Protein AF-A0A9E2H9F6-F1 (afdb_monomer_lite)

Sequence (435 aa):
MTKSRSLKVGVERCINCGHKWIDYSQAREFCFMCGRKNVSETLSLTDIKNAINSLRNEDKQYLDKHTKRASVLKQRYRETADLYLTRAKDIYSKIKPYYTNGDTSDRIIDQLILSFRLFSEVGLQKSAATCAYMIAAGYAQRGIEKEIQFIEDLADLIASRQWFIRLDAKDWETAINLHVGEKAMATISTDPALLQTMMQIALWHFYRARNYYFEKHSTSLVERIQFDIDQTTKLLSSYTRGLSEIEAAKITAASNETRGSEIRKGLEALGNSVGYGLESLGKHIERFGGSLNRALQGASGLLSASIGHSALTLSSAVGRPNKFLRESAVDIGRMISASAQSIPPDLAKPINDLGIKVAKSTAQKGAIRKVISTDVFQNITNAVLPDTQEAIGSLNYLDQPSEKVPNSLMDTLVTEGMDSVLQQVEKRKTYSPNY

Radius of gyration: 31.0 Å; chains: 1; bounding box: 64×42×126 Å

pLDDT: mean 73.49, std 19.37, range [27.27, 95.12]

Foldseek 3Di:
DDPQDFQDFAWKAQPPPRDIDTDTFPPDQADPVPRDRRIDGGHALVNLLVVLVVLVVPDPPPVVVSVVVNVVSLVVSLVGLLNLLVQLLVLLVVLLVVLLVPDLDPVSLVSLLSSLVSCLRQQVLLLNLLSLLSSLLSLLLQLLQDQDAALLSCVSLVVSLLSCVLLVLVLQNLLSLQSLLVRLCRHDYPDLVSNLLSLLSNLVSLVSNLVVVVVVVVVVLNVVSVVSNVVSVVSNVVSVVVVVVVVVVVVVVVVVVVVVVVVVVVVVVVVVPCVDDDDPPPPPPPPPPPDPVVVVVVPVVVSVVVSVVSVVVSVPVNPDDDVSVVVVVVVSSVSSNVSSVPDDPVLSVVSSVLSNQSSVCPPDNCSSSVSCNDPSSVVSSVVSNVSSVLLSVLSVQQPPDPVDDDDRLSVCSSPPRSVSSSVVVVVVVVPDDDD

Structure (mmCIF, N/CA/C/O backbone):
data_AF-A0A9E2H9F6-F1
#
_entry.id   AF-A0A9E2H9F6-F1
#
loop_
_atom_site.group_PDB
_atom_site.id
_atom_site.type_symbol
_atom_site.label_atom_id
_atom_site.label_alt_id
_atom_site.label_comp_id
_atom_site.label_asym_id
_atom_site.label_entity_id
_atom_site.label_seq_id
_atom_site.pdbx_PDB_ins_code
_atom_site.Cartn_x
_atom_site.Cartn_y
_atom_site.Cartn_z
_atom_site.occupancy
_atom_site.B_iso_or_equiv
_atom_site.auth_seq_id
_atom_site.auth_comp_id
_atom_site.auth_asym_id
_atom_site.auth_atom_id
_atom_site.pdbx_PDB_model_num
ATOM 1 N N . MET A 1 1 ? -32.947 0.669 -12.772 1.00 27.27 1 MET A N 1
ATOM 2 C CA . MET A 1 1 ? -32.039 1.575 -12.031 1.00 27.27 1 MET A CA 1
ATOM 3 C C . MET A 1 1 ? -31.233 0.759 -11.024 1.00 27.27 1 MET A C 1
ATOM 5 O O . MET A 1 1 ? -31.677 0.551 -9.904 1.00 27.27 1 MET A O 1
ATOM 9 N N . THR A 1 2 ? -30.086 0.224 -11.430 1.00 29.47 2 THR A N 1
ATOM 10 C CA . THR A 1 2 ? -29.173 -0.523 -10.553 1.00 29.47 2 THR A CA 1
ATOM 11 C C . THR A 1 2 ? -28.312 0.477 -9.783 1.00 29.47 2 THR A C 1
ATOM 13 O O . THR A 1 2 ? -27.398 1.083 -10.335 1.00 29.47 2 THR A O 1
ATOM 16 N N . LYS A 1 3 ? -28.642 0.718 -8.507 1.00 31.86 3 LYS A N 1
ATOM 17 C CA . LYS A 1 3 ? -27.789 1.514 -7.614 1.00 31.86 3 LYS A CA 1
ATOM 18 C C . LYS A 1 3 ? -26.442 0.798 -7.473 1.00 31.86 3 LYS A C 1
ATOM 20 O O . LYS A 1 3 ? -26.375 -0.252 -6.841 1.00 31.86 3 LYS A O 1
ATOM 25 N N . SER A 1 4 ? -25.405 1.379 -8.078 1.00 36.69 4 SER A N 1
ATOM 26 C CA . SER A 1 4 ? -23.991 1.067 -7.844 1.00 36.69 4 SER A CA 1
ATOM 27 C C . SER A 1 4 ? -23.719 1.136 -6.342 1.00 36.69 4 SER A C 1
ATOM 29 O O . SER A 1 4 ? -23.793 2.215 -5.757 1.00 36.69 4 SER A O 1
ATOM 31 N N . ARG A 1 5 ? -23.498 -0.008 -5.694 1.00 43.84 5 ARG A N 1
ATOM 32 C CA . ARG A 1 5 ? -23.062 -0.074 -4.294 1.00 43.84 5 ARG A CA 1
ATOM 33 C C . ARG A 1 5 ? -21.584 -0.423 -4.323 1.00 43.84 5 ARG A C 1
ATOM 35 O O . ARG A 1 5 ? -21.255 -1.439 -4.908 1.00 43.84 5 ARG A O 1
ATOM 42 N N . SER A 1 6 ? -20.713 0.398 -3.744 1.00 48.31 6 SER A N 1
ATOM 43 C CA . SER A 1 6 ? -19.307 0.041 -3.528 1.00 48.31 6 SER A CA 1
ATOM 44 C C . SER A 1 6 ? -19.203 -1.264 -2.720 1.00 48.31 6 SER A C 1
ATOM 46 O O . SER A 1 6 ? -20.102 -1.566 -1.933 1.00 48.31 6 SER A O 1
ATOM 48 N N . LEU A 1 7 ? -18.137 -2.056 -2.915 1.00 56.94 7 LEU A N 1
ATOM 49 C CA . LEU A 1 7 ? -17.896 -3.286 -2.143 1.00 56.94 7 LEU A CA 1
ATOM 50 C C . LEU A 1 7 ? -17.658 -2.919 -0.666 1.00 56.94 7 LEU A C 1
ATOM 52 O O . LEU A 1 7 ? -16.536 -2.585 -0.269 1.00 56.94 7 LEU A O 1
ATOM 56 N N . LYS A 1 8 ? -18.724 -2.934 0.138 1.00 65.00 8 LYS A N 1
ATOM 57 C CA . LYS A 1 8 ? -18.679 -2.587 1.563 1.00 65.00 8 LYS A CA 1
ATOM 58 C C . LYS A 1 8 ? -18.191 -3.785 2.363 1.00 65.00 8 LYS A C 1
ATOM 60 O O . LYS A 1 8 ? -18.696 -4.883 2.159 1.00 65.00 8 LYS A O 1
ATOM 65 N N . VAL A 1 9 ? -17.255 -3.570 3.287 1.00 68.12 9 VAL A N 1
ATOM 66 C CA . VAL A 1 9 ? -16.977 -4.538 4.359 1.00 68.12 9 VAL A CA 1
ATOM 67 C C . VAL A 1 9 ? -17.919 -4.207 5.506 1.00 68.12 9 VAL A C 1
ATOM 69 O O . VAL A 1 9 ? -17.922 -3.075 5.996 1.00 68.12 9 VAL A O 1
ATOM 72 N N . GLY A 1 10 ? -18.748 -5.166 5.897 1.00 75.94 10 GLY A N 1
ATOM 73 C CA . GLY A 1 10 ? -19.768 -4.974 6.923 1.00 75.94 10 GLY A CA 1
ATOM 74 C C . GLY A 1 10 ? -20.055 -6.245 7.695 1.00 75.94 10 GLY A C 1
ATOM 75 O O . GLY A 1 10 ? -19.672 -7.342 7.286 1.00 75.94 10 GLY A O 1
ATOM 76 N N . VAL A 1 11 ? -20.771 -6.095 8.805 1.00 80.75 11 VAL A N 1
ATOM 77 C CA . VAL A 1 11 ? -21.367 -7.236 9.496 1.00 80.75 11 VAL A CA 1
ATOM 78 C C . VAL A 1 11 ? -22.676 -7.591 8.815 1.00 80.75 11 VAL A C 1
ATOM 80 O O . VAL A 1 11 ? -23.571 -6.757 8.663 1.00 80.75 11 VAL A O 1
ATOM 83 N N . GLU A 1 12 ? -22.793 -8.857 8.451 1.00 82.56 12 GLU A N 1
ATOM 84 C CA . GLU A 1 12 ? -24.032 -9.485 8.027 1.00 82.56 12 GLU A CA 1
ATOM 85 C C . GLU A 1 12 ? -24.549 -10.389 9.142 1.00 82.56 12 GLU A C 1
ATOM 87 O O . GLU A 1 12 ? -23.790 -10.940 9.947 1.00 82.56 12 GLU A O 1
ATOM 92 N N . ARG A 1 13 ? -25.872 -10.532 9.210 1.00 83.50 13 ARG A N 1
ATOM 93 C CA . ARG A 1 13 ? -26.541 -11.360 10.206 1.00 83.50 13 ARG A CA 1
ATOM 94 C C . ARG A 1 13 ? -27.577 -12.244 9.542 1.00 83.50 13 ARG A C 1
ATOM 96 O O . ARG A 1 13 ? -28.426 -11.775 8.790 1.00 83.50 13 ARG A O 1
ATOM 103 N N . CYS A 1 14 ? -27.586 -13.521 9.900 1.00 83.94 14 CYS A N 1
ATOM 104 C CA . CYS A 1 14 ? -28.698 -14.395 9.563 1.00 83.94 14 CYS A CA 1
ATOM 105 C C . CYS A 1 14 ? -29.940 -13.967 10.350 1.00 83.94 14 CYS A C 1
ATOM 107 O O . CYS A 1 14 ? -29.935 -13.993 11.581 1.00 83.94 14 CYS A O 1
ATOM 109 N N . ILE A 1 15 ? -31.017 -13.613 9.649 1.00 85.94 15 ILE A N 1
ATOM 110 C CA . ILE A 1 15 ? -32.278 -13.184 10.272 1.00 85.94 15 ILE A CA 1
ATOM 111 C C . ILE A 1 15 ? -32.910 -14.344 11.057 1.00 85.94 15 ILE A C 1
ATOM 113 O O . ILE A 1 15 ? -33.590 -14.124 12.054 1.00 85.94 15 ILE A O 1
ATOM 117 N N . ASN A 1 16 ? -32.641 -15.587 10.649 1.00 85.56 16 ASN A N 1
ATOM 118 C CA . ASN A 1 16 ? -33.222 -16.775 11.263 1.00 85.56 16 ASN A CA 1
ATOM 119 C C . ASN A 1 16 ? -32.488 -17.249 12.521 1.00 85.56 16 ASN A C 1
ATOM 121 O O . ASN A 1 16 ? -33.127 -17.425 13.549 1.00 85.56 16 ASN A O 1
ATOM 125 N N . CYS A 1 17 ? -31.176 -17.496 12.450 1.00 85.38 17 CYS A N 1
ATOM 126 C CA . CYS A 1 17 ? -30.417 -18.034 13.590 1.00 85.38 17 CYS A CA 1
ATOM 127 C C . CYS A 1 17 ? -29.604 -16.972 14.340 1.00 85.38 17 CYS A C 1
ATOM 129 O O . CYS A 1 17 ? -28.964 -17.272 15.340 1.00 85.38 17 CYS A O 1
ATOM 131 N N . GLY A 1 18 ? -29.581 -15.732 13.852 1.00 82.06 18 GLY A N 1
ATOM 132 C CA . GLY A 1 18 ? -28.869 -14.633 14.490 1.00 82.06 18 GLY A CA 1
ATOM 133 C C . GLY A 1 18 ? -27.346 -14.663 14.347 1.00 82.06 18 GLY A C 1
ATOM 134 O O . GLY A 1 18 ? -26.725 -13.705 14.802 1.00 82.06 18 GLY A O 1
ATOM 135 N N . HIS A 1 19 ? -26.765 -15.691 13.715 1.00 82.62 19 HIS A N 1
ATOM 136 C CA . HIS A 1 19 ? -25.330 -15.793 13.433 1.00 82.62 19 HIS A CA 1
ATOM 137 C C . HIS A 1 19 ? -24.831 -14.544 12.698 1.00 82.62 19 HIS A C 1
ATOM 139 O O . HIS A 1 19 ? -25.459 -14.126 11.723 1.00 82.62 19 HIS A O 1
ATOM 145 N N . LYS A 1 20 ? -23.726 -13.961 13.176 1.00 83.50 20 LYS A N 1
ATOM 146 C CA . LYS A 1 20 ? -23.101 -12.749 12.633 1.00 83.50 20 LYS A CA 1
ATOM 147 C C . LYS A 1 20 ? -21.754 -13.102 12.009 1.00 83.50 20 LYS A C 1
ATOM 149 O O . LYS A 1 20 ? -21.007 -13.881 12.593 1.00 83.50 20 LYS A O 1
ATOM 154 N N . TRP A 1 21 ? -21.431 -12.513 10.867 1.00 81.88 21 TRP A N 1
ATOM 155 C CA . TRP A 1 21 ? -20.113 -12.639 10.244 1.00 81.88 21 TRP A CA 1
ATOM 156 C C . TRP A 1 21 ? -19.732 -11.340 9.538 1.00 81.88 21 TRP A C 1
ATOM 158 O O . TRP A 1 21 ? -20.582 -10.490 9.285 1.00 81.88 21 TRP A O 1
ATOM 168 N N . ILE A 1 22 ? -18.442 -11.184 9.253 1.00 78.88 22 ILE A N 1
ATOM 169 C CA . ILE A 1 22 ? -17.918 -10.074 8.458 1.00 78.88 22 ILE A CA 1
ATOM 170 C C . ILE A 1 22 ? -17.787 -10.568 7.028 1.00 78.88 22 ILE A C 1
ATOM 172 O O . ILE A 1 22 ? -17.156 -11.604 6.803 1.00 78.88 22 ILE A O 1
ATOM 176 N N . ASP A 1 23 ? -18.361 -9.828 6.089 1.00 67.62 23 ASP A N 1
ATOM 177 C CA . ASP A 1 23 ? -18.226 -10.125 4.670 1.00 67.62 23 ASP A CA 1
ATOM 178 C C . ASP A 1 23 ? -18.149 -8.857 3.824 1.00 67.62 23 ASP A C 1
ATOM 180 O O . ASP A 1 23 ? -18.437 -7.742 4.276 1.00 67.62 23 ASP A O 1
ATOM 184 N N . TYR A 1 24 ? -17.767 -9.058 2.569 1.00 67.19 24 TYR A N 1
ATOM 185 C CA . TYR A 1 24 ? -18.008 -8.088 1.521 1.00 67.19 24 TYR A CA 1
ATOM 186 C C . TYR A 1 24 ? -19.473 -8.156 1.094 1.00 67.19 24 TYR A C 1
ATOM 188 O O . TYR A 1 24 ? -20.043 -9.236 0.946 1.00 67.19 24 TYR A O 1
ATOM 196 N N . SER A 1 25 ? -20.079 -6.995 0.855 1.00 63.62 25 SER A N 1
ATOM 197 C CA . SER A 1 25 ? -21.471 -6.902 0.422 1.00 63.62 25 SER A CA 1
ATOM 198 C C . SER A 1 25 ? -21.763 -7.845 -0.748 1.00 63.62 25 SER A C 1
ATOM 200 O O . SER A 1 25 ? -21.115 -7.727 -1.790 1.00 63.62 25 SER A O 1
ATOM 202 N N . GLN A 1 26 ? -22.775 -8.707 -0.588 1.00 62.88 26 GLN A N 1
ATOM 203 C CA . GLN A 1 26 ? -23.245 -9.675 -1.595 1.00 62.88 26 GLN A CA 1
ATOM 204 C C . GLN A 1 26 ? -22.294 -10.846 -1.893 1.00 62.88 26 GLN A C 1
ATOM 206 O O . GLN A 1 26 ? -22.514 -11.566 -2.864 1.00 62.88 26 GLN A O 1
ATOM 211 N N . ALA A 1 27 ? -21.271 -11.087 -1.072 1.00 62.41 27 ALA A N 1
ATOM 212 C CA . ALA A 1 27 ? -20.409 -12.255 -1.250 1.00 62.41 27 ALA A CA 1
ATOM 213 C C . ALA A 1 27 ? -21.105 -13.578 -0.877 1.00 62.41 27 ALA A C 1
ATOM 215 O O . ALA A 1 27 ? -20.694 -14.643 -1.343 1.00 62.41 27 ALA A O 1
ATOM 216 N N . ARG A 1 28 ? -22.171 -13.532 -0.060 1.00 68.62 28 ARG A N 1
ATOM 217 C CA . ARG A 1 28 ? -22.828 -14.730 0.469 1.00 68.62 28 ARG A CA 1
ATOM 218 C C . ARG A 1 28 ? -24.343 -14.702 0.328 1.00 68.62 28 ARG A C 1
ATOM 220 O O . ARG A 1 28 ? -25.017 -13.796 0.800 1.00 68.62 28 ARG A O 1
ATOM 227 N N . GLU A 1 29 ? -24.884 -15.774 -0.246 1.00 76.50 29 GLU A N 1
ATOM 228 C CA . GLU A 1 29 ? -26.333 -15.965 -0.378 1.00 76.50 29 GLU A CA 1
ATOM 229 C C . GLU A 1 29 ? -26.952 -16.773 0.774 1.00 76.50 29 GLU A C 1
ATOM 231 O O . GLU A 1 29 ? -28.171 -16.788 0.910 1.00 76.50 29 GLU A O 1
ATOM 236 N N . PHE A 1 30 ? -26.149 -17.465 1.596 1.00 83.62 30 PHE A N 1
ATOM 237 C CA . PHE A 1 30 ? -26.638 -18.408 2.611 1.00 83.62 30 PHE A CA 1
ATOM 238 C C . PHE A 1 30 ? -25.868 -18.306 3.930 1.00 83.62 30 PHE A C 1
ATOM 240 O O . PHE A 1 30 ? -24.648 -18.130 3.954 1.00 83.62 30 PHE A O 1
ATOM 247 N N . CYS A 1 31 ? -26.565 -18.513 5.048 1.00 81.56 31 CYS A N 1
ATOM 248 C CA . CYS A 1 31 ? -25.931 -18.635 6.355 1.00 81.56 31 CYS A CA 1
ATOM 249 C C . CYS A 1 31 ? -25.240 -19.998 6.518 1.00 81.56 31 CYS A C 1
ATOM 251 O O . CYS A 1 31 ? -25.893 -21.033 6.418 1.00 81.56 31 CYS A O 1
ATOM 253 N N . PHE A 1 32 ? -23.957 -20.005 6.891 1.00 81.25 32 PHE A N 1
ATOM 254 C CA . PHE A 1 32 ? -23.191 -21.239 7.124 1.00 81.25 32 PHE A CA 1
ATOM 255 C C . PHE A 1 32 ? -23.763 -22.131 8.237 1.00 81.25 32 PHE A C 1
ATOM 257 O O . PHE A 1 32 ? -23.705 -23.349 8.140 1.00 81.25 32 PHE A O 1
ATOM 264 N N . MET A 1 33 ? -24.344 -21.530 9.279 1.00 85.06 33 MET A N 1
ATOM 265 C CA . MET A 1 33 ? -24.821 -22.278 10.448 1.00 85.06 33 MET A CA 1
ATOM 266 C C . MET A 1 33 ? -26.162 -22.976 10.214 1.00 85.06 33 MET A C 1
ATOM 268 O O . MET A 1 33 ? -26.427 -23.999 10.829 1.00 85.06 33 MET A O 1
ATOM 272 N N . CYS A 1 34 ? -27.038 -22.414 9.376 1.00 88.06 34 CYS A N 1
ATOM 273 C CA . CYS A 1 34 ? -28.403 -22.930 9.221 1.00 88.06 34 CYS A CA 1
ATOM 274 C C . CYS A 1 34 ? -28.862 -23.104 7.766 1.00 88.06 34 CYS A C 1
ATOM 276 O O . CYS A 1 34 ? -30.034 -23.394 7.540 1.00 88.06 34 CYS A O 1
ATOM 278 N N . GLY A 1 35 ? -27.999 -22.848 6.778 1.00 84.81 35 GLY A N 1
ATOM 279 C CA . GLY A 1 35 ? -28.268 -23.027 5.344 1.00 84.81 35 GLY A CA 1
ATOM 280 C C . GLY A 1 35 ? -29.323 -22.096 4.728 1.00 84.81 35 GLY A C 1
ATOM 281 O O . GLY A 1 35 ? -29.637 -22.221 3.548 1.00 84.81 35 GLY A O 1
ATOM 282 N N . ARG A 1 36 ? -29.904 -21.163 5.495 1.00 88.12 36 ARG A N 1
ATOM 283 C CA . ARG A 1 36 ? -30.998 -20.291 5.022 1.00 88.12 36 ARG A CA 1
ATOM 284 C C . ARG A 1 36 ? -30.471 -19.065 4.275 1.00 88.12 36 ARG A C 1
ATOM 286 O O . ARG A 1 36 ? -29.422 -18.536 4.633 1.00 88.12 36 ARG A O 1
ATOM 293 N N . LYS A 1 37 ? -31.252 -18.581 3.300 1.00 85.19 37 LYS A N 1
ATOM 294 C CA . LYS A 1 37 ? -30.923 -17.423 2.443 1.00 85.19 37 LYS A CA 1
ATOM 295 C C . LYS A 1 37 ? -31.206 -16.045 3.053 1.00 85.19 37 LYS A C 1
ATOM 297 O O . LYS A 1 37 ? -30.868 -15.022 2.472 1.00 85.19 37 LYS A O 1
ATOM 302 N N . ASN A 1 38 ? -31.870 -16.001 4.207 1.00 83.31 38 ASN A N 1
ATOM 303 C CA . ASN A 1 38 ? -32.329 -14.748 4.804 1.00 83.31 38 ASN A CA 1
ATOM 304 C C . ASN A 1 38 ? -31.197 -14.062 5.584 1.00 83.31 38 ASN A C 1
ATOM 306 O O . ASN A 1 38 ? -31.052 -14.231 6.800 1.00 83.31 38 ASN A O 1
ATOM 310 N N . VAL A 1 39 ? -30.375 -13.315 4.851 1.00 80.56 39 VAL A N 1
ATOM 311 C CA . VAL A 1 39 ? -29.243 -12.536 5.358 1.00 80.56 39 VAL A CA 1
ATOM 312 C C . VAL A 1 39 ? -29.631 -11.056 5.417 1.00 80.56 39 VAL A C 1
ATOM 314 O O . VAL A 1 39 ? -30.299 -10.545 4.520 1.00 80.56 39 VAL A O 1
ATOM 317 N N . SER A 1 40 ? -29.268 -10.373 6.504 1.00 76.88 40 SER A N 1
ATOM 318 C CA . SER A 1 40 ? -29.483 -8.934 6.652 1.00 76.88 40 SER A CA 1
ATOM 319 C C . SER A 1 40 ? -28.655 -8.135 5.648 1.00 76.88 40 SER A C 1
ATOM 321 O O . SER A 1 40 ? -27.622 -8.598 5.177 1.00 76.88 40 SER A O 1
ATOM 323 N N . GLU A 1 41 ? -29.045 -6.886 5.400 1.00 77.56 41 GLU A N 1
ATOM 324 C CA . GLU A 1 41 ? -28.167 -5.950 4.699 1.00 77.56 41 GLU A CA 1
ATOM 325 C C . GLU A 1 41 ? -26.835 -5.787 5.452 1.00 77.56 41 GLU A C 1
ATOM 327 O O . GLU A 1 41 ? -26.802 -5.772 6.688 1.00 77.56 41 GLU A O 1
ATOM 332 N N . THR A 1 42 ? -25.748 -5.694 4.689 1.00 75.50 42 THR A N 1
ATOM 333 C CA . THR A 1 42 ? -24.385 -5.476 5.173 1.00 75.50 42 THR A CA 1
ATOM 334 C C . THR A 1 42 ? -24.305 -4.142 5.922 1.00 75.50 42 THR A C 1
ATOM 336 O O . THR A 1 42 ? -24.570 -3.088 5.344 1.00 75.50 42 THR A O 1
ATOM 339 N N . LEU A 1 43 ? -23.942 -4.178 7.207 1.00 78.19 43 LEU A N 1
ATOM 340 C CA . LEU A 1 43 ? -23.877 -3.001 8.078 1.00 78.19 43 LEU A CA 1
ATOM 341 C C . LEU A 1 43 ? -22.411 -2.649 8.385 1.00 78.19 43 LEU A C 1
ATOM 343 O O . LEU A 1 43 ? -21.746 -3.399 9.100 1.00 78.19 43 LEU A O 1
ATOM 347 N N . SER A 1 44 ? -21.896 -1.527 7.868 1.00 82.88 44 SER A N 1
ATOM 348 C CA . SER A 1 44 ? -20.543 -1.043 8.203 1.00 82.88 44 SER A CA 1
ATOM 349 C C . SER A 1 44 ? -20.549 -0.086 9.402 1.00 82.88 44 SER A C 1
ATOM 351 O O . SER A 1 44 ? -21.565 0.547 9.701 1.00 82.88 44 SER A O 1
ATOM 353 N N . LEU A 1 45 ? -19.402 0.067 10.077 1.00 85.00 45 LEU A N 1
ATOM 354 C CA . LEU A 1 45 ? -19.241 1.058 11.153 1.00 85.00 45 LEU A CA 1
ATOM 355 C C . LEU A 1 45 ? -19.490 2.479 10.643 1.00 85.00 45 LEU A C 1
ATOM 357 O O . LEU A 1 45 ? -20.189 3.255 11.296 1.00 85.00 45 LEU A O 1
ATOM 361 N N . THR A 1 46 ? -19.008 2.785 9.438 1.00 84.06 46 THR A N 1
ATOM 362 C CA . THR A 1 46 ? -19.276 4.054 8.754 1.00 84.06 46 THR A CA 1
ATOM 363 C C . THR A 1 46 ? -20.776 4.312 8.546 1.00 84.06 46 THR A C 1
ATOM 365 O O . THR A 1 46 ? -21.254 5.415 8.820 1.00 84.06 46 THR A O 1
ATOM 368 N N . ASP A 1 47 ? -21.554 3.308 8.124 1.00 83.44 47 ASP A N 1
ATOM 369 C CA . ASP A 1 47 ? -23.007 3.450 7.946 1.00 83.44 47 ASP A CA 1
ATOM 370 C C . ASP A 1 47 ? -23.710 3.727 9.289 1.00 83.44 47 ASP A C 1
ATOM 372 O O . ASP A 1 47 ? -24.582 4.598 9.375 1.00 83.44 47 ASP A O 1
ATOM 376 N N . ILE A 1 48 ? -23.295 3.043 10.363 1.00 83.25 48 ILE A N 1
ATOM 377 C CA . ILE A 1 48 ? -23.822 3.274 11.716 1.00 83.25 48 ILE A CA 1
ATOM 378 C C . ILE A 1 48 ? -23.465 4.686 12.202 1.00 83.25 48 ILE A C 1
ATOM 380 O O . ILE A 1 48 ? -24.330 5.386 12.731 1.00 83.25 48 ILE A O 1
ATOM 384 N N . LYS A 1 49 ? -22.221 5.134 11.990 1.00 84.12 49 LYS A N 1
ATOM 385 C CA . LYS A 1 49 ? -21.752 6.485 12.339 1.00 84.12 49 LYS A CA 1
ATOM 386 C C . LYS A 1 49 ? -22.568 7.562 11.627 1.00 84.12 49 LYS A C 1
ATOM 388 O O . LYS A 1 49 ? -23.043 8.498 12.268 1.00 84.12 49 LYS A O 1
ATOM 393 N N . ASN A 1 50 ? -22.792 7.406 10.324 1.00 85.31 50 ASN A N 1
ATOM 394 C CA . ASN A 1 50 ? -23.598 8.336 9.534 1.00 85.31 50 ASN A CA 1
ATOM 395 C C . ASN A 1 50 ? -25.055 8.381 10.012 1.00 85.31 50 ASN A C 1
ATOM 397 O O . ASN A 1 50 ? -25.637 9.463 10.109 1.00 85.31 50 ASN A O 1
ATOM 401 N N . ALA A 1 51 ? -25.630 7.231 10.377 1.00 84.12 51 ALA A N 1
ATOM 402 C CA . ALA A 1 51 ? -26.968 7.170 10.957 1.00 84.12 51 ALA A CA 1
ATOM 403 C C . ALA A 1 51 ? -27.041 7.884 12.318 1.00 84.12 51 ALA A C 1
ATOM 405 O O . ALA A 1 51 ? -27.979 8.641 12.556 1.00 84.12 51 ALA A O 1
ATOM 406 N N . ILE A 1 52 ? -26.044 7.700 13.193 1.00 82.44 52 ILE A N 1
ATOM 407 C CA . ILE A 1 52 ? -25.964 8.406 14.483 1.00 82.44 52 ILE A CA 1
ATOM 408 C C . ILE A 1 52 ? -25.845 9.921 14.268 1.00 82.44 52 ILE A C 1
ATOM 410 O O . ILE A 1 52 ? -26.562 10.682 14.913 1.00 82.44 52 ILE A O 1
ATOM 414 N N . ASN A 1 53 ? -24.986 10.368 13.350 1.00 81.69 53 ASN A N 1
ATOM 415 C CA . ASN A 1 53 ? -24.806 11.792 13.056 1.00 81.69 53 ASN A CA 1
ATOM 416 C C . ASN A 1 53 ? -26.062 12.428 12.450 1.00 81.69 53 ASN A C 1
ATOM 418 O O . ASN A 1 53 ? -26.407 13.548 12.810 1.00 81.69 53 ASN A O 1
ATOM 422 N N . SER A 1 54 ? -26.783 11.703 11.593 1.00 83.31 54 SER A N 1
ATOM 423 C CA . SER A 1 54 ? -28.061 12.175 11.046 1.00 83.31 54 SER A CA 1
ATOM 424 C C . SER A 1 54 ? -29.090 12.386 12.160 1.00 83.31 54 SER A C 1
ATOM 426 O O . SER A 1 54 ? -29.701 13.444 12.230 1.00 83.31 54 SER A O 1
ATOM 428 N N . LEU A 1 55 ? -29.193 11.443 13.107 1.00 79.38 55 LEU A N 1
ATOM 429 C CA . LEU A 1 55 ? -30.082 11.574 14.270 1.00 79.38 55 LEU A CA 1
ATOM 430 C C . LEU A 1 55 ? -29.704 12.738 15.197 1.00 79.38 55 LEU A C 1
ATOM 432 O O . LEU A 1 55 ? -30.576 13.258 15.882 1.00 79.38 55 LEU A O 1
ATOM 436 N N . ARG A 1 56 ? -28.423 13.133 15.251 1.00 74.38 56 ARG A N 1
ATOM 437 C CA . ARG A 1 56 ? -27.966 14.303 16.025 1.00 74.38 56 ARG A CA 1
ATOM 438 C C . ARG A 1 56 ? -28.350 15.633 15.367 1.00 74.38 56 ARG A C 1
ATOM 440 O O . ARG A 1 56 ? -28.454 16.631 16.073 1.00 74.38 56 ARG A O 1
ATOM 447 N N . ASN A 1 57 ? -28.537 15.638 14.048 1.00 75.75 57 ASN A N 1
ATOM 448 C CA . ASN A 1 57 ? -28.879 16.825 13.264 1.00 75.75 57 ASN A CA 1
ATOM 449 C C . ASN A 1 57 ? -30.398 16.993 13.053 1.00 75.75 57 ASN A C 1
ATOM 451 O O . ASN A 1 57 ? -30.829 18.061 12.628 1.00 75.75 57 ASN A O 1
ATOM 455 N N . GLU A 1 58 ? -31.198 15.957 13.321 1.00 72.50 58 GLU A N 1
ATOM 456 C CA . GLU A 1 58 ? -32.666 16.004 13.280 1.00 72.50 58 GLU A CA 1
ATOM 457 C C . GLU A 1 58 ? -33.252 16.745 14.505 1.00 72.50 58 GLU A C 1
ATOM 459 O O . GLU A 1 58 ? -32.650 16.790 15.579 1.00 72.50 58 GLU A O 1
ATOM 464 N N . ASP A 1 59 ? -34.423 17.365 14.321 1.00 55.88 59 ASP A N 1
ATOM 465 C CA . ASP A 1 59 ? -35.015 18.366 15.219 1.00 55.88 59 ASP A CA 1
ATOM 466 C C . ASP A 1 59 ? -35.126 17.938 16.698 1.00 55.88 59 ASP A C 1
ATOM 468 O O . ASP A 1 59 ? -35.623 16.860 17.040 1.00 55.88 59 ASP A O 1
ATOM 472 N N . LYS A 1 60 ? -34.767 18.861 17.605 1.00 58.88 60 LYS A N 1
ATOM 473 C CA . LYS A 1 60 ? -34.754 18.667 19.074 1.00 58.88 60 LYS A CA 1
ATOM 474 C C . LYS A 1 60 ? -36.128 18.343 19.686 1.00 58.88 60 LYS A C 1
ATOM 476 O O . LYS A 1 60 ? -36.207 18.041 20.871 1.00 58.88 60 LYS A O 1
ATOM 481 N N . GLN A 1 61 ? -37.214 18.402 18.919 1.00 57.16 61 GLN A N 1
ATOM 482 C CA . GLN A 1 61 ? -38.577 18.179 19.415 1.00 57.16 61 GLN A CA 1
ATOM 483 C C . GLN A 1 61 ? -38.907 16.699 19.704 1.00 57.16 61 GLN A C 1
ATOM 485 O O . GLN A 1 61 ? -39.901 16.424 20.368 1.00 57.16 61 GLN A O 1
ATOM 490 N N . TYR A 1 62 ? -38.067 15.745 19.278 1.00 52.09 62 TYR A N 1
ATOM 491 C CA . TYR A 1 62 ? -38.300 14.297 19.443 1.00 52.09 62 TYR A CA 1
ATOM 492 C C . TYR A 1 62 ? -37.220 13.571 20.275 1.00 52.09 62 TYR A C 1
ATOM 494 O O . TYR A 1 62 ? -36.982 12.370 20.091 1.00 52.09 62 TYR A O 1
ATOM 502 N N . LEU A 1 63 ? -36.558 14.292 21.189 1.00 56.69 63 LEU A N 1
ATOM 503 C CA . LEU A 1 63 ? -35.385 13.845 21.960 1.00 56.69 63 LEU A CA 1
ATOM 504 C C . LEU A 1 63 ? -35.496 12.414 22.524 1.00 56.69 63 LEU A C 1
ATOM 506 O O . LEU A 1 63 ? -34.561 11.632 22.350 1.00 56.69 63 LEU A O 1
ATOM 510 N N . ASP A 1 64 ? -36.631 12.007 23.096 1.00 60.09 64 ASP A N 1
ATOM 511 C CA . ASP A 1 64 ? -36.776 10.673 23.710 1.00 60.09 64 ASP A CA 1
ATOM 512 C C . ASP A 1 64 ? -36.726 9.515 22.697 1.00 60.09 64 ASP A C 1
ATOM 514 O O . ASP A 1 64 ? -36.063 8.493 22.917 1.00 60.09 64 ASP A O 1
ATOM 518 N N . LYS A 1 65 ? -37.376 9.671 21.535 1.00 62.06 65 LYS A N 1
ATOM 519 C CA . LYS A 1 65 ? -37.401 8.638 20.484 1.00 62.06 65 LYS A CA 1
ATOM 520 C C . LYS A 1 65 ? -36.042 8.518 19.788 1.00 62.06 65 LYS A C 1
ATOM 522 O O . LYS A 1 65 ? -35.609 7.403 19.477 1.00 62.06 65 LYS A O 1
ATOM 527 N N . HIS A 1 66 ? -35.347 9.640 19.584 1.00 67.56 66 HIS A N 1
ATOM 528 C CA . HIS A 1 66 ? -33.991 9.648 19.028 1.00 67.56 66 HIS A CA 1
ATOM 529 C C . HIS A 1 66 ? -32.965 9.095 20.021 1.00 67.56 66 HIS A C 1
ATOM 531 O O . HIS A 1 66 ? -32.075 8.356 19.603 1.00 67.56 66 HIS A O 1
ATOM 537 N N . THR A 1 67 ? -33.135 9.327 21.327 1.00 70.50 67 THR A N 1
ATOM 538 C CA . THR A 1 67 ? -32.232 8.811 22.371 1.00 70.50 67 THR A CA 1
ATOM 539 C C . THR A 1 67 ? -32.233 7.283 22.423 1.00 70.50 67 THR A C 1
ATOM 541 O O . THR A 1 67 ? -31.167 6.665 22.396 1.00 70.50 67 THR A O 1
ATOM 544 N N . LYS A 1 68 ? -33.413 6.643 22.381 1.00 76.94 68 LYS A N 1
ATOM 545 C CA . LYS A 1 68 ? -33.515 5.171 22.334 1.00 76.94 68 LYS A CA 1
ATOM 546 C C . LYS A 1 68 ? -32.935 4.582 21.044 1.00 76.94 68 LYS A C 1
ATOM 548 O O . LYS A 1 68 ? -32.312 3.525 21.061 1.00 76.94 68 LYS A O 1
ATOM 553 N N . ARG A 1 69 ? -33.124 5.248 19.900 1.00 77.88 69 ARG A N 1
ATOM 554 C CA . ARG A 1 69 ? -32.549 4.793 18.622 1.00 77.88 69 ARG A CA 1
ATOM 555 C C . ARG A 1 69 ? -31.028 4.964 18.597 1.00 77.88 69 ARG A C 1
ATOM 557 O O . ARG A 1 69 ? -30.328 4.069 18.127 1.00 77.88 69 ARG A O 1
ATOM 564 N N . ALA A 1 70 ? -30.520 6.073 19.126 1.00 77.62 70 ALA A N 1
ATOM 565 C CA . ALA A 1 70 ? -29.095 6.350 19.233 1.00 77.62 70 ALA A CA 1
ATOM 566 C C . ALA A 1 70 ? -28.392 5.365 20.176 1.00 77.62 70 ALA A C 1
ATOM 568 O O . ALA A 1 70 ? -27.316 4.884 19.831 1.00 77.62 70 ALA A O 1
ATOM 569 N N . SER A 1 71 ? -29.000 4.998 21.312 1.00 80.25 71 SER A N 1
ATOM 570 C CA . SER A 1 71 ? -28.425 3.991 22.217 1.00 80.25 71 SER A CA 1
ATOM 571 C C . SER A 1 71 ? -28.322 2.615 21.552 1.00 80.25 71 SER A C 1
ATOM 573 O O . SER A 1 71 ? -27.267 1.986 21.609 1.00 80.25 71 SER A O 1
ATOM 575 N N . VAL A 1 72 ? -29.357 2.186 20.818 1.00 82.06 72 VAL A N 1
ATOM 576 C CA . VAL A 1 72 ? -29.325 0.936 20.038 1.00 82.06 72 VAL A CA 1
ATOM 577 C C . VAL A 1 72 ? -28.245 0.977 18.954 1.00 82.06 72 VAL A C 1
ATOM 579 O O . VAL A 1 72 ? -27.546 -0.014 18.751 1.00 82.06 72 VAL A O 1
ATOM 582 N N . LEU A 1 73 ? -28.083 2.102 18.251 1.00 83.00 73 LEU A N 1
ATOM 583 C CA . LEU A 1 73 ? -27.038 2.246 17.232 1.00 83.00 73 LEU A CA 1
ATOM 584 C C . LEU A 1 73 ? -25.632 2.251 17.840 1.00 83.00 73 LEU A C 1
ATOM 586 O O . LEU A 1 73 ? -24.752 1.602 17.285 1.00 83.00 73 LEU A O 1
ATOM 590 N N . LYS A 1 74 ? -25.425 2.905 18.988 1.00 84.06 74 LYS A N 1
ATOM 591 C CA . LYS A 1 74 ? -24.157 2.860 19.734 1.00 84.06 74 LYS A CA 1
ATOM 592 C C . LYS A 1 74 ? -23.820 1.437 20.183 1.00 84.06 74 LYS A C 1
ATOM 594 O O . LYS A 1 74 ? -22.701 0.985 19.964 1.00 84.06 74 LYS A O 1
ATOM 599 N N . GLN A 1 75 ? -24.795 0.703 20.718 1.00 84.31 75 GLN A N 1
ATOM 600 C CA . GLN A 1 75 ? -24.610 -0.700 21.093 1.00 84.31 75 GLN A CA 1
ATOM 601 C C . GLN A 1 75 ? -24.236 -1.563 19.877 1.00 84.31 75 GLN A C 1
ATOM 603 O O . GLN A 1 75 ? -23.283 -2.337 19.928 1.00 84.31 75 GLN A O 1
ATOM 608 N N . ARG A 1 76 ? -24.924 -1.381 18.741 1.00 83.00 76 ARG A N 1
ATOM 609 C CA . ARG A 1 76 ? -24.578 -2.070 17.484 1.00 83.00 76 ARG A CA 1
ATOM 610 C C . ARG A 1 76 ? -23.196 -1.693 16.964 1.00 83.00 76 ARG A C 1
ATOM 612 O O . ARG A 1 76 ? -22.504 -2.563 16.440 1.00 83.00 76 ARG A O 1
ATOM 619 N N . TYR A 1 77 ? -22.803 -0.427 17.094 1.00 87.06 77 TYR A N 1
ATOM 620 C CA . TYR A 1 77 ? -21.467 0.037 16.733 1.00 87.06 77 TYR A CA 1
ATOM 621 C C . TYR A 1 77 ? -20.417 -0.715 17.546 1.00 87.06 77 TYR A C 1
ATOM 623 O O . TYR A 1 77 ? -19.495 -1.280 16.971 1.00 87.06 77 TYR A O 1
ATOM 631 N N . ARG A 1 78 ? -20.594 -0.794 18.869 1.00 86.81 78 ARG A N 1
ATOM 632 C CA . ARG A 1 78 ? -19.680 -1.509 19.763 1.00 86.81 78 ARG A CA 1
ATOM 633 C C . ARG A 1 78 ? -19.571 -2.993 19.423 1.00 86.81 78 ARG A C 1
ATOM 635 O O . ARG A 1 78 ? -18.464 -3.484 19.256 1.00 86.81 78 ARG A O 1
ATOM 642 N N . GLU A 1 79 ? -20.698 -3.687 19.265 1.00 85.94 79 GLU A N 1
ATOM 643 C CA . GLU A 1 79 ? -20.708 -5.105 18.871 1.00 85.94 79 GLU A CA 1
ATOM 644 C C . GLU A 1 79 ? -20.007 -5.333 17.524 1.00 85.94 79 GLU A C 1
ATOM 646 O O . GLU A 1 79 ? -19.325 -6.334 17.327 1.00 85.94 79 GLU A O 1
ATOM 651 N N . THR A 1 80 ? -20.173 -4.401 16.586 1.00 87.25 80 THR A N 1
ATOM 652 C CA . THR A 1 80 ? -19.527 -4.468 15.271 1.00 87.25 80 THR A CA 1
ATOM 653 C C . THR A 1 80 ? -18.025 -4.200 15.371 1.00 87.25 80 THR A C 1
ATOM 655 O O . THR A 1 80 ? -17.239 -4.916 14.756 1.00 87.25 80 THR A O 1
ATOM 658 N N . ALA A 1 81 ? -17.615 -3.216 16.174 1.00 88.69 81 ALA A N 1
ATOM 659 C CA . ALA A 1 81 ? -16.213 -2.891 16.412 1.00 88.69 81 ALA A CA 1
ATOM 660 C C . ALA A 1 81 ? -15.471 -4.044 17.104 1.00 88.69 81 ALA A C 1
ATOM 662 O O . ALA A 1 81 ? -14.358 -4.375 16.702 1.00 88.69 81 ALA A O 1
ATOM 663 N N . ASP A 1 82 ? -16.105 -4.703 18.078 1.00 89.81 82 ASP A N 1
ATOM 664 C CA . ASP A 1 82 ? -15.566 -5.897 18.739 1.00 89.81 82 ASP A CA 1
ATOM 665 C C . ASP A 1 82 ? -15.335 -7.048 17.749 1.00 89.81 82 ASP A C 1
ATOM 667 O O . ASP A 1 82 ? -14.247 -7.631 17.687 1.00 89.81 82 ASP A O 1
ATOM 671 N N . LEU A 1 83 ? -16.329 -7.321 16.894 1.00 88.69 83 LEU A N 1
ATOM 672 C CA . LEU A 1 83 ? -16.206 -8.319 15.830 1.00 88.69 83 LEU A CA 1
ATOM 673 C C . LEU A 1 83 ? -15.074 -7.970 14.856 1.00 88.69 83 LEU A C 1
ATOM 675 O O . LEU A 1 83 ? -14.307 -8.856 14.472 1.00 88.69 83 LEU A O 1
ATOM 679 N N . TYR A 1 84 ? -14.952 -6.698 14.465 1.00 89.50 84 TYR A N 1
ATOM 680 C CA . TYR A 1 84 ? -13.905 -6.225 13.556 1.00 89.50 84 TYR A CA 1
ATOM 681 C C . TYR A 1 84 ? -12.516 -6.420 14.159 1.00 89.50 84 TYR A C 1
ATOM 683 O O . TYR A 1 84 ? -11.660 -7.017 13.507 1.00 89.50 84 TYR A O 1
ATOM 691 N N . LEU A 1 85 ? -12.301 -5.985 15.403 1.00 91.19 85 LEU A N 1
ATOM 692 C CA . LEU A 1 85 ? -11.021 -6.134 16.099 1.00 91.19 85 LEU A CA 1
ATOM 693 C C . LEU A 1 85 ? -10.659 -7.606 16.311 1.00 91.19 85 LEU A C 1
ATOM 695 O O . LEU A 1 85 ? -9.542 -8.017 15.994 1.00 91.19 85 LEU A O 1
ATOM 699 N N . THR A 1 86 ? -11.608 -8.421 16.777 1.00 91.19 86 THR A N 1
ATOM 700 C CA . THR A 1 86 ? -11.401 -9.863 16.979 1.00 91.19 86 THR A CA 1
ATOM 701 C C . THR A 1 86 ? -11.027 -10.555 15.669 1.00 91.19 86 THR A C 1
ATOM 703 O O . THR A 1 86 ? -10.087 -11.354 15.626 1.00 91.19 86 THR A O 1
ATOM 706 N N . ARG A 1 87 ? -11.711 -10.221 14.569 1.00 88.38 87 ARG A N 1
ATOM 707 C CA . ARG A 1 87 ? -11.422 -10.806 13.260 1.00 88.38 87 ARG A CA 1
ATOM 708 C C . ARG A 1 87 ? -10.095 -10.322 12.687 1.00 88.38 87 ARG A C 1
ATOM 710 O O . ARG A 1 87 ? -9.341 -11.147 12.175 1.00 88.38 87 ARG A O 1
ATOM 717 N N . ALA A 1 88 ? -9.796 -9.029 12.789 1.00 89.12 88 ALA A N 1
ATOM 718 C CA . ALA A 1 88 ? -8.528 -8.462 12.343 1.00 89.12 88 ALA A CA 1
ATOM 719 C C . ALA A 1 88 ? -7.351 -9.096 13.095 1.00 89.12 88 ALA A C 1
ATOM 721 O O . ALA A 1 88 ? -6.383 -9.520 12.469 1.00 89.12 88 ALA A O 1
ATOM 722 N N . LYS A 1 89 ? -7.475 -9.278 14.417 1.00 93.88 89 LYS A N 1
ATOM 723 C CA . LYS A 1 89 ? -6.498 -10.001 15.243 1.00 93.88 89 LYS A CA 1
ATOM 724 C C . LYS A 1 89 ? -6.294 -11.442 14.769 1.00 93.88 89 LYS A C 1
ATOM 726 O O . LYS A 1 89 ? -5.152 -11.869 14.605 1.00 93.88 89 LYS A O 1
ATOM 731 N N . ASP A 1 90 ? -7.377 -12.193 14.552 1.00 91.94 90 ASP A N 1
ATOM 732 C CA . ASP A 1 90 ? -7.307 -13.589 14.099 1.00 91.94 90 ASP A CA 1
ATOM 733 C C . ASP A 1 90 ? -6.601 -13.699 12.741 1.00 91.94 90 ASP A C 1
ATOM 735 O O . ASP A 1 90 ? -5.642 -14.457 12.598 1.00 91.94 90 ASP A O 1
ATOM 739 N N . ILE A 1 91 ? -7.016 -12.888 11.764 1.00 88.06 91 ILE A N 1
ATOM 740 C CA . ILE A 1 91 ? -6.404 -12.863 10.431 1.00 88.06 91 ILE A CA 1
ATOM 741 C C . ILE A 1 91 ? -4.927 -12.478 10.537 1.00 88.06 91 ILE A C 1
ATOM 743 O O . ILE A 1 91 ? -4.064 -13.209 10.051 1.00 88.06 91 ILE A O 1
ATOM 747 N N . TYR A 1 92 ? -4.626 -11.362 11.204 1.00 92.81 92 TYR A N 1
ATOM 748 C CA . TYR A 1 92 ? -3.269 -10.836 11.310 1.00 92.81 92 TYR A CA 1
ATOM 749 C C . TYR A 1 92 ? -2.322 -11.813 12.019 1.00 92.81 92 TYR A C 1
ATOM 751 O O . TYR A 1 92 ? -1.213 -12.050 11.543 1.00 92.81 92 TYR A O 1
ATOM 759 N N . SER A 1 93 ? -2.766 -12.446 13.110 1.00 95.12 93 SER A N 1
ATOM 760 C CA . SER A 1 93 ? -1.961 -13.440 13.835 1.00 95.12 93 SER A CA 1
ATOM 761 C C . SER A 1 93 ? -1.604 -14.657 12.978 1.00 95.12 93 SER A C 1
ATOM 763 O O . SER A 1 93 ? -0.502 -15.188 13.105 1.00 95.12 93 SER A O 1
ATOM 765 N N . LYS A 1 94 ? -2.502 -15.063 12.070 1.00 93.94 94 LYS A N 1
ATOM 766 C CA . LYS A 1 94 ? -2.280 -16.180 11.147 1.00 93.94 94 LYS A CA 1
ATOM 767 C C . LYS A 1 94 ? -1.339 -15.816 10.011 1.00 93.94 94 LYS A C 1
ATOM 769 O O . LYS A 1 94 ? -0.500 -16.637 9.671 1.00 93.94 94 LYS A O 1
ATOM 774 N N . ILE A 1 95 ? -1.469 -14.629 9.418 1.00 92.75 95 ILE A N 1
ATOM 775 C CA . ILE A 1 95 ? -0.696 -14.248 8.221 1.00 92.75 95 ILE A CA 1
ATOM 776 C C . ILE A 1 95 ? 0.682 -13.677 8.541 1.00 92.75 95 ILE A C 1
ATOM 778 O O . ILE A 1 95 ? 1.606 -13.872 7.754 1.00 92.75 95 ILE A O 1
ATOM 782 N N . LYS A 1 96 ? 0.843 -13.004 9.687 1.00 94.12 96 LYS A N 1
ATOM 783 C CA . LYS A 1 96 ? 2.100 -12.351 10.068 1.00 94.12 96 LYS A CA 1
ATOM 784 C C . LYS A 1 96 ? 3.305 -13.303 9.984 1.00 94.12 96 LYS A C 1
ATOM 786 O O . LYS A 1 96 ? 4.264 -12.907 9.330 1.00 94.12 96 LYS A O 1
ATOM 791 N N . PRO A 1 97 ? 3.282 -14.529 10.551 1.00 92.81 97 PRO A N 1
ATOM 792 C CA . PRO A 1 97 ? 4.430 -15.437 10.485 1.00 92.81 97 PRO A CA 1
ATOM 793 C C . PRO A 1 97 ? 4.837 -15.801 9.051 1.00 92.81 97 PRO A C 1
ATOM 795 O O . PRO A 1 97 ? 6.025 -15.843 8.739 1.00 92.81 97 PRO A O 1
ATOM 798 N N . TYR A 1 98 ? 3.863 -16.029 8.161 1.00 92.75 98 TYR A N 1
ATOM 799 C CA . TYR A 1 98 ? 4.131 -16.327 6.749 1.00 92.75 98 TYR A CA 1
ATOM 800 C C . TYR A 1 98 ? 4.739 -15.117 6.042 1.00 92.75 98 TYR A C 1
ATOM 802 O O . TYR A 1 98 ? 5.783 -15.238 5.399 1.00 92.75 98 TYR A O 1
ATOM 810 N N . TYR A 1 99 ? 4.144 -13.938 6.243 1.00 91.81 99 TYR A N 1
ATOM 811 C CA . TYR A 1 99 ? 4.639 -12.694 5.664 1.00 91.81 99 TYR A CA 1
ATOM 812 C C . TYR A 1 99 ? 6.080 -12.398 6.102 1.00 91.81 99 TYR A C 1
ATOM 814 O O . TYR A 1 99 ? 6.940 -12.122 5.269 1.00 91.81 99 TYR A O 1
ATOM 822 N N . THR A 1 100 ? 6.390 -12.518 7.397 1.00 88.50 100 THR A N 1
ATOM 823 C CA . THR A 1 100 ? 7.746 -12.269 7.917 1.00 88.50 100 THR A CA 1
ATOM 824 C C . THR A 1 100 ? 8.777 -13.285 7.427 1.00 88.50 100 THR A C 1
ATOM 826 O O . THR A 1 100 ? 9.956 -12.953 7.329 1.00 88.50 100 THR A O 1
ATOM 829 N N . ASN A 1 101 ? 8.348 -14.497 7.061 1.00 88.25 101 ASN A N 1
ATOM 830 C CA . ASN A 1 101 ? 9.211 -15.503 6.436 1.00 88.25 101 ASN A CA 1
ATOM 831 C C . ASN A 1 101 ? 9.462 -15.231 4.937 1.00 88.25 101 ASN A C 1
ATOM 833 O O . ASN A 1 101 ? 10.360 -15.838 4.340 1.00 88.25 101 ASN A O 1
ATOM 837 N N . GLY A 1 102 ? 8.732 -14.277 4.351 1.00 85.94 102 GLY A N 1
ATOM 838 C CA . GLY A 1 102 ? 8.877 -13.810 2.974 1.00 85.94 102 GLY A CA 1
ATOM 839 C C . GLY A 1 102 ? 7.761 -14.250 2.026 1.00 85.94 102 GLY A C 1
ATOM 840 O O . GLY A 1 102 ? 7.890 -14.003 0.829 1.00 85.94 102 GLY A O 1
ATOM 841 N N . ASP A 1 103 ? 6.693 -14.888 2.521 1.00 88.62 103 ASP A N 1
ATOM 842 C CA . ASP A 1 103 ? 5.522 -15.226 1.703 1.00 88.62 103 ASP A CA 1
ATOM 843 C C . ASP A 1 103 ? 4.686 -13.969 1.431 1.00 88.62 103 ASP A C 1
ATOM 845 O O . ASP A 1 103 ? 4.028 -13.420 2.317 1.00 88.62 103 ASP A O 1
ATOM 849 N N . THR A 1 104 ? 4.724 -13.515 0.182 1.00 88.19 104 THR A N 1
ATOM 850 C CA . THR A 1 104 ? 3.992 -12.344 -0.316 1.00 88.19 104 THR A CA 1
ATOM 851 C C . THR A 1 104 ? 2.905 -12.726 -1.323 1.00 88.19 104 THR A C 1
ATOM 853 O O . THR A 1 104 ? 2.475 -11.890 -2.116 1.00 88.19 104 THR A O 1
ATOM 856 N N . SER A 1 105 ? 2.432 -13.977 -1.306 1.00 81.00 105 SER A N 1
ATOM 857 C CA . SER A 1 105 ? 1.368 -14.458 -2.200 1.00 81.00 105 SER A CA 1
ATOM 858 C C . SER A 1 105 ? 0.104 -13.584 -2.164 1.00 81.00 105 SER A C 1
ATOM 860 O O . SER A 1 105 ? -0.177 -12.916 -1.165 1.00 81.00 105 SER A O 1
ATOM 862 N N . ASP A 1 106 ? -0.697 -13.620 -3.240 1.00 75.12 106 ASP A N 1
ATOM 863 C CA . ASP A 1 106 ? -1.971 -12.878 -3.333 1.00 75.12 106 ASP A CA 1
ATOM 864 C C . ASP A 1 106 ? -2.847 -13.117 -2.100 1.00 75.12 106 ASP A C 1
ATOM 86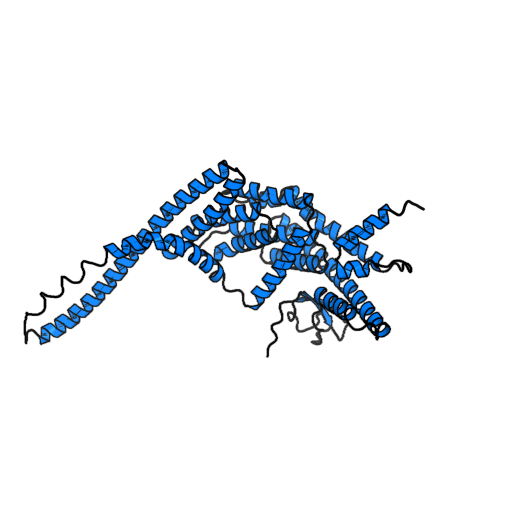6 O O . ASP A 1 106 ? -3.357 -12.180 -1.496 1.00 75.12 106 ASP A O 1
ATOM 870 N N . ARG A 1 107 ? -2.911 -14.371 -1.635 1.00 78.81 107 ARG A N 1
ATOM 871 C CA . ARG A 1 107 ? -3.648 -14.745 -0.426 1.00 78.81 107 ARG A CA 1
ATOM 872 C C . ARG A 1 107 ? -3.186 -13.967 0.807 1.00 78.81 107 ARG A C 1
ATOM 874 O O . ARG A 1 107 ? -4.029 -13.546 1.595 1.00 78.81 107 ARG A O 1
ATOM 881 N N . ILE A 1 108 ? -1.880 -13.814 1.018 1.00 85.19 108 ILE A N 1
ATOM 882 C CA . ILE A 1 108 ? -1.350 -13.091 2.181 1.00 85.19 108 ILE A CA 1
ATOM 883 C C . ILE A 1 108 ? -1.639 -11.594 2.053 1.00 85.19 108 ILE A C 1
ATOM 885 O O . ILE A 1 108 ? -2.111 -10.982 3.014 1.00 85.19 108 ILE A O 1
ATOM 889 N N . ILE A 1 109 ? -1.416 -11.016 0.871 1.00 79.31 109 ILE A N 1
ATOM 890 C CA . ILE A 1 109 ? -1.657 -9.591 0.619 1.00 79.31 109 ILE A CA 1
ATOM 891 C C . ILE A 1 109 ? -3.149 -9.247 0.750 1.00 79.31 109 ILE A C 1
ATOM 893 O O . ILE A 1 109 ? -3.486 -8.266 1.411 1.00 79.31 109 ILE A O 1
ATOM 897 N N . ASP A 1 110 ? -4.052 -10.072 0.225 1.00 76.19 110 ASP A N 1
ATOM 898 C CA . ASP A 1 110 ? -5.501 -9.870 0.336 1.00 76.19 110 ASP A CA 1
ATOM 899 C C . ASP A 1 110 ? -5.978 -9.916 1.791 1.00 76.19 110 ASP A C 1
ATOM 901 O O . ASP A 1 110 ? -6.796 -9.098 2.220 1.00 76.19 110 ASP A O 1
ATOM 905 N N . GLN A 1 111 ? -5.437 -10.841 2.587 1.00 79.81 111 GLN A N 1
ATOM 906 C CA . GLN A 1 111 ? -5.740 -10.915 4.015 1.00 79.81 111 GLN A CA 1
ATOM 907 C C . GLN A 1 111 ? -5.170 -9.714 4.786 1.00 79.81 111 GLN A C 1
ATOM 909 O O . GLN A 1 111 ? -5.827 -9.220 5.702 1.00 79.81 111 GLN A O 1
ATOM 914 N N . LEU A 1 112 ? -3.999 -9.192 4.400 1.00 82.81 112 LEU A N 1
ATOM 915 C CA . LEU A 1 112 ? -3.483 -7.932 4.945 1.00 82.81 112 LEU A CA 1
ATOM 916 C C . LEU A 1 112 ? -4.379 -6.745 4.569 1.00 82.81 112 LEU A C 1
ATOM 918 O O . LEU A 1 112 ? -4.647 -5.909 5.428 1.00 82.81 112 LEU A O 1
ATOM 922 N N . ILE A 1 113 ? -4.879 -6.675 3.329 1.00 80.06 113 ILE A N 1
ATOM 923 C CA . ILE A 1 113 ? -5.822 -5.634 2.883 1.00 80.06 113 ILE A CA 1
ATOM 924 C C . ILE A 1 113 ? -7.121 -5.708 3.690 1.00 80.06 113 ILE A C 1
ATOM 926 O O . ILE A 1 113 ? -7.668 -4.671 4.074 1.00 80.06 113 ILE A O 1
ATOM 930 N N . LEU A 1 114 ? -7.615 -6.914 3.977 1.00 79.62 114 LEU A N 1
ATOM 931 C CA . LEU A 1 114 ? -8.786 -7.100 4.826 1.00 79.62 114 LEU A CA 1
ATOM 932 C C . LEU A 1 114 ? -8.520 -6.611 6.257 1.00 79.62 114 LEU A C 1
ATOM 934 O O . LEU A 1 114 ? -9.308 -5.821 6.773 1.00 79.62 114 LEU A O 1
ATOM 938 N N . SER A 1 115 ? -7.398 -6.999 6.870 1.00 85.50 115 SER A N 1
ATOM 939 C CA . SER A 1 115 ? -6.994 -6.496 8.193 1.00 85.50 115 SER A CA 1
ATOM 940 C C . SER A 1 115 ? -6.855 -4.973 8.212 1.00 85.50 115 SER A C 1
ATOM 942 O O . SER A 1 115 ? -7.391 -4.328 9.109 1.00 85.50 115 SER A O 1
ATOM 944 N N . PHE A 1 116 ? -6.216 -4.391 7.192 1.00 86.62 116 PHE A N 1
ATOM 945 C CA . PHE A 1 116 ? -6.115 -2.944 6.998 1.00 86.62 116 PHE A CA 1
ATOM 946 C C . PHE A 1 116 ? -7.499 -2.284 7.037 1.00 86.62 116 PHE A C 1
ATOM 948 O O . PHE A 1 116 ? -7.715 -1.379 7.838 1.00 86.62 116 PHE A O 1
ATOM 955 N N . ARG A 1 117 ? -8.460 -2.775 6.240 1.00 82.25 117 ARG A N 1
ATOM 956 C CA . ARG A 1 117 ? -9.822 -2.218 6.208 1.00 82.25 117 ARG A CA 1
ATOM 957 C C . ARG A 1 117 ? -10.513 -2.299 7.569 1.00 82.25 117 ARG A C 1
ATOM 959 O O . ARG A 1 117 ? -11.142 -1.331 7.982 1.00 82.25 117 ARG A O 1
ATOM 966 N N . LEU A 1 118 ? -10.399 -3.432 8.262 1.00 84.38 118 LEU A N 1
ATOM 967 C CA . LEU A 1 118 ? -11.020 -3.616 9.576 1.00 84.38 118 LEU A CA 1
ATOM 968 C C . LEU A 1 118 ? -10.428 -2.665 10.623 1.00 84.38 118 LEU A C 1
ATOM 970 O O . LEU A 1 118 ? -11.183 -2.044 11.369 1.00 84.38 118 LEU A O 1
ATOM 974 N N . PHE A 1 119 ? -9.103 -2.498 10.644 1.00 89.56 119 PHE A N 1
ATOM 975 C CA . PHE A 1 119 ? -8.444 -1.541 11.534 1.00 89.56 119 PHE A CA 1
ATOM 976 C C . PHE A 1 119 ? -8.812 -0.091 11.205 1.00 89.56 119 PHE A C 1
ATOM 978 O O . PHE A 1 119 ? -9.118 0.676 12.119 1.00 89.56 119 PHE A O 1
ATOM 985 N N . SER A 1 120 ? -8.851 0.279 9.920 1.00 86.75 120 SER A N 1
ATOM 986 C CA . SER A 1 120 ? -9.241 1.625 9.487 1.00 86.75 120 SER A CA 1
ATOM 987 C C . SER A 1 120 ? -10.683 1.968 9.869 1.00 86.75 120 SER A C 1
ATOM 989 O O . SER A 1 120 ? -10.925 3.067 10.361 1.00 86.75 120 SER A O 1
ATOM 991 N N . GLU A 1 121 ? -11.635 1.043 9.697 1.00 85.50 121 GLU A N 1
ATOM 992 C CA . GLU A 1 121 ? -13.050 1.264 10.050 1.00 85.50 121 GLU A CA 1
ATOM 993 C C . GLU A 1 121 ? -13.263 1.430 11.562 1.00 85.50 121 GLU A C 1
ATOM 995 O O . GLU A 1 121 ? -14.106 2.217 11.985 1.00 85.50 121 GLU A O 1
ATOM 1000 N N . VAL A 1 122 ? -12.496 0.715 12.393 1.00 89.19 122 VAL A N 1
ATOM 1001 C CA . VAL A 1 122 ? -12.550 0.868 13.860 1.00 89.19 122 VAL A CA 1
ATOM 1002 C C . VAL A 1 122 ? -11.825 2.139 14.330 1.00 89.19 122 VAL A C 1
ATOM 1004 O O . VAL A 1 122 ? -12.063 2.629 15.436 1.00 89.19 122 VAL A O 1
ATOM 1007 N N . GLY A 1 123 ? -10.959 2.707 13.490 1.00 88.75 123 GLY A N 1
ATOM 1008 C CA . GLY A 1 123 ? -10.127 3.856 13.833 1.00 88.75 123 GLY A CA 1
ATOM 1009 C C . GLY A 1 123 ? -8.902 3.486 14.669 1.00 88.75 123 GLY A C 1
ATOM 1010 O O . GLY A 1 123 ? -8.511 4.270 15.527 1.00 88.75 123 GLY A O 1
ATOM 1011 N N . LEU A 1 124 ? -8.333 2.294 14.444 1.00 90.62 124 LEU A N 1
ATOM 1012 C CA . LEU A 1 124 ? -7.041 1.864 14.994 1.00 90.62 124 LEU A CA 1
ATOM 1013 C C . LEU A 1 124 ? -5.942 2.153 13.959 1.00 90.62 124 LEU A C 1
ATOM 1015 O O . LEU A 1 124 ? -5.461 1.266 13.243 1.00 90.62 124 LEU A O 1
ATOM 1019 N N . GLN A 1 125 ? -5.606 3.428 13.802 1.00 89.75 125 GLN A N 1
ATOM 1020 C CA . GLN A 1 125 ? -4.901 3.938 12.633 1.00 89.75 125 GLN A CA 1
ATOM 1021 C C . GLN A 1 125 ? -3.443 3.506 12.574 1.00 89.75 125 GLN A C 1
ATOM 1023 O O . GLN A 1 125 ? -2.934 3.228 11.489 1.00 89.75 125 GLN A O 1
ATOM 1028 N N . LYS A 1 126 ? -2.780 3.381 13.727 1.00 89.00 126 LYS A N 1
ATOM 1029 C CA . LYS A 1 126 ? -1.410 2.856 13.804 1.00 89.00 126 LYS A CA 1
ATOM 1030 C C . LYS A 1 126 ? -1.324 1.442 13.220 1.00 89.00 126 LYS A C 1
ATOM 1032 O O . LYS A 1 126 ? -0.486 1.178 12.361 1.00 89.00 126 LYS A O 1
ATOM 1037 N N . SER A 1 127 ? -2.240 0.557 13.619 1.00 92.00 127 SER A N 1
ATOM 1038 C CA . SER A 1 127 ? -2.298 -0.823 13.115 1.00 92.00 127 SER A CA 1
ATOM 1039 C C . SER A 1 127 ? -2.691 -0.893 11.637 1.00 92.00 127 SER A C 1
ATOM 1041 O O . SER A 1 127 ? -2.120 -1.685 10.879 1.00 92.00 127 SER A O 1
ATOM 1043 N N . ALA A 1 128 ? -3.619 -0.035 11.199 1.00 90.31 128 ALA A N 1
ATOM 1044 C CA . ALA A 1 128 ? -3.968 0.099 9.788 1.00 90.31 128 ALA A CA 1
ATOM 1045 C C . ALA A 1 128 ? -2.757 0.539 8.952 1.00 90.31 128 ALA A C 1
ATOM 1047 O O . ALA A 1 128 ? -2.407 -0.109 7.966 1.00 90.31 128 ALA A O 1
ATOM 1048 N N . ALA A 1 129 ? -2.056 1.588 9.374 1.00 90.06 129 ALA A N 1
ATOM 1049 C CA . ALA A 1 129 ? -0.861 2.068 8.702 1.00 90.06 129 ALA A CA 1
ATOM 1050 C C . ALA A 1 129 ? 0.235 1.000 8.606 1.00 90.06 129 ALA A C 1
ATOM 1052 O O . ALA A 1 129 ? 0.826 0.831 7.541 1.00 90.06 129 ALA A O 1
ATOM 1053 N N . THR A 1 130 ? 0.482 0.235 9.674 1.00 90.94 130 THR A N 1
ATOM 1054 C CA . THR A 1 130 ? 1.425 -0.889 9.623 1.00 90.94 130 THR A CA 1
ATOM 1055 C C . THR A 1 130 ? 1.026 -1.904 8.554 1.00 90.94 130 THR A C 1
ATOM 1057 O O . THR A 1 130 ? 1.865 -2.281 7.736 1.00 90.94 130 THR A O 1
ATOM 1060 N N . CYS A 1 131 ? -0.252 -2.294 8.491 1.00 90.81 131 CYS A N 1
ATOM 1061 C CA . CYS A 1 131 ? -0.738 -3.181 7.431 1.00 90.81 131 CYS A CA 1
ATOM 1062 C C . CYS A 1 131 ? -0.522 -2.563 6.041 1.00 90.81 131 CYS A C 1
ATOM 1064 O O . CYS A 1 131 ? -0.092 -3.261 5.129 1.00 90.81 131 CYS A O 1
ATOM 1066 N N . ALA A 1 132 ? -0.755 -1.259 5.876 1.00 88.62 132 ALA A N 1
ATOM 1067 C CA . ALA A 1 132 ? -0.528 -0.553 4.617 1.00 88.62 132 ALA A CA 1
ATOM 1068 C C . ALA A 1 132 ? 0.952 -0.560 4.187 1.00 88.62 132 ALA A C 1
ATOM 1070 O O . ALA A 1 132 ? 1.239 -0.819 3.017 1.00 88.62 132 ALA A O 1
ATOM 1071 N N . TYR A 1 133 ? 1.894 -0.360 5.117 1.00 91.50 133 TYR A N 1
ATOM 1072 C CA . TYR A 1 133 ? 3.330 -0.512 4.849 1.00 91.50 133 TYR A CA 1
ATOM 1073 C C . TYR A 1 133 ? 3.695 -1.951 4.462 1.00 91.50 133 TYR A C 1
ATOM 1075 O O . TYR A 1 133 ? 4.464 -2.148 3.522 1.00 91.50 133 TYR A O 1
ATOM 1083 N N . MET A 1 134 ? 3.120 -2.959 5.130 1.00 92.00 134 MET A N 1
ATOM 1084 C CA . MET A 1 134 ? 3.305 -4.370 4.764 1.00 92.00 134 MET A CA 1
ATOM 1085 C C . MET A 1 134 ? 2.757 -4.675 3.368 1.00 92.00 134 MET A C 1
ATOM 1087 O O . MET A 1 134 ? 3.438 -5.296 2.565 1.00 92.00 134 MET A O 1
ATOM 1091 N N . ILE A 1 135 ? 1.568 -4.192 3.023 1.00 86.94 135 ILE A N 1
ATOM 1092 C CA . ILE A 1 135 ? 0.989 -4.397 1.689 1.00 86.94 135 ILE A CA 1
ATOM 1093 C C . ILE A 1 135 ? 1.878 -3.757 0.616 1.00 86.94 135 ILE A C 1
ATOM 1095 O O . ILE A 1 135 ? 2.227 -4.403 -0.372 1.00 86.94 135 ILE A O 1
ATOM 1099 N N . ALA A 1 136 ? 2.295 -2.506 0.830 1.00 86.69 136 ALA A N 1
ATOM 1100 C CA . ALA A 1 136 ? 3.158 -1.783 -0.096 1.00 86.69 136 ALA A CA 1
ATOM 1101 C C . ALA A 1 136 ? 4.515 -2.482 -0.291 1.00 86.69 136 ALA A C 1
ATOM 1103 O O . ALA A 1 136 ? 4.974 -2.634 -1.426 1.00 86.69 136 ALA A O 1
ATOM 1104 N N . ALA A 1 137 ? 5.136 -2.947 0.797 1.00 91.62 137 ALA A N 1
ATOM 1105 C CA . ALA A 1 137 ? 6.397 -3.682 0.757 1.00 91.62 137 ALA A CA 1
ATOM 1106 C C . ALA A 1 137 ? 6.247 -5.074 0.120 1.00 91.62 137 ALA A C 1
ATOM 1108 O O . ALA A 1 137 ? 7.117 -5.480 -0.646 1.00 91.62 137 ALA A O 1
ATOM 1109 N N . GLY A 1 138 ? 5.141 -5.780 0.365 1.00 88.56 138 GLY A N 1
ATOM 1110 C CA . GLY A 1 138 ? 4.853 -7.078 -0.247 1.00 88.56 138 GLY A CA 1
ATOM 1111 C C . GLY A 1 138 ? 4.724 -6.981 -1.768 1.00 88.56 138 GLY A C 1
ATOM 1112 O O . GLY A 1 138 ? 5.366 -7.739 -2.495 1.00 88.56 138 GLY A O 1
ATOM 1113 N N . TYR A 1 139 ? 3.983 -5.981 -2.254 1.00 85.38 139 TYR A N 1
ATOM 1114 C CA . TYR A 1 139 ? 3.919 -5.659 -3.681 1.00 85.38 139 TYR A CA 1
ATOM 1115 C C . TYR A 1 139 ? 5.292 -5.269 -4.254 1.00 85.38 139 TYR A C 1
ATOM 1117 O O . TYR A 1 139 ? 5.661 -5.723 -5.336 1.00 85.38 139 TYR A O 1
ATOM 1125 N N . ALA A 1 140 ? 6.087 -4.476 -3.523 1.00 90.19 140 ALA A N 1
ATOM 1126 C CA . ALA A 1 140 ? 7.443 -4.122 -3.948 1.00 90.19 140 ALA A CA 1
ATOM 1127 C C . ALA A 1 140 ? 8.333 -5.362 -4.099 1.00 90.19 140 ALA A C 1
ATOM 1129 O O . ALA A 1 140 ? 9.026 -5.498 -5.105 1.00 90.19 140 ALA A O 1
ATOM 1130 N N . GLN A 1 141 ? 8.302 -6.271 -3.118 1.00 90.44 141 GLN A N 1
ATOM 1131 C CA . GLN A 1 141 ? 9.089 -7.503 -3.139 1.00 90.44 141 GLN A CA 1
ATOM 1132 C C . GLN A 1 141 ? 8.750 -8.338 -4.375 1.00 90.44 141 GLN A C 1
ATOM 1134 O O . GLN A 1 141 ? 9.655 -8.689 -5.130 1.00 90.44 141 GLN A O 1
ATOM 1139 N N . ARG A 1 142 ? 7.458 -8.585 -4.623 1.00 85.19 142 ARG A N 1
ATOM 1140 C CA . ARG A 1 142 ? 7.000 -9.335 -5.799 1.00 85.19 142 ARG A CA 1
ATOM 1141 C C . ARG A 1 142 ? 7.445 -8.696 -7.098 1.00 85.19 142 ARG A C 1
ATOM 1143 O O . ARG A 1 142 ? 8.043 -9.365 -7.932 1.00 85.19 142 ARG A O 1
ATOM 1150 N N . GLY A 1 143 ? 7.206 -7.397 -7.249 1.00 85.50 143 GLY A N 1
ATOM 1151 C CA . GLY A 1 143 ? 7.558 -6.675 -8.464 1.00 85.50 143 GLY A CA 1
ATOM 1152 C C . GLY A 1 143 ? 9.069 -6.620 -8.728 1.00 85.50 143 GLY A C 1
ATOM 1153 O O . GLY A 1 143 ? 9.503 -6.700 -9.874 1.00 85.50 143 GLY A O 1
ATOM 1154 N N . ILE A 1 144 ? 9.894 -6.532 -7.679 1.00 88.75 144 ILE A N 1
ATOM 1155 C CA . ILE A 1 144 ? 11.361 -6.556 -7.801 1.00 88.75 144 ILE A CA 1
ATOM 1156 C C . ILE A 1 144 ? 11.874 -7.968 -8.107 1.00 88.75 144 ILE A C 1
ATOM 1158 O O . ILE A 1 144 ? 12.882 -8.119 -8.798 1.00 88.75 144 ILE A O 1
ATOM 1162 N N . GLU A 1 145 ? 11.216 -9.015 -7.618 1.00 87.31 145 GLU A N 1
ATOM 1163 C CA . GLU A 1 145 ? 11.635 -10.403 -7.854 1.00 87.31 145 GLU A CA 1
ATOM 1164 C C . GLU A 1 145 ? 11.113 -10.968 -9.181 1.00 87.31 145 GLU A C 1
ATOM 1166 O O . GLU A 1 145 ? 11.730 -11.878 -9.732 1.00 87.31 145 GLU A O 1
ATOM 1171 N N . LYS A 1 146 ? 10.037 -10.393 -9.725 1.00 85.75 146 LYS A N 1
ATOM 1172 C CA . LYS A 1 146 ? 9.426 -10.792 -10.994 1.00 85.75 146 LYS A CA 1
ATOM 1173 C C . LYS A 1 146 ? 10.266 -10.364 -12.206 1.00 85.75 146 LYS A C 1
ATOM 1175 O O . LYS A 1 146 ? 10.862 -9.281 -12.233 1.00 85.75 146 LYS A O 1
ATOM 1180 N N . GLU A 1 147 ? 10.319 -11.230 -13.213 1.00 85.56 147 GLU A N 1
ATOM 1181 C CA . GLU A 1 147 ? 10.847 -10.911 -14.543 1.00 85.56 147 GLU A CA 1
ATOM 1182 C C . GLU A 1 147 ? 9.773 -10.201 -15.372 1.00 85.56 147 GLU A C 1
ATOM 1184 O O . GLU A 1 147 ? 8.603 -10.579 -15.327 1.00 85.56 147 GLU A O 1
ATOM 1189 N N . ILE A 1 148 ? 10.165 -9.160 -16.108 1.00 83.62 148 ILE A N 1
ATOM 1190 C CA . ILE A 1 148 ? 9.235 -8.345 -16.895 1.00 83.62 148 ILE A CA 1
ATOM 1191 C C . ILE A 1 148 ? 9.269 -8.815 -18.344 1.00 83.62 148 ILE A C 1
ATOM 1193 O O . ILE A 1 148 ? 10.293 -8.678 -19.015 1.00 83.62 148 ILE A O 1
ATOM 1197 N N . GLN A 1 149 ? 8.144 -9.350 -18.810 1.00 80.44 149 GLN A N 1
ATOM 1198 C CA . GLN A 1 149 ? 7.927 -9.750 -20.201 1.00 80.44 149 GLN A CA 1
ATOM 1199 C C . GLN A 1 149 ? 6.893 -8.848 -20.879 1.00 80.44 149 GLN A C 1
ATOM 1201 O O . GLN A 1 149 ? 7.011 -8.573 -22.069 1.00 80.44 149 GLN A O 1
ATOM 1206 N N . PHE A 1 150 ? 5.920 -8.345 -20.115 1.00 78.44 150 PHE A N 1
ATOM 1207 C CA . PHE A 1 150 ? 4.847 -7.464 -20.572 1.00 78.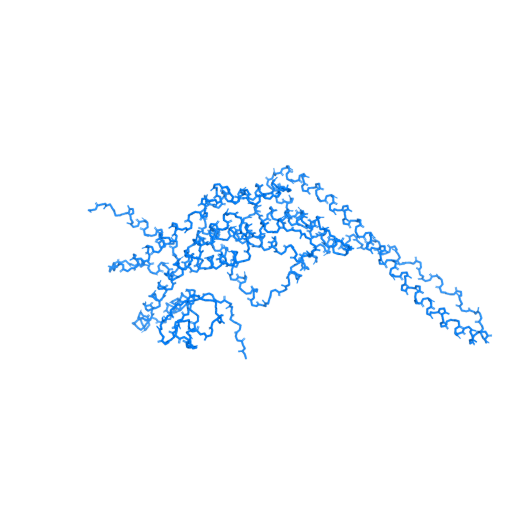44 150 PHE A CA 1
ATOM 1208 C C . PHE A 1 150 ? 4.700 -6.241 -19.660 1.00 78.44 150 PHE A C 1
ATOM 1210 O O . PHE A 1 150 ? 5.210 -6.204 -18.539 1.00 78.44 150 PHE A O 1
ATOM 1217 N N . ILE A 1 151 ? 3.972 -5.221 -20.122 1.00 71.44 151 ILE A N 1
ATOM 1218 C CA . ILE A 1 151 ? 3.718 -3.995 -19.342 1.00 71.44 151 ILE A CA 1
ATOM 1219 C C . ILE A 1 151 ? 2.989 -4.320 -18.035 1.00 71.44 151 ILE A C 1
ATOM 1221 O O . ILE A 1 151 ? 3.277 -3.741 -16.986 1.00 71.44 151 ILE A O 1
ATOM 1225 N N . GLU A 1 152 ? 2.073 -5.279 -18.086 1.00 77.25 152 GLU A N 1
ATOM 1226 C CA . GLU A 1 152 ? 1.267 -5.746 -16.966 1.00 77.25 152 GLU A CA 1
ATOM 1227 C C . GLU A 1 152 ? 2.122 -6.373 -15.859 1.00 77.25 152 GLU A C 1
ATOM 1229 O O . GLU A 1 152 ? 1.714 -6.380 -14.697 1.00 77.25 152 GLU A O 1
ATOM 1234 N N . ASP A 1 153 ? 3.339 -6.832 -16.164 1.00 76.50 153 ASP A N 1
ATOM 1235 C CA . ASP A 1 153 ? 4.240 -7.378 -15.151 1.00 76.50 153 ASP A CA 1
ATOM 1236 C C . ASP A 1 153 ? 4.749 -6.312 -14.172 1.00 76.50 153 ASP A C 1
ATOM 1238 O O . ASP A 1 153 ? 5.151 -6.648 -13.058 1.00 76.50 153 ASP A O 1
ATOM 1242 N N . LEU A 1 154 ? 4.642 -5.026 -14.530 1.00 78.12 154 LEU A N 1
ATOM 1243 C CA . LEU A 1 154 ? 4.930 -3.899 -13.640 1.00 78.12 154 LEU A CA 1
ATOM 1244 C C . LEU A 1 154 ? 3.793 -3.608 -12.644 1.00 78.12 154 LEU A C 1
ATOM 1246 O O . LEU A 1 154 ? 3.957 -2.743 -11.779 1.00 78.12 154 LEU A O 1
ATOM 1250 N N . ALA A 1 155 ? 2.648 -4.299 -12.730 1.00 75.50 155 ALA A N 1
ATOM 1251 C CA . ALA A 1 155 ? 1.461 -4.007 -11.924 1.00 75.50 155 ALA A CA 1
ATOM 1252 C C . ALA A 1 155 ? 1.732 -4.021 -10.411 1.00 75.50 155 ALA A C 1
ATOM 1254 O O . ALA A 1 155 ? 1.269 -3.119 -9.714 1.00 75.50 155 ALA A O 1
ATOM 1255 N N . ASP A 1 156 ? 2.528 -4.972 -9.912 1.00 77.88 156 ASP A N 1
ATOM 1256 C CA . ASP A 1 156 ? 2.876 -5.052 -8.488 1.00 77.88 156 ASP A CA 1
ATOM 1257 C C . ASP A 1 156 ? 3.698 -3.827 -8.039 1.00 77.88 156 ASP A C 1
ATOM 1259 O O . ASP A 1 156 ? 3.400 -3.208 -7.017 1.00 77.88 156 ASP A O 1
ATOM 1263 N N . LEU A 1 157 ? 4.675 -3.375 -8.833 1.00 82.25 157 LEU A N 1
ATOM 1264 C CA . LEU A 1 157 ? 5.443 -2.164 -8.508 1.00 82.25 157 LEU A CA 1
ATOM 1265 C C . LEU A 1 157 ? 4.577 -0.903 -8.558 1.00 82.25 157 LEU A C 1
ATOM 1267 O O . LEU A 1 157 ? 4.698 -0.019 -7.706 1.00 82.25 157 LEU A O 1
ATOM 1271 N N . ILE A 1 158 ? 3.670 -0.821 -9.531 1.00 76.38 158 ILE A N 1
ATOM 1272 C CA . ILE A 1 158 ? 2.724 0.291 -9.640 1.00 76.38 158 ILE A CA 1
ATOM 1273 C C . ILE A 1 158 ? 1.786 0.295 -8.431 1.00 76.38 158 ILE A C 1
ATOM 1275 O O . ILE A 1 158 ? 1.577 1.353 -7.836 1.00 76.38 158 ILE A O 1
ATOM 1279 N N . ALA A 1 159 ? 1.261 -0.865 -8.029 1.00 75.19 159 ALA A N 1
ATOM 1280 C CA . ALA A 1 159 ? 0.441 -1.004 -6.833 1.00 75.19 159 ALA A CA 1
ATOM 1281 C C . ALA A 1 159 ? 1.218 -0.537 -5.598 1.00 75.19 159 ALA A C 1
ATOM 1283 O O . ALA A 1 159 ? 0.760 0.368 -4.904 1.00 75.19 159 ALA A O 1
ATOM 1284 N N . SER A 1 160 ? 2.432 -1.047 -5.380 1.00 81.81 160 SER A N 1
ATOM 1285 C CA . SER A 1 160 ? 3.310 -0.622 -4.284 1.00 81.81 160 SER A CA 1
ATOM 1286 C C . SER A 1 160 ? 3.482 0.901 -4.226 1.00 81.81 160 SER A C 1
ATOM 1288 O O . SER A 1 160 ? 3.220 1.534 -3.199 1.00 81.81 160 SER A O 1
ATOM 1290 N N . ARG A 1 161 ? 3.809 1.523 -5.365 1.00 82.56 161 ARG A N 1
ATOM 1291 C CA . ARG A 1 161 ? 3.942 2.979 -5.489 1.00 82.56 161 ARG A CA 1
ATOM 1292 C C . ARG A 1 161 ? 2.660 3.711 -5.088 1.00 82.56 161 ARG A C 1
ATOM 1294 O O . ARG A 1 161 ? 2.719 4.726 -4.401 1.00 82.56 161 ARG A O 1
ATOM 1301 N N . GLN A 1 162 ? 1.500 3.214 -5.514 1.00 77.69 162 GLN A N 1
ATOM 1302 C CA . GLN A 1 162 ? 0.201 3.804 -5.189 1.00 77.69 162 GLN A CA 1
ATOM 1303 C C . GLN A 1 162 ? -0.097 3.778 -3.685 1.00 77.69 162 GLN A C 1
ATOM 1305 O O . GLN A 1 162 ? -0.666 4.746 -3.171 1.00 77.69 162 GLN A O 1
ATOM 1310 N N . TRP A 1 163 ? 0.300 2.719 -2.980 1.00 81.81 163 TRP A N 1
ATOM 1311 C CA . TRP A 1 163 ? 0.200 2.662 -1.521 1.00 81.81 163 TRP A CA 1
ATOM 1312 C C . TRP A 1 163 ? 1.146 3.669 -0.858 1.00 81.81 163 TRP A C 1
ATOM 1314 O O . TRP A 1 163 ? 0.695 4.464 -0.036 1.00 81.81 163 TRP A O 1
ATOM 1324 N N . PHE A 1 164 ? 2.416 3.726 -1.271 1.00 83.88 164 PHE A N 1
ATOM 1325 C CA . PHE A 1 164 ? 3.389 4.655 -0.683 1.00 83.88 164 PHE A CA 1
ATOM 1326 C C . PHE A 1 164 ? 3.068 6.136 -0.919 1.00 83.88 164 PHE A C 1
ATOM 1328 O O . PHE A 1 164 ? 3.277 6.944 -0.021 1.00 83.88 164 PHE A O 1
ATOM 1335 N N . ILE A 1 165 ? 2.487 6.498 -2.070 1.00 77.44 165 ILE A N 1
ATOM 1336 C CA . ILE A 1 165 ? 1.975 7.861 -2.308 1.00 77.44 165 ILE A CA 1
ATOM 1337 C C . ILE A 1 165 ? 0.932 8.242 -1.260 1.00 77.44 165 ILE A C 1
ATOM 1339 O O . ILE A 1 165 ? 0.942 9.356 -0.750 1.00 77.44 165 ILE A O 1
ATOM 1343 N N . ARG A 1 166 ? 0.011 7.322 -0.957 1.00 78.75 166 ARG A N 1
ATOM 1344 C CA . ARG A 1 166 ? -1.093 7.573 -0.023 1.00 78.75 166 ARG A CA 1
ATOM 1345 C C . ARG A 1 166 ? -0.638 7.576 1.431 1.00 78.75 166 ARG A C 1
ATOM 1347 O O . ARG A 1 166 ? -1.276 8.244 2.238 1.00 78.75 166 ARG A O 1
ATOM 1354 N N . LEU A 1 167 ? 0.441 6.852 1.729 1.00 82.00 167 LEU A N 1
ATOM 1355 C CA . LEU A 1 167 ? 1.147 6.874 3.011 1.00 82.00 167 LEU A CA 1
ATOM 1356 C C . LEU A 1 167 ? 2.024 8.121 3.202 1.00 82.00 167 LEU A C 1
ATOM 1358 O O . LEU A 1 167 ? 2.618 8.272 4.262 1.00 82.00 167 LEU A O 1
ATOM 1362 N N . ASP A 1 168 ? 2.137 8.975 2.179 1.00 87.19 168 ASP A N 1
ATOM 1363 C CA . ASP A 1 168 ? 3.085 10.095 2.120 1.00 87.19 168 ASP A CA 1
ATOM 1364 C C . ASP A 1 168 ? 4.552 9.679 2.365 1.00 87.19 168 ASP A C 1
ATOM 1366 O O . ASP A 1 168 ? 5.397 10.426 2.856 1.00 87.19 168 ASP A O 1
ATOM 1370 N N . ALA A 1 169 ? 4.883 8.445 1.983 1.00 89.25 169 ALA A N 1
ATOM 1371 C CA . ALA A 1 169 ? 6.201 7.853 2.156 1.00 89.25 169 ALA A CA 1
ATOM 1372 C C . ALA A 1 169 ? 7.087 8.173 0.941 1.00 89.25 169 ALA A C 1
ATOM 1374 O O . ALA A 1 169 ? 7.334 7.318 0.087 1.00 89.25 169 ALA A O 1
ATOM 1375 N N . LYS A 1 170 ? 7.540 9.427 0.818 1.00 90.38 170 LYS A N 1
ATOM 1376 C CA . LYS A 1 170 ? 8.236 9.926 -0.388 1.00 90.38 170 LYS A CA 1
ATOM 1377 C C . LYS A 1 170 ? 9.528 9.189 -0.729 1.00 90.38 170 LYS A C 1
ATOM 1379 O O . LYS A 1 170 ? 9.788 8.934 -1.906 1.00 90.38 170 LYS A O 1
ATOM 1384 N N . ASP A 1 171 ? 10.302 8.788 0.274 1.00 91.81 171 ASP A N 1
ATOM 1385 C CA . ASP A 1 171 ? 11.522 8.004 0.061 1.00 91.81 171 ASP A CA 1
ATOM 1386 C C . ASP A 1 171 ? 11.214 6.623 -0.527 1.00 91.81 171 ASP A C 1
ATOM 1388 O O . ASP A 1 171 ? 11.913 6.162 -1.430 1.00 91.81 171 ASP A O 1
ATOM 1392 N N . TRP A 1 172 ? 10.122 5.997 -0.083 1.00 92.56 172 TRP A N 1
ATOM 1393 C CA . TRP A 1 172 ? 9.624 4.747 -0.649 1.00 92.56 172 TRP A CA 1
ATOM 1394 C C . TRP A 1 172 ? 9.026 4.934 -2.041 1.00 92.56 172 TRP A C 1
ATOM 1396 O O . TRP A 1 172 ? 9.384 4.187 -2.945 1.00 92.56 172 TRP A O 1
ATOM 1406 N N . GLU A 1 173 ? 8.172 5.944 -2.258 1.00 89.69 173 GLU A N 1
ATOM 1407 C CA . GLU A 1 173 ? 7.639 6.274 -3.592 1.00 89.69 173 GLU A CA 1
ATOM 1408 C C . GLU A 1 173 ? 8.784 6.387 -4.607 1.00 89.69 173 GLU A C 1
ATOM 1410 O O . GLU A 1 173 ? 8.711 5.847 -5.713 1.00 89.69 173 GLU A O 1
ATOM 1415 N N . THR A 1 174 ? 9.852 7.076 -4.215 1.00 91.75 174 THR A N 1
ATOM 1416 C CA . THR A 1 174 ? 11.015 7.332 -5.060 1.00 91.75 174 THR A CA 1
ATOM 1417 C C . THR A 1 174 ? 11.850 6.076 -5.286 1.00 91.75 174 THR A C 1
ATOM 1419 O O . THR A 1 174 ? 12.219 5.802 -6.427 1.00 91.75 174 THR A O 1
ATOM 1422 N N . ALA A 1 175 ? 12.072 5.264 -4.250 1.00 92.69 175 ALA A N 1
ATOM 1423 C CA . ALA A 1 175 ? 12.737 3.971 -4.386 1.00 92.69 175 ALA A CA 1
ATOM 1424 C C . ALA A 1 175 ? 11.975 3.029 -5.332 1.00 92.69 175 ALA A C 1
ATOM 1426 O O . ALA A 1 175 ? 12.577 2.362 -6.171 1.00 92.69 175 ALA A O 1
ATOM 1427 N N . ILE A 1 176 ? 10.641 3.011 -5.251 1.00 90.38 176 ILE A N 1
ATOM 1428 C CA . ILE A 1 176 ? 9.814 2.223 -6.168 1.00 90.38 176 ILE A CA 1
ATOM 1429 C C . ILE A 1 176 ? 9.850 2.802 -7.583 1.00 90.38 176 ILE A C 1
ATOM 1431 O O . ILE A 1 176 ? 9.932 2.026 -8.528 1.00 90.38 176 ILE A O 1
ATOM 1435 N N . ASN A 1 177 ? 9.858 4.130 -7.766 1.00 88.12 177 ASN A N 1
ATOM 1436 C CA . ASN A 1 177 ? 10.085 4.714 -9.095 1.00 88.12 177 ASN A CA 1
ATOM 1437 C C . ASN A 1 177 ? 11.406 4.217 -9.687 1.00 88.12 177 ASN A C 1
ATOM 1439 O O . ASN A 1 177 ? 11.410 3.739 -10.814 1.00 88.12 177 ASN A O 1
ATOM 1443 N N . LEU A 1 178 ? 12.495 4.266 -8.920 1.00 92.44 178 LEU A N 1
ATOM 1444 C CA . LEU A 1 178 ? 13.794 3.770 -9.365 1.00 92.44 178 LEU A CA 1
ATOM 1445 C C . LEU A 1 178 ? 13.707 2.307 -9.829 1.00 92.44 178 LEU A C 1
ATOM 1447 O O . LEU A 1 178 ? 14.106 2.001 -10.948 1.00 92.44 178 LEU A O 1
ATOM 1451 N N . HIS A 1 179 ? 13.079 1.432 -9.042 1.00 91.62 179 HIS A N 1
ATOM 1452 C CA . HIS A 1 179 ? 12.907 0.026 -9.411 1.00 91.62 179 HIS A CA 1
ATOM 1453 C C . HIS A 1 179 ? 11.984 -0.216 -10.610 1.00 91.62 179 HIS A C 1
ATOM 1455 O O . HIS A 1 179 ? 12.264 -1.114 -11.399 1.00 91.62 179 HIS A O 1
ATOM 1461 N N . VAL A 1 180 ? 10.910 0.564 -10.787 1.00 87.69 180 VAL A N 1
ATOM 1462 C CA . VAL A 1 180 ? 10.105 0.496 -12.021 1.00 87.69 180 VAL A CA 1
ATOM 1463 C C . VAL A 1 180 ? 10.971 0.868 -13.220 1.00 87.69 180 VAL A C 1
ATOM 1465 O O . VAL A 1 180 ? 10.903 0.196 -14.246 1.00 87.69 180 VAL A O 1
ATOM 1468 N N . GLY A 1 181 ? 11.818 1.892 -13.072 1.00 89.69 181 GLY A N 1
ATOM 1469 C CA . GLY A 1 181 ? 12.775 2.297 -14.092 1.00 89.69 181 GLY A CA 1
ATOM 1470 C C . GLY A 1 181 ? 13.737 1.178 -14.476 1.00 89.69 181 GLY A C 1
ATOM 1471 O O . GLY A 1 181 ? 13.811 0.798 -15.643 1.00 89.69 181 GLY A O 1
ATOM 1472 N N . GLU A 1 182 ? 14.407 0.592 -13.484 1.00 91.38 182 GLU A N 1
ATOM 1473 C CA . GLU A 1 182 ? 15.351 -0.516 -13.672 1.00 91.38 182 GLU A CA 1
ATOM 1474 C C . GLU A 1 182 ? 14.685 -1.733 -14.323 1.00 91.38 182 GLU A C 1
ATOM 1476 O O . GLU A 1 182 ? 15.242 -2.344 -15.233 1.00 91.38 182 GLU A O 1
ATOM 1481 N N . LYS A 1 183 ? 13.471 -2.078 -13.883 1.00 90.38 183 LYS A N 1
ATOM 1482 C CA . LYS A 1 183 ? 12.728 -3.232 -14.393 1.00 90.38 183 LYS A CA 1
ATOM 1483 C C . LYS A 1 183 ? 12.223 -3.034 -15.812 1.00 90.38 183 LYS A C 1
ATOM 1485 O O . LYS A 1 183 ? 12.341 -3.951 -16.617 1.00 90.38 183 LYS A O 1
ATOM 1490 N N . ALA A 1 184 ? 11.719 -1.846 -16.132 1.00 88.56 184 ALA A N 1
ATOM 1491 C CA . ALA A 1 184 ? 11.328 -1.51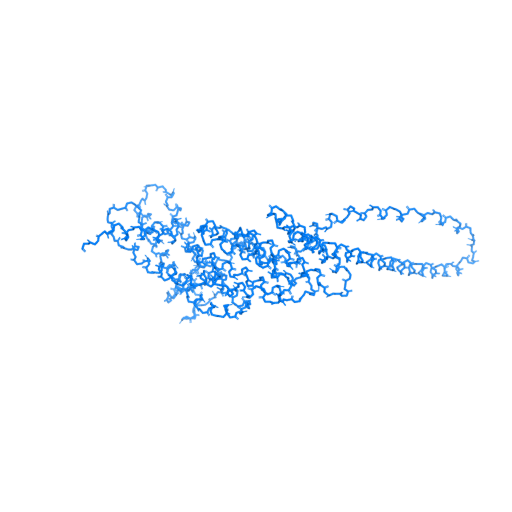2 -17.493 1.00 88.56 184 ALA A CA 1
ATOM 1492 C C . ALA A 1 184 ? 12.555 -1.489 -18.422 1.00 88.56 184 ALA A C 1
ATOM 1494 O O . ALA A 1 184 ? 12.511 -2.079 -19.501 1.00 88.56 184 ALA A O 1
ATOM 1495 N N . MET A 1 185 ? 13.681 -0.917 -17.977 1.00 91.75 185 MET A N 1
ATOM 1496 C CA . MET A 1 185 ? 14.949 -0.936 -18.719 1.00 91.75 185 MET A CA 1
ATOM 1497 C C . MET A 1 185 ? 15.449 -2.365 -18.992 1.00 91.75 185 MET A C 1
ATOM 1499 O O . MET A 1 185 ? 15.958 -2.645 -20.073 1.00 91.75 185 MET A O 1
ATOM 1503 N N . ALA A 1 186 ? 15.275 -3.277 -18.034 1.00 90.62 186 ALA A N 1
ATOM 1504 C CA . ALA A 1 186 ? 15.690 -4.675 -18.135 1.00 90.62 186 ALA A CA 1
ATOM 1505 C C . ALA A 1 186 ? 14.683 -5.592 -18.863 1.00 90.62 186 ALA A C 1
ATOM 1507 O O . ALA A 1 186 ? 14.857 -6.811 -18.836 1.00 90.62 186 ALA A O 1
ATOM 1508 N N . THR A 1 187 ? 13.630 -5.048 -19.485 1.00 89.12 187 THR A N 1
ATOM 1509 C CA . THR A 1 187 ? 12.628 -5.859 -20.199 1.00 89.12 187 THR A CA 1
ATOM 1510 C C . THR A 1 187 ? 13.276 -6.633 -21.343 1.00 89.12 187 THR A C 1
ATOM 1512 O O . THR A 1 187 ? 13.971 -6.054 -22.179 1.00 89.12 187 THR A O 1
ATOM 1515 N N . ILE A 1 188 ? 12.990 -7.933 -21.420 1.00 85.12 188 ILE A N 1
ATOM 1516 C CA . ILE A 1 188 ? 13.446 -8.802 -22.506 1.00 85.12 188 ILE A CA 1
ATOM 1517 C C . ILE A 1 188 ? 12.242 -9.122 -23.389 1.00 85.12 188 ILE A C 1
ATOM 1519 O O . ILE A 1 188 ? 11.312 -9.800 -22.963 1.00 85.12 188 ILE A O 1
ATOM 1523 N N . SER A 1 189 ? 12.256 -8.631 -24.627 1.00 86.81 189 SER A N 1
ATOM 1524 C CA . SER A 1 189 ? 11.218 -8.915 -25.617 1.00 86.81 189 SER A CA 1
ATOM 1525 C C . SER A 1 189 ? 11.787 -8.876 -27.030 1.00 86.81 189 SER A C 1
ATOM 1527 O O . SER A 1 189 ? 12.787 -8.211 -27.291 1.00 86.81 189 SER A O 1
ATOM 1529 N N . THR A 1 190 ? 11.140 -9.588 -27.950 1.00 85.62 190 THR A N 1
ATOM 1530 C CA . THR A 1 190 ? 11.407 -9.491 -29.389 1.00 85.62 190 THR A CA 1
ATOM 1531 C C . THR A 1 190 ? 10.574 -8.408 -30.068 1.00 85.62 190 THR A C 1
ATOM 1533 O O . THR A 1 190 ? 10.814 -8.127 -31.237 1.00 85.62 190 THR A O 1
ATOM 1536 N N . ASP A 1 191 ? 9.584 -7.831 -29.379 1.00 83.69 191 ASP A N 1
ATOM 1537 C CA . ASP A 1 191 ? 8.730 -6.768 -29.909 1.00 83.69 191 ASP A CA 1
ATOM 1538 C C . ASP A 1 191 ? 9.388 -5.386 -29.715 1.00 83.69 191 ASP A C 1
ATOM 1540 O O . ASP A 1 191 ? 9.470 -4.892 -28.583 1.00 83.69 191 ASP A O 1
ATOM 1544 N N . PRO A 1 192 ? 9.829 -4.714 -30.796 1.00 81.31 192 PRO A N 1
ATOM 1545 C CA . PRO A 1 192 ? 10.473 -3.410 -30.696 1.00 81.31 192 PRO A CA 1
ATOM 1546 C C . PRO A 1 192 ? 9.538 -2.312 -30.170 1.00 81.31 192 PRO A C 1
ATOM 1548 O O . PRO A 1 192 ? 10.015 -1.376 -29.529 1.00 81.31 192 PRO A O 1
ATOM 1551 N N . ALA A 1 193 ? 8.221 -2.423 -30.394 1.00 80.00 193 ALA A N 1
ATOM 1552 C CA . ALA A 1 193 ? 7.240 -1.452 -29.902 1.00 80.00 193 ALA A CA 1
ATOM 1553 C C . ALA A 1 193 ? 7.102 -1.529 -28.376 1.00 80.00 193 ALA A C 1
ATOM 1555 O O . ALA A 1 193 ? 7.093 -0.502 -27.684 1.00 80.00 193 ALA A O 1
ATOM 1556 N N . LEU A 1 194 ? 7.075 -2.750 -27.836 1.00 81.75 194 LEU A N 1
ATOM 1557 C CA . LEU A 1 194 ? 7.118 -2.980 -26.399 1.00 81.75 194 LEU A CA 1
ATOM 1558 C C . LEU A 1 194 ? 8.417 -2.446 -25.785 1.00 81.75 194 LEU A C 1
ATOM 1560 O O . LEU A 1 194 ? 8.361 -1.703 -24.808 1.00 81.75 194 LEU A O 1
ATOM 1564 N N . LEU A 1 195 ? 9.576 -2.765 -26.370 1.00 86.50 195 LEU A N 1
ATOM 1565 C CA . LEU A 1 195 ? 10.870 -2.285 -25.873 1.00 86.50 195 LEU A CA 1
ATOM 1566 C C . LEU A 1 195 ? 10.956 -0.754 -25.875 1.00 86.50 195 LEU A C 1
ATOM 1568 O O . LEU A 1 195 ? 11.396 -0.162 -24.889 1.00 86.50 195 LEU A O 1
ATOM 1572 N N . GLN A 1 196 ? 10.483 -0.097 -26.938 1.00 83.00 196 GLN A N 1
ATOM 1573 C CA . GLN A 1 196 ? 10.411 1.363 -26.998 1.00 83.00 196 GLN A CA 1
ATOM 1574 C C . GLN A 1 196 ? 9.532 1.925 -25.871 1.00 83.00 196 GLN A C 1
ATOM 1576 O O . GLN A 1 196 ? 9.945 2.845 -25.162 1.00 83.00 196 GLN A O 1
ATOM 1581 N N . THR A 1 197 ? 8.347 1.344 -25.668 1.00 81.12 197 THR A N 1
ATOM 1582 C CA . THR A 1 197 ? 7.413 1.752 -24.609 1.00 81.12 197 THR A CA 1
ATOM 1583 C C . THR A 1 197 ? 8.044 1.582 -23.225 1.00 81.12 197 THR A C 1
ATOM 1585 O O . THR A 1 197 ? 8.000 2.499 -22.406 1.00 81.12 197 THR A O 1
ATOM 1588 N N . MET A 1 198 ? 8.713 0.455 -22.978 1.00 83.50 198 MET A N 1
ATOM 1589 C CA . MET A 1 198 ? 9.422 0.178 -21.728 1.00 83.50 198 MET A CA 1
ATOM 1590 C C . MET A 1 198 ? 10.560 1.162 -21.460 1.00 83.50 198 MET A C 1
ATOM 1592 O O . MET A 1 198 ? 10.699 1.631 -20.333 1.00 83.50 198 MET A O 1
ATOM 1596 N N . MET A 1 199 ? 11.323 1.572 -22.477 1.00 90.25 199 MET A N 1
ATOM 1597 C CA . MET A 1 199 ? 12.346 2.605 -22.282 1.00 90.25 199 MET A CA 1
ATOM 1598 C C . MET A 1 199 ? 11.732 3.974 -21.949 1.00 90.25 199 MET A C 1
ATOM 1600 O O . MET A 1 199 ? 12.276 4.711 -21.128 1.00 90.25 199 MET A O 1
ATOM 1604 N N . GLN A 1 200 ? 10.583 4.326 -22.536 1.00 82.00 200 GLN A N 1
ATOM 1605 C CA . GLN A 1 200 ? 9.878 5.569 -22.189 1.00 82.00 200 GLN A CA 1
ATOM 1606 C C . GLN A 1 200 ? 9.369 5.552 -20.742 1.00 82.00 200 GLN A C 1
ATOM 1608 O O . GLN A 1 200 ? 9.498 6.550 -20.028 1.00 82.00 200 GLN A O 1
ATOM 1613 N N . ILE A 1 201 ? 8.829 4.412 -20.300 1.00 80.31 201 ILE A N 1
ATOM 1614 C CA . ILE A 1 201 ? 8.433 4.181 -18.906 1.00 80.31 201 ILE A CA 1
ATOM 1615 C C . ILE A 1 201 ? 9.650 4.340 -17.998 1.00 80.31 201 ILE A C 1
ATOM 1617 O O . ILE A 1 201 ? 9.592 5.080 -17.014 1.00 80.31 201 ILE A O 1
ATOM 1621 N N . ALA A 1 202 ? 10.767 3.708 -18.363 1.00 88.88 202 ALA A N 1
ATOM 1622 C CA . ALA A 1 202 ? 11.993 3.768 -17.592 1.00 88.88 202 ALA A CA 1
ATOM 1623 C C . ALA A 1 202 ? 12.485 5.208 -17.400 1.00 88.88 202 ALA A C 1
ATOM 1625 O O . ALA A 1 202 ? 12.676 5.644 -16.264 1.00 88.88 202 ALA A O 1
ATOM 1626 N N . LEU A 1 203 ? 12.578 5.986 -18.484 1.00 79.75 203 LEU A N 1
ATOM 1627 C CA . LEU A 1 203 ? 12.980 7.394 -18.425 1.00 79.75 203 LEU A CA 1
ATOM 1628 C C . LEU A 1 203 ? 12.070 8.225 -17.520 1.00 79.75 203 LEU A C 1
ATOM 1630 O O . LEU A 1 203 ? 12.571 8.988 -16.694 1.00 79.75 203 LE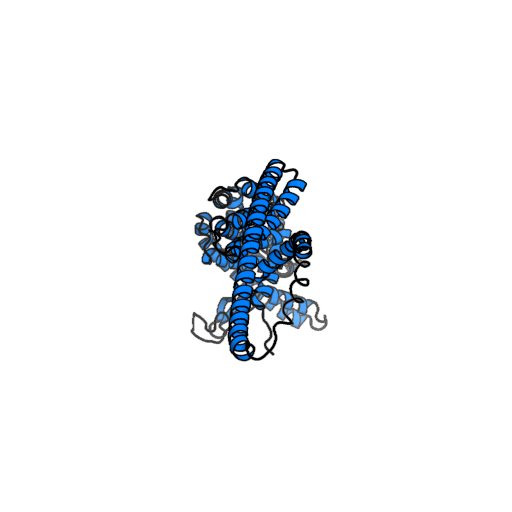U A O 1
ATOM 1634 N N . TRP A 1 204 ? 10.746 8.078 -17.635 1.00 85.75 204 TRP A N 1
ATOM 1635 C CA . TRP A 1 204 ? 9.805 8.827 -16.795 1.00 85.75 204 TRP A CA 1
ATOM 1636 C C . TRP A 1 204 ? 10.066 8.590 -15.305 1.00 85.75 204 TRP A C 1
ATOM 1638 O O . TRP A 1 204 ? 10.141 9.532 -14.507 1.00 85.75 204 TRP A O 1
ATOM 1648 N N . HIS A 1 205 ? 10.239 7.324 -14.937 1.00 85.75 205 HIS A N 1
ATOM 1649 C CA . HIS A 1 205 ? 10.482 6.921 -13.563 1.00 85.75 205 HIS A CA 1
ATOM 1650 C C . HIS A 1 205 ? 11.866 7.352 -13.058 1.00 85.75 205 HIS A C 1
ATOM 1652 O O . HIS A 1 205 ? 11.963 7.864 -11.939 1.00 85.75 205 HIS A O 1
ATOM 1658 N N . PHE A 1 206 ? 12.913 7.237 -13.880 1.00 89.94 206 PHE A N 1
ATOM 1659 C CA . PHE A 1 206 ? 14.251 7.709 -13.527 1.00 89.94 206 PHE A CA 1
ATOM 1660 C C . PHE A 1 206 ? 14.306 9.224 -13.346 1.00 89.94 206 PHE A C 1
ATOM 1662 O O . PHE A 1 206 ? 14.855 9.686 -12.350 1.00 89.94 206 PHE A O 1
ATOM 1669 N N . TYR A 1 207 ? 13.688 10.018 -14.226 1.00 84.25 207 TYR A N 1
ATOM 1670 C CA . TYR A 1 207 ? 13.650 11.474 -14.054 1.00 84.25 207 TYR A CA 1
ATOM 1671 C C . TYR A 1 207 ? 12.949 11.880 -12.758 1.00 84.25 207 TYR A C 1
ATOM 1673 O O . TYR A 1 207 ? 13.440 12.748 -12.035 1.00 84.25 207 TYR A O 1
ATOM 1681 N N . ARG A 1 208 ? 11.833 11.222 -12.423 1.00 85.25 208 ARG A N 1
ATOM 1682 C CA . ARG A 1 208 ? 11.126 11.461 -11.161 1.00 85.25 208 ARG A CA 1
ATOM 1683 C C . ARG A 1 208 ? 11.998 11.109 -9.954 1.00 85.25 208 ARG A C 1
ATOM 1685 O O . ARG A 1 208 ? 12.037 11.879 -8.998 1.00 85.25 208 ARG A O 1
ATOM 1692 N N . ALA A 1 209 ? 12.715 9.986 -10.017 1.00 89.50 209 ALA A N 1
ATOM 1693 C CA . ALA A 1 209 ? 13.613 9.564 -8.950 1.00 89.50 209 ALA A CA 1
ATOM 1694 C C . ALA A 1 209 ? 14.816 10.504 -8.785 1.00 89.50 209 ALA A C 1
ATOM 1696 O O . ALA A 1 209 ? 15.112 10.950 -7.677 1.00 89.50 209 ALA A O 1
ATOM 1697 N N . ARG A 1 210 ? 15.462 10.871 -9.895 1.00 91.12 210 ARG A N 1
ATOM 1698 C CA . ARG A 1 210 ? 16.593 11.800 -9.926 1.00 91.12 210 ARG A CA 1
ATOM 1699 C C . ARG A 1 210 ? 16.224 13.153 -9.335 1.00 91.12 210 ARG A C 1
ATOM 1701 O O . ARG A 1 210 ? 16.966 13.655 -8.502 1.00 91.12 210 ARG A O 1
ATOM 1708 N N . ASN A 1 211 ? 15.098 13.735 -9.752 1.00 88.06 211 ASN A N 1
ATOM 1709 C CA . ASN A 1 211 ? 14.685 15.060 -9.287 1.00 88.06 211 ASN A CA 1
ATOM 1710 C C . ASN A 1 211 ? 14.471 15.070 -7.765 1.00 88.06 211 ASN A C 1
ATOM 1712 O O . ASN A 1 211 ? 14.972 15.959 -7.086 1.00 88.06 211 ASN A O 1
ATOM 1716 N N . TYR A 1 212 ? 13.834 14.032 -7.217 1.00 91.31 212 TYR A N 1
ATOM 1717 C CA . TYR A 1 212 ? 13.671 13.902 -5.769 1.00 91.31 212 TYR A CA 1
ATOM 1718 C C . TYR A 1 212 ? 15.012 13.755 -5.032 1.00 91.31 212 TYR A C 1
ATOM 1720 O O . TYR A 1 212 ? 15.263 14.438 -4.039 1.00 91.31 212 TYR A O 1
ATOM 1728 N N . TYR A 1 213 ? 15.910 12.885 -5.505 1.00 92.00 213 TYR A N 1
ATOM 1729 C CA . TYR A 1 213 ? 17.209 12.701 -4.846 1.00 92.00 213 TYR A CA 1
ATOM 1730 C C . TYR A 1 213 ? 18.150 13.897 -5.011 1.00 92.00 213 TYR A C 1
ATOM 1732 O O . TYR A 1 213 ? 18.993 14.124 -4.142 1.00 92.00 213 TYR A O 1
ATOM 1740 N N . PHE A 1 214 ? 17.977 14.682 -6.074 1.00 91.12 214 PHE A N 1
ATOM 1741 C CA . PHE A 1 214 ? 18.648 15.964 -6.256 1.00 91.12 214 PHE A CA 1
ATOM 1742 C C . PHE A 1 214 ? 18.211 16.971 -5.188 1.00 91.12 214 PHE A C 1
ATOM 1744 O O . PHE A 1 214 ? 19.066 17.545 -4.515 1.00 91.12 214 PHE A O 1
ATOM 1751 N N . GLU A 1 215 ? 16.903 17.111 -4.954 1.00 91.56 215 GLU A N 1
ATOM 1752 C CA . GLU A 1 215 ? 16.354 17.953 -3.879 1.00 91.56 215 GLU A CA 1
ATOM 1753 C C . GLU A 1 215 ? 16.807 17.493 -2.483 1.00 91.56 215 GLU A C 1
ATOM 1755 O O . GLU A 1 215 ? 17.019 18.307 -1.589 1.00 91.56 215 GLU A O 1
ATOM 1760 N N . LYS A 1 216 ? 17.011 16.185 -2.294 1.00 90.19 216 LYS A N 1
ATOM 1761 C CA . LYS A 1 216 ? 17.543 15.595 -1.052 1.00 90.19 216 LYS A CA 1
ATOM 1762 C C . LYS A 1 216 ? 19.071 15.633 -0.936 1.00 90.19 216 LYS A C 1
ATOM 1764 O O . LYS A 1 216 ? 19.608 15.084 0.025 1.00 90.19 216 LYS A O 1
ATOM 1769 N N . HIS A 1 217 ? 19.773 16.237 -1.895 1.00 91.00 217 HIS A N 1
ATOM 1770 C CA . HIS A 1 217 ? 21.237 16.312 -1.943 1.00 91.00 217 HIS A CA 1
ATOM 1771 C C . HIS A 1 217 ? 21.945 14.943 -1.868 1.00 91.00 217 HIS A C 1
ATOM 1773 O O . HIS A 1 217 ? 23.052 14.826 -1.342 1.00 91.00 217 HIS A O 1
ATOM 1779 N N . SER A 1 218 ? 21.334 13.882 -2.410 1.00 89.56 218 SER A N 1
ATOM 1780 C CA . SER A 1 218 ? 21.947 12.550 -2.463 1.00 89.56 218 SER A CA 1
ATOM 1781 C C . SER A 1 218 ? 22.747 12.369 -3.756 1.00 89.56 218 SER A C 1
ATOM 1783 O O . SER A 1 218 ? 22.290 11.728 -4.701 1.00 89.56 218 SER A O 1
ATOM 1785 N N . THR A 1 219 ? 23.955 12.939 -3.795 1.00 90.00 219 THR A N 1
ATOM 1786 C CA . THR A 1 219 ? 24.814 12.988 -4.996 1.00 90.00 219 THR A CA 1
ATOM 1787 C C . THR A 1 219 ? 25.064 11.615 -5.621 1.00 90.00 219 THR A C 1
ATOM 1789 O O . THR A 1 219 ? 24.878 11.455 -6.822 1.00 90.00 219 THR A O 1
ATOM 1792 N N . SER A 1 220 ? 25.364 10.595 -4.813 1.00 89.75 220 SER A N 1
ATOM 1793 C CA . SER A 1 220 ? 25.636 9.241 -5.316 1.00 89.75 220 SER A CA 1
ATOM 1794 C C . SER A 1 220 ? 24.437 8.579 -6.003 1.00 89.75 220 SER A C 1
ATOM 1796 O O . SER A 1 220 ? 24.609 7.865 -6.990 1.00 89.75 220 SER A O 1
ATOM 1798 N N . LEU A 1 221 ? 23.212 8.815 -5.516 1.00 89.75 221 LEU A N 1
ATOM 1799 C CA . LEU A 1 221 ? 22.000 8.323 -6.178 1.00 89.75 221 LEU A CA 1
ATOM 1800 C C . LEU A 1 221 ? 21.714 9.115 -7.454 1.00 89.75 221 LEU A C 1
ATOM 1802 O O . LEU A 1 221 ? 21.321 8.523 -8.452 1.00 89.75 221 LEU A O 1
ATOM 1806 N N . VAL A 1 222 ? 21.940 10.431 -7.447 1.00 91.69 222 VAL A N 1
ATOM 1807 C CA . VAL A 1 222 ? 21.757 11.274 -8.638 1.00 91.69 222 VAL A CA 1
ATOM 1808 C C . VAL A 1 222 ? 22.695 10.846 -9.765 1.00 91.69 222 VAL A C 1
ATOM 1810 O O . VAL A 1 222 ? 22.231 10.661 -10.886 1.00 91.69 222 VAL A O 1
ATOM 1813 N N . GLU A 1 223 ? 23.979 10.640 -9.473 1.00 91.69 223 GLU A N 1
ATOM 1814 C CA . GLU A 1 223 ? 24.979 10.195 -10.453 1.00 91.69 223 GLU A CA 1
ATOM 1815 C C . GLU A 1 223 ? 24.632 8.825 -11.038 1.00 91.69 223 GLU A C 1
ATOM 1817 O O . GLU A 1 223 ? 24.642 8.647 -12.257 1.00 91.69 223 GLU A O 1
ATOM 1822 N N . ARG A 1 224 ? 24.243 7.871 -10.183 1.00 91.19 224 ARG A N 1
ATOM 1823 C CA . ARG A 1 224 ? 23.789 6.549 -10.627 1.00 91.19 224 ARG A CA 1
ATOM 1824 C C . ARG A 1 224 ? 22.568 6.645 -11.539 1.00 91.19 224 ARG A C 1
ATOM 1826 O O . ARG A 1 224 ? 22.564 6.067 -12.618 1.00 91.19 224 ARG A O 1
ATOM 1833 N N . ILE A 1 225 ? 21.536 7.374 -11.120 1.00 92.69 225 ILE A N 1
ATOM 1834 C CA . ILE A 1 225 ? 20.305 7.488 -11.911 1.00 92.69 225 ILE A CA 1
ATOM 1835 C C . ILE A 1 225 ? 20.588 8.214 -13.228 1.00 92.69 225 ILE A C 1
ATOM 1837 O O . ILE A 1 225 ? 19.993 7.884 -14.249 1.00 92.69 225 ILE A O 1
ATOM 1841 N N . GLN A 1 226 ? 21.511 9.178 -13.238 1.00 93.94 226 GLN A N 1
ATOM 1842 C CA . GLN A 1 226 ? 21.929 9.837 -14.469 1.00 93.94 226 GLN A CA 1
ATOM 1843 C C . GLN A 1 226 ? 22.617 8.857 -15.429 1.00 93.94 226 GLN A C 1
ATOM 1845 O O . GLN A 1 226 ? 22.310 8.873 -16.619 1.00 93.94 226 GLN A O 1
ATOM 1850 N N . PHE A 1 227 ? 23.458 7.955 -14.919 1.00 94.50 227 PHE A N 1
ATOM 1851 C CA . PHE A 1 227 ? 24.011 6.865 -15.722 1.00 94.50 227 PHE A CA 1
ATOM 1852 C C . PHE A 1 227 ? 22.905 5.980 -16.325 1.00 94.50 227 PHE A C 1
ATOM 1854 O O . PHE A 1 227 ? 22.930 5.714 -17.528 1.00 94.50 227 PHE A O 1
ATOM 1861 N N . ASP A 1 228 ? 21.904 5.578 -15.536 1.00 94.06 228 ASP A N 1
ATOM 1862 C CA . ASP A 1 228 ? 20.786 4.753 -16.021 1.00 94.06 228 ASP A CA 1
ATOM 1863 C C . ASP A 1 228 ? 19.929 5.490 -17.069 1.00 94.06 228 ASP A C 1
ATOM 1865 O O . ASP A 1 228 ? 19.517 4.898 -18.071 1.00 94.06 228 ASP A O 1
ATOM 1869 N N . ILE A 1 229 ? 19.712 6.802 -16.901 1.00 91.62 229 ILE A N 1
ATOM 1870 C CA . ILE A 1 229 ? 19.050 7.665 -17.896 1.00 91.62 229 ILE A CA 1
ATOM 1871 C C . ILE A 1 229 ? 19.825 7.655 -19.216 1.00 91.62 229 ILE A C 1
ATOM 1873 O O . ILE A 1 229 ? 19.219 7.502 -20.282 1.00 91.62 229 ILE A O 1
ATOM 1877 N N . ASP A 1 230 ? 21.150 7.784 -19.169 1.00 93.25 230 ASP A N 1
ATOM 1878 C CA . ASP A 1 230 ? 21.987 7.812 -20.367 1.00 93.25 230 ASP A CA 1
ATOM 1879 C C . ASP A 1 230 ? 21.958 6.460 -21.101 1.00 93.25 230 ASP A C 1
ATOM 1881 O O . ASP A 1 230 ? 21.842 6.422 -22.330 1.00 93.25 230 ASP A O 1
ATOM 1885 N N . GLN A 1 231 ? 22.005 5.340 -20.369 1.00 94.12 231 GLN A N 1
ATOM 1886 C CA . GLN A 1 231 ? 21.872 3.999 -20.955 1.00 94.12 231 GLN A CA 1
ATOM 1887 C C . GLN A 1 231 ? 20.488 3.786 -21.573 1.00 94.12 231 GLN A C 1
ATOM 1889 O O . GLN A 1 231 ? 20.376 3.360 -22.724 1.00 94.12 231 GLN A O 1
ATOM 1894 N N . THR A 1 232 ? 19.431 4.157 -20.852 1.00 91.19 232 THR A N 1
ATOM 1895 C CA . THR A 1 232 ? 18.048 4.039 -21.332 1.00 91.19 232 THR A CA 1
ATOM 1896 C C . THR A 1 232 ? 17.820 4.880 -22.584 1.00 91.19 232 THR A C 1
ATOM 1898 O O . THR A 1 232 ? 17.164 4.436 -23.522 1.00 91.19 232 THR A O 1
ATOM 1901 N N . THR A 1 233 ? 18.409 6.076 -22.653 1.00 86.75 233 THR A N 1
ATOM 1902 C CA . THR A 1 233 ? 18.312 6.958 -23.825 1.00 86.75 233 THR A CA 1
ATOM 1903 C C . THR A 1 233 ? 18.988 6.341 -25.054 1.00 86.75 233 THR A C 1
ATOM 1905 O O . THR A 1 233 ? 18.445 6.411 -26.163 1.00 86.75 233 THR A O 1
ATOM 1908 N N . LYS A 1 234 ? 20.141 5.680 -24.874 1.00 90.31 234 LYS A N 1
ATOM 1909 C CA . LYS A 1 234 ? 20.821 4.936 -25.950 1.00 90.31 234 LYS A CA 1
ATOM 1910 C C . LYS A 1 234 ? 19.968 3.767 -26.444 1.00 90.31 234 LYS A C 1
ATOM 1912 O O . LYS A 1 234 ? 19.785 3.625 -27.654 1.00 90.31 234 LYS A O 1
ATOM 1917 N N . LEU A 1 235 ? 19.407 2.976 -25.527 1.00 89.25 235 LEU A N 1
ATOM 1918 C CA . LEU A 1 235 ? 18.514 1.861 -25.861 1.00 89.25 235 LEU A CA 1
ATOM 1919 C C . LEU A 1 235 ? 17.257 2.346 -26.592 1.00 89.25 235 LEU A C 1
ATOM 1921 O O . LEU A 1 235 ? 16.930 1.826 -27.656 1.00 89.25 235 LEU A O 1
ATOM 1925 N N . LEU A 1 236 ? 16.604 3.398 -26.091 1.00 84.38 236 LEU A N 1
ATOM 1926 C CA . LEU A 1 236 ? 15.426 3.994 -26.724 1.00 84.38 236 LEU A CA 1
ATOM 1927 C C . LEU A 1 236 ? 15.718 4.455 -28.154 1.00 84.38 236 LEU A C 1
ATOM 1929 O O . LEU A 1 236 ? 14.913 4.217 -29.055 1.00 84.38 236 LEU A O 1
ATOM 1933 N N . SER A 1 237 ? 16.868 5.095 -28.369 1.00 81.38 237 SER A N 1
ATOM 1934 C CA . SER A 1 237 ? 17.294 5.546 -29.696 1.00 81.38 237 SER A CA 1
ATOM 1935 C C . SER A 1 237 ? 17.511 4.363 -30.643 1.00 81.38 237 SER A C 1
ATOM 1937 O O . SER A 1 237 ? 17.054 4.397 -31.785 1.00 81.38 237 SER A O 1
ATOM 1939 N N . SER A 1 238 ? 18.143 3.290 -30.153 1.00 85.50 238 SER A N 1
ATOM 1940 C CA . SER A 1 238 ? 18.345 2.045 -30.903 1.00 85.50 238 SER A CA 1
ATOM 1941 C C . SER A 1 238 ? 17.015 1.400 -31.311 1.00 85.50 238 SER A C 1
ATOM 1943 O O . SER A 1 238 ? 16.787 1.132 -32.490 1.00 85.50 238 SER A O 1
ATOM 1945 N N . TYR A 1 239 ? 16.084 1.234 -30.366 1.00 81.88 239 TYR A N 1
ATOM 1946 C CA . TYR A 1 239 ? 14.780 0.622 -30.638 1.00 81.88 239 TYR A CA 1
ATOM 1947 C C . TYR A 1 239 ? 13.899 1.486 -31.544 1.00 81.88 239 TYR A C 1
ATOM 1949 O O . TYR A 1 239 ? 13.226 0.962 -32.428 1.00 81.88 239 TYR A O 1
ATOM 1957 N N . THR A 1 240 ? 13.950 2.811 -31.394 1.00 76.75 240 THR A N 1
ATOM 1958 C CA . THR A 1 240 ? 13.224 3.746 -32.271 1.00 76.75 240 THR A CA 1
ATOM 1959 C C . THR A 1 240 ? 13.755 3.700 -33.706 1.00 76.75 240 THR A C 1
ATOM 1961 O O . THR A 1 240 ? 12.974 3.753 -34.659 1.00 76.75 240 THR A O 1
ATOM 1964 N N . ARG A 1 241 ? 15.075 3.546 -33.879 1.00 76.31 241 ARG A N 1
ATOM 1965 C CA . ARG A 1 241 ? 15.682 3.333 -35.196 1.00 76.31 241 ARG A CA 1
ATOM 1966 C C . ARG A 1 241 ? 15.244 1.997 -35.799 1.00 76.31 241 ARG A C 1
ATOM 1968 O O . ARG A 1 241 ? 14.803 1.983 -36.942 1.00 76.31 241 ARG A O 1
ATOM 1975 N N . GLY A 1 242 ? 15.298 0.911 -35.027 1.00 73.19 242 GLY A N 1
ATOM 1976 C CA . GLY A 1 242 ? 14.845 -0.407 -35.480 1.00 73.19 242 GLY A CA 1
ATOM 1977 C C . GLY A 1 242 ? 13.371 -0.415 -35.901 1.00 73.19 242 GLY A C 1
ATOM 1978 O O . GLY A 1 242 ? 13.031 -0.964 -36.945 1.00 73.19 242 GLY A O 1
ATOM 1979 N N . LEU A 1 243 ? 12.494 0.260 -35.148 1.00 72.75 243 LEU A N 1
ATOM 1980 C CA . LEU A 1 243 ? 11.089 0.444 -35.530 1.00 72.75 243 LEU A CA 1
ATOM 1981 C C . LEU A 1 243 ? 10.939 1.213 -36.839 1.00 72.75 243 LEU A C 1
ATOM 1983 O O . LEU A 1 243 ? 10.215 0.762 -37.720 1.00 72.75 243 LEU A O 1
ATOM 1987 N N . SER A 1 244 ? 11.657 2.328 -36.987 1.00 69.88 244 SER A N 1
ATOM 1988 C CA . SER A 1 244 ? 11.654 3.110 -38.228 1.00 69.88 244 SER A CA 1
ATOM 1989 C C . SER A 1 244 ? 12.108 2.276 -39.432 1.00 69.88 244 SER A C 1
ATOM 1991 O O . SER A 1 244 ? 11.521 2.375 -40.504 1.00 69.88 244 SER A O 1
ATOM 1993 N N . GLU A 1 245 ? 13.126 1.426 -39.264 1.00 73.25 245 GLU A N 1
ATOM 1994 C CA . GLU A 1 245 ? 13.616 0.520 -40.311 1.00 73.25 245 GLU A CA 1
ATOM 1995 C C . GLU A 1 245 ? 12.575 -0.558 -40.663 1.00 73.25 245 GLU A C 1
ATOM 1997 O O . GLU A 1 245 ? 12.336 -0.822 -41.843 1.00 73.25 245 GLU A O 1
ATOM 2002 N N . ILE A 1 246 ? 11.889 -1.129 -39.665 1.00 70.62 246 ILE A N 1
ATOM 2003 C CA . ILE A 1 246 ? 10.792 -2.088 -39.871 1.00 70.62 246 ILE A CA 1
ATOM 2004 C C . ILE A 1 246 ? 9.604 -1.425 -40.575 1.00 70.62 246 ILE A C 1
ATOM 2006 O O . ILE A 1 246 ? 9.027 -2.010 -41.491 1.00 70.62 246 ILE A O 1
ATOM 2010 N N . GLU A 1 247 ? 9.217 -0.215 -40.174 1.00 68.38 247 GLU A N 1
ATOM 2011 C CA . GLU A 1 247 ? 8.145 0.540 -40.825 1.00 68.38 247 GLU A CA 1
ATOM 2012 C C . GLU A 1 247 ? 8.514 0.914 -42.259 1.00 68.38 247 GLU A C 1
ATOM 2014 O O . GLU A 1 247 ? 7.708 0.708 -43.164 1.00 68.38 247 GLU A O 1
ATOM 2019 N N . ALA A 1 248 ? 9.745 1.370 -42.504 1.00 69.69 248 ALA A N 1
ATOM 2020 C CA . ALA A 1 248 ? 10.241 1.638 -43.850 1.00 69.69 248 ALA A CA 1
ATOM 2021 C C . ALA A 1 248 ? 10.233 0.372 -44.721 1.00 69.69 248 ALA A C 1
ATOM 2023 O O . ALA A 1 248 ? 9.817 0.424 -45.881 1.00 69.69 248 ALA A O 1
ATOM 2024 N N . ALA A 1 249 ? 10.625 -0.779 -44.165 1.00 66.31 249 ALA A N 1
ATOM 2025 C CA . ALA A 1 249 ? 10.551 -2.066 -44.849 1.00 66.31 249 ALA A CA 1
ATOM 2026 C C . ALA A 1 249 ? 9.100 -2.474 -45.150 1.00 66.31 249 ALA A C 1
ATOM 2028 O O . ALA A 1 249 ? 8.816 -2.908 -46.263 1.00 66.31 249 ALA A O 1
ATOM 2029 N N . LYS A 1 250 ? 8.163 -2.272 -44.213 1.00 68.50 250 LYS A N 1
ATOM 2030 C CA . LYS A 1 250 ? 6.724 -2.517 -44.424 1.00 68.50 250 LYS A CA 1
ATOM 2031 C C . LYS A 1 250 ? 6.137 -1.607 -45.500 1.00 68.50 250 LYS A C 1
ATOM 2033 O O . LYS A 1 250 ? 5.421 -2.093 -46.366 1.00 68.50 250 LYS A O 1
ATOM 2038 N N . ILE A 1 251 ? 6.464 -0.314 -45.482 1.00 66.88 251 ILE A N 1
ATOM 2039 C CA . ILE A 1 251 ? 6.049 0.647 -46.514 1.00 66.88 251 ILE A CA 1
ATOM 2040 C C . ILE A 1 251 ? 6.626 0.236 -47.869 1.00 66.88 251 ILE A C 1
ATOM 2042 O O . ILE A 1 251 ? 5.911 0.248 -48.865 1.00 66.88 251 ILE A O 1
ATOM 2046 N N . THR A 1 252 ? 7.894 -0.174 -47.914 1.00 71.75 252 THR A N 1
ATOM 2047 C CA . THR A 1 252 ? 8.541 -0.651 -49.144 1.00 71.75 252 THR A CA 1
ATOM 2048 C C . THR A 1 252 ? 7.889 -1.934 -49.651 1.00 71.75 252 THR A C 1
ATOM 2050 O O . THR A 1 252 ? 7.627 -2.047 -50.842 1.00 71.75 252 THR A O 1
ATOM 2053 N N . ALA A 1 253 ? 7.568 -2.881 -48.768 1.00 66.19 253 ALA A N 1
ATOM 2054 C CA . ALA A 1 253 ? 6.872 -4.114 -49.118 1.00 66.19 253 ALA A CA 1
ATOM 2055 C C . ALA A 1 253 ? 5.454 -3.839 -49.640 1.00 66.19 253 ALA A C 1
ATOM 2057 O O . ALA A 1 253 ? 5.108 -4.322 -50.712 1.00 66.19 253 ALA A O 1
ATOM 2058 N N . ALA A 1 254 ? 4.675 -3.000 -48.953 1.00 69.56 254 ALA A N 1
ATOM 2059 C CA . ALA A 1 254 ? 3.337 -2.596 -49.384 1.00 69.56 254 ALA A CA 1
ATOM 2060 C C . ALA A 1 254 ? 3.370 -1.796 -50.698 1.00 69.56 254 ALA A C 1
ATOM 2062 O O . ALA A 1 254 ? 2.526 -1.986 -51.571 1.00 69.56 254 ALA A O 1
ATOM 2063 N N . SER A 1 255 ? 4.372 -0.931 -50.874 1.00 67.38 255 SER A N 1
ATOM 2064 C CA . SER A 1 255 ? 4.620 -0.210 -52.125 1.00 67.38 255 SER A CA 1
ATOM 2065 C C . SER A 1 255 ? 4.998 -1.169 -53.252 1.00 67.38 255 SER A C 1
ATOM 2067 O O . SER A 1 255 ? 4.465 -1.052 -54.346 1.00 67.38 255 SER A O 1
ATOM 2069 N N . ASN A 1 256 ? 5.842 -2.172 -52.993 1.00 72.12 256 ASN A N 1
ATOM 2070 C CA . ASN A 1 256 ? 6.198 -3.206 -53.965 1.00 72.12 256 ASN A CA 1
ATOM 2071 C C . ASN A 1 256 ? 5.015 -4.113 -54.313 1.00 72.12 256 ASN A C 1
ATOM 2073 O O . ASN A 1 256 ? 4.889 -4.511 -55.463 1.00 72.12 256 ASN A O 1
ATOM 2077 N N . GLU A 1 257 ? 4.137 -4.421 -53.361 1.00 71.88 257 GLU A N 1
ATOM 2078 C CA . GLU A 1 257 ? 2.898 -5.160 -53.606 1.00 71.88 257 GLU A CA 1
ATOM 2079 C C . GLU A 1 257 ? 1.923 -4.329 -54.445 1.00 71.88 257 GLU A C 1
ATOM 2081 O O . GLU A 1 257 ? 1.395 -4.812 -55.447 1.00 71.88 257 GLU A O 1
ATOM 2086 N N . THR A 1 258 ? 1.755 -3.049 -54.106 1.00 70.50 258 THR A N 1
ATOM 2087 C CA . THR A 1 258 ? 0.934 -2.102 -54.872 1.00 70.50 258 THR A CA 1
ATOM 2088 C C . THR A 1 258 ? 1.490 -1.936 -56.280 1.00 70.50 258 THR A C 1
ATOM 2090 O O . THR A 1 258 ? 0.751 -2.088 -57.246 1.00 70.50 258 THR A O 1
ATOM 2093 N N . ARG A 1 259 ? 2.806 -1.738 -56.413 1.00 64.75 259 ARG A N 1
ATOM 2094 C CA . ARG A 1 259 ? 3.526 -1.651 -57.685 1.00 64.75 259 ARG A CA 1
ATOM 2095 C C . ARG A 1 259 ? 3.480 -2.967 -58.450 1.00 64.75 259 ARG A C 1
ATOM 2097 O O . ARG A 1 259 ? 3.376 -2.940 -59.662 1.00 64.75 259 ARG A O 1
ATOM 2104 N N . GLY A 1 260 ? 3.523 -4.115 -57.784 1.00 65.38 260 GLY A N 1
ATOM 2105 C CA . GLY A 1 260 ? 3.351 -5.431 -58.398 1.00 65.38 260 GLY A CA 1
ATOM 2106 C C . GLY A 1 260 ? 1.935 -5.617 -58.937 1.00 65.38 260 GLY A C 1
ATOM 2107 O O . GLY A 1 260 ? 1.760 -6.077 -60.060 1.00 65.38 260 GLY A O 1
ATOM 2108 N N . SER A 1 261 ? 0.925 -5.176 -58.188 1.00 69.75 261 SER A N 1
ATOM 2109 C CA . SER A 1 261 ? -0.470 -5.108 -58.629 1.00 69.75 261 SER A CA 1
ATOM 2110 C C . SER A 1 261 ? -0.653 -4.114 -59.781 1.00 69.75 261 SER A C 1
ATOM 2112 O O . SER A 1 261 ? -1.360 -4.414 -60.735 1.00 69.75 261 SER A O 1
ATOM 2114 N N . GLU A 1 262 ? 0.000 -2.955 -59.745 1.00 66.06 262 GLU A N 1
ATOM 2115 C CA . GLU A 1 262 ? -0.015 -1.961 -60.823 1.00 66.06 262 GLU A CA 1
ATOM 2116 C C . GLU A 1 262 ? 0.772 -2.413 -62.050 1.00 66.06 262 GLU A C 1
ATOM 2118 O O . GLU A 1 262 ? 0.346 -2.123 -63.154 1.00 66.06 262 GLU A O 1
ATOM 2123 N N . ILE A 1 263 ? 1.867 -3.160 -61.898 1.00 62.75 263 ILE A N 1
ATOM 2124 C CA . ILE A 1 263 ? 2.585 -3.815 -62.997 1.00 62.75 263 ILE A CA 1
ATOM 2125 C C . ILE A 1 263 ? 1.727 -4.940 -63.558 1.00 62.75 263 ILE A C 1
ATOM 2127 O O . ILE A 1 263 ? 1.694 -5.105 -64.765 1.00 62.75 263 ILE A O 1
ATOM 2131 N N . ARG A 1 264 ? 0.992 -5.690 -62.730 1.00 65.12 264 ARG A N 1
ATOM 2132 C CA . ARG A 1 264 ? 0.064 -6.721 -63.207 1.00 65.12 264 ARG A CA 1
ATOM 2133 C C . ARG A 1 264 ? -1.087 -6.100 -63.988 1.00 65.12 264 ARG A C 1
ATOM 2135 O O . ARG A 1 264 ? -1.300 -6.473 -65.131 1.00 65.12 264 ARG A O 1
ATOM 2142 N N . LYS A 1 265 ? -1.757 -5.096 -63.419 1.00 67.00 265 LYS A N 1
ATOM 2143 C CA . LYS A 1 265 ? -2.774 -4.284 -64.104 1.00 67.00 265 LYS A CA 1
ATOM 2144 C C . LYS A 1 265 ? -2.194 -3.559 -65.309 1.00 67.00 265 LYS A C 1
ATOM 2146 O O . LYS A 1 265 ? -2.889 -3.375 -66.289 1.00 67.00 265 LYS A O 1
ATOM 2151 N N . GLY A 1 266 ? -0.934 -3.155 -65.232 1.00 54.41 266 GLY A N 1
ATOM 2152 C CA . GLY A 1 266 ? -0.171 -2.489 -66.271 1.00 54.41 266 GLY A CA 1
ATOM 2153 C C . GLY A 1 266 ? 0.215 -3.436 -67.392 1.00 54.41 266 GLY A C 1
ATOM 2154 O O . GLY A 1 266 ? 0.193 -3.002 -68.520 1.00 54.41 266 GLY A O 1
ATOM 2155 N N . LEU A 1 267 ? 0.488 -4.713 -67.125 1.00 56.66 267 LEU A N 1
ATOM 2156 C CA . LEU A 1 267 ? 0.712 -5.779 -68.105 1.00 56.66 267 LEU A CA 1
ATOM 2157 C C . LEU A 1 267 ? -0.608 -6.261 -68.707 1.00 56.66 267 LEU A C 1
ATOM 2159 O O . LEU A 1 267 ? -0.668 -6.492 -69.906 1.00 56.66 267 LEU A O 1
ATOM 2163 N N . GLU A 1 268 ? -1.673 -6.353 -67.909 1.00 58.19 268 GLU A N 1
ATOM 2164 C CA . GLU A 1 268 ? -3.047 -6.558 -68.388 1.00 58.19 268 GLU A CA 1
ATOM 2165 C C . GLU A 1 268 ? -3.462 -5.382 -69.293 1.00 58.19 268 GLU A C 1
ATOM 2167 O O . GLU A 1 268 ? -3.985 -5.579 -70.387 1.00 58.19 268 GLU A O 1
ATOM 2172 N N . ALA A 1 269 ? -3.146 -4.149 -68.890 1.00 50.94 269 ALA A N 1
ATOM 2173 C CA . ALA A 1 269 ? -3.389 -2.942 -69.662 1.00 50.94 269 ALA A CA 1
ATOM 2174 C C . ALA A 1 269 ? -2.423 -2.777 -70.836 1.00 50.94 269 ALA A C 1
ATOM 2176 O O . ALA A 1 269 ? -2.871 -2.242 -71.825 1.00 50.94 269 ALA A O 1
ATOM 2177 N N . LEU A 1 270 ? -1.169 -3.245 -70.784 1.00 43.78 270 LEU A N 1
ATOM 2178 C CA . LEU A 1 270 ? -0.201 -3.274 -71.895 1.00 43.78 270 LEU A CA 1
ATOM 2179 C C . LEU A 1 270 ? -0.597 -4.351 -72.906 1.00 43.78 270 LEU A C 1
ATOM 2181 O O . LEU A 1 270 ? -0.504 -4.124 -74.102 1.00 43.78 270 LEU A O 1
ATOM 2185 N N . GLY A 1 271 ? -1.152 -5.474 -72.447 1.00 49.38 271 GLY A N 1
ATOM 2186 C CA . GLY A 1 271 ? -1.886 -6.410 -73.298 1.00 49.38 271 GLY A CA 1
ATOM 2187 C C . GLY A 1 271 ? -3.041 -5.724 -74.036 1.00 49.38 271 GLY A C 1
ATOM 2188 O O . GLY A 1 271 ? -3.293 -6.038 -75.195 1.00 49.38 271 GLY A O 1
ATOM 2189 N N . ASN A 1 272 ? -3.664 -4.718 -73.410 1.00 44.34 272 ASN A N 1
ATOM 2190 C CA . ASN A 1 272 ? -4.706 -3.883 -74.017 1.00 44.34 272 ASN A CA 1
ATOM 2191 C C . ASN A 1 272 ? -4.173 -2.612 -74.739 1.00 44.34 272 ASN A C 1
ATOM 2193 O O . ASN A 1 272 ? -4.862 -2.073 -75.600 1.00 44.34 272 ASN A O 1
ATOM 2197 N N . SER A 1 273 ? -2.963 -2.121 -74.431 1.00 39.94 273 SER A N 1
ATOM 2198 C CA . SER A 1 273 ? -2.411 -0.805 -74.824 1.00 39.94 273 SER A CA 1
ATOM 2199 C C . SER A 1 273 ? -1.114 -0.875 -75.638 1.00 39.94 273 SER A C 1
ATOM 2201 O O . SER A 1 273 ? -0.669 0.149 -76.149 1.00 39.94 273 SER A O 1
ATOM 2203 N N . VAL A 1 274 ? -0.624 -2.077 -75.961 1.00 41.78 274 VAL A N 1
ATOM 2204 C CA . VAL A 1 274 ? -0.027 -2.351 -77.285 1.00 41.78 274 VAL A CA 1
ATOM 2205 C C . VAL A 1 274 ? -1.005 -1.928 -78.402 1.00 41.78 274 VAL A C 1
ATOM 2207 O O . VAL A 1 274 ? -0.578 -1.650 -79.517 1.00 41.78 274 VAL A O 1
ATOM 2210 N N . GLY A 1 275 ? -2.296 -1.752 -78.085 1.00 42.81 275 GLY A N 1
ATOM 2211 C CA . GLY A 1 275 ? -3.253 -1.008 -78.901 1.00 42.81 275 GLY A CA 1
ATOM 2212 C C . GLY A 1 275 ? -3.053 0.520 -78.967 1.00 42.81 275 GLY A C 1
ATOM 2213 O O . GLY A 1 275 ? -3.324 1.080 -80.021 1.00 42.81 275 GLY A O 1
ATOM 2214 N N . TYR A 1 276 ? -2.581 1.220 -77.921 1.00 39.28 276 TYR A N 1
ATOM 2215 C CA . TYR A 1 276 ? -2.489 2.695 -77.902 1.00 39.28 276 TYR A CA 1
ATOM 2216 C C . TYR A 1 276 ? -1.479 3.269 -76.868 1.00 39.28 276 TYR A C 1
ATOM 2218 O O . TYR A 1 276 ? -1.801 3.420 -75.694 1.00 39.28 276 TYR A O 1
ATOM 2226 N N . GLY A 1 277 ? -0.308 3.725 -77.337 1.00 30.55 277 GLY A N 1
ATOM 2227 C CA . GLY A 1 277 ? 0.194 5.085 -77.036 1.00 30.55 277 GLY A CA 1
ATOM 2228 C C . GLY A 1 277 ? 1.076 5.344 -75.796 1.00 30.55 277 GLY A C 1
ATOM 2229 O O . GLY A 1 277 ? 0.601 5.702 -74.724 1.00 30.55 277 GLY A O 1
ATOM 2230 N N . LEU A 1 278 ? 2.392 5.330 -76.012 1.00 37.78 278 LEU A N 1
ATOM 2231 C CA . LEU A 1 278 ? 3.532 5.595 -75.113 1.00 37.78 278 LEU A CA 1
ATOM 2232 C C . LEU A 1 278 ? 3.722 7.049 -74.581 1.00 37.78 278 LEU A C 1
ATOM 2234 O O . LEU A 1 278 ? 4.857 7.472 -74.381 1.00 37.78 278 LEU A O 1
ATOM 2238 N N . GLU A 1 279 ? 2.681 7.842 -74.306 1.00 36.00 279 GLU A N 1
ATOM 2239 C CA . GLU A 1 279 ? 2.874 9.297 -74.063 1.00 36.00 279 GLU A CA 1
ATOM 2240 C C . GLU A 1 279 ? 2.815 9.767 -72.585 1.00 36.00 279 GLU A C 1
ATOM 2242 O O . GLU A 1 279 ? 3.298 10.847 -72.247 1.00 36.00 279 GLU A O 1
ATOM 2247 N N . SER A 1 280 ? 2.290 8.969 -71.645 1.00 37.03 280 SER A N 1
ATOM 2248 C CA . SER A 1 280 ? 1.959 9.467 -70.288 1.00 37.03 280 SER A CA 1
ATOM 2249 C C . SER A 1 280 ? 3.012 9.230 -69.185 1.00 37.03 280 SER A C 1
ATOM 2251 O O . SER A 1 280 ? 2.842 9.728 -68.068 1.00 37.03 280 SER A O 1
ATOM 2253 N N . LEU A 1 281 ? 4.096 8.488 -69.438 1.00 35.72 281 LEU A N 1
ATOM 2254 C CA . LEU A 1 281 ? 5.016 8.035 -68.374 1.00 35.72 281 LEU A CA 1
ATOM 2255 C C . LEU A 1 281 ? 5.964 9.140 -67.852 1.00 35.72 281 LEU A C 1
ATOM 2257 O O . LEU A 1 281 ? 6.489 9.040 -66.746 1.00 35.72 281 LEU A O 1
ATOM 2261 N N . GLY A 1 282 ? 6.145 10.231 -68.600 1.00 36.88 282 GLY A N 1
ATOM 2262 C CA . GLY A 1 282 ? 7.113 11.284 -68.264 1.00 36.88 282 GLY A CA 1
ATOM 2263 C C . GLY A 1 282 ? 6.733 12.200 -67.090 1.00 36.88 282 GLY A C 1
ATOM 2264 O O . GLY A 1 282 ? 7.608 12.833 -66.513 1.00 36.88 282 GLY A O 1
ATOM 2265 N N . LYS A 1 283 ? 5.456 12.280 -66.687 1.00 39.25 283 LYS A N 1
ATOM 2266 C CA . LYS A 1 283 ? 4.977 13.297 -65.719 1.00 39.25 283 LYS A CA 1
ATOM 2267 C C . LYS A 1 283 ? 4.897 12.836 -64.255 1.00 39.25 283 LYS A C 1
ATOM 2269 O O . LYS A 1 283 ? 4.520 13.628 -63.393 1.00 39.25 283 LYS A O 1
ATOM 2274 N N . HIS A 1 284 ? 5.218 11.577 -63.946 1.00 40.34 284 HIS A N 1
ATOM 2275 C CA . HIS A 1 284 ? 4.953 11.004 -62.616 1.00 40.34 284 HIS A CA 1
ATOM 2276 C C . HIS A 1 284 ? 6.148 11.041 -61.643 1.00 40.34 284 HIS A C 1
ATOM 2278 O O . HIS A 1 284 ? 5.960 10.932 -60.434 1.00 40.34 284 HIS A O 1
ATOM 2284 N N . ILE A 1 285 ? 7.369 11.250 -62.142 1.00 39.50 285 ILE A N 1
ATOM 2285 C CA . ILE A 1 285 ? 8.602 11.071 -61.354 1.00 39.50 285 ILE A CA 1
ATOM 2286 C C . ILE A 1 285 ? 8.957 12.303 -60.489 1.00 39.50 285 ILE A C 1
ATOM 2288 O O . ILE A 1 285 ? 9.586 12.154 -59.446 1.00 39.50 285 ILE A O 1
ATOM 2292 N N . GLU A 1 286 ? 8.478 13.508 -60.811 1.00 37.84 286 GLU A N 1
ATOM 2293 C CA . GLU A 1 286 ? 8.848 14.733 -60.070 1.00 37.84 286 GLU A CA 1
ATOM 2294 C C . GLU A 1 286 ? 8.067 14.977 -58.761 1.00 37.84 286 GLU A C 1
ATOM 2296 O O . GLU A 1 286 ? 8.467 15.811 -57.951 1.00 37.84 286 GLU A O 1
ATOM 2301 N N . ARG A 1 287 ? 6.969 14.253 -58.489 1.00 39.19 287 ARG A N 1
ATOM 2302 C CA . ARG A 1 287 ? 6.092 14.556 -57.333 1.00 39.19 287 ARG A CA 1
ATOM 2303 C C . ARG A 1 287 ? 6.497 13.931 -55.992 1.00 39.19 287 ARG A C 1
ATOM 2305 O O . ARG A 1 287 ? 5.956 14.347 -54.971 1.00 39.19 287 ARG A O 1
ATOM 2312 N N . PHE A 1 288 ? 7.446 12.993 -55.945 1.00 41.25 288 PHE A N 1
ATOM 2313 C CA . PHE A 1 288 ? 7.727 12.211 -54.724 1.00 41.25 288 PHE A CA 1
ATOM 2314 C C . PHE A 1 288 ? 9.026 12.561 -53.969 1.00 41.25 288 PHE A C 1
ATOM 2316 O O . PHE A 1 288 ? 9.311 11.959 -52.938 1.00 41.25 288 PHE A O 1
ATOM 2323 N N . GLY A 1 289 ? 9.785 13.579 -54.387 1.00 33.66 289 GLY A N 1
ATOM 2324 C CA . GLY A 1 289 ? 11.069 13.937 -53.754 1.00 33.66 289 GLY A CA 1
ATOM 2325 C C . GLY A 1 289 ? 11.005 14.773 -52.460 1.00 33.66 289 GLY A C 1
ATOM 2326 O O . GLY A 1 289 ? 12.045 15.067 -51.880 1.00 33.66 289 GLY A O 1
ATOM 2327 N N . GLY A 1 290 ? 9.819 15.193 -51.995 1.00 34.75 290 GLY A N 1
ATOM 2328 C CA . GLY A 1 290 ? 9.677 16.289 -51.015 1.00 34.75 290 GLY A CA 1
ATOM 2329 C C . GLY A 1 290 ? 9.151 15.959 -49.605 1.00 34.75 290 GLY A C 1
ATOM 2330 O O . GLY A 1 290 ? 8.884 16.899 -48.846 1.00 34.75 290 GLY A O 1
ATOM 2331 N N . SER A 1 291 ? 8.943 14.688 -49.225 1.00 40.97 291 SER A N 1
ATOM 2332 C CA . SER A 1 291 ? 8.301 14.339 -47.932 1.00 40.97 291 SER A CA 1
ATOM 2333 C C . SER A 1 291 ? 9.232 13.778 -46.846 1.00 40.97 291 SER A C 1
ATOM 2335 O O . SER A 1 291 ? 8.874 13.824 -45.671 1.00 40.97 291 SER A O 1
ATOM 2337 N N . LEU A 1 292 ? 10.449 13.337 -47.183 1.00 36.62 292 LEU A N 1
ATOM 2338 C CA . LEU A 1 292 ? 11.338 12.656 -46.230 1.00 36.62 292 LEU A CA 1
ATOM 2339 C C . LEU A 1 292 ? 11.973 13.612 -45.197 1.00 36.62 292 LEU A C 1
ATOM 2341 O O . LEU A 1 292 ? 12.146 13.260 -44.034 1.00 36.62 292 LEU A O 1
ATOM 2345 N N . ASN A 1 293 ? 12.243 14.862 -45.590 1.00 31.14 293 ASN A N 1
ATOM 2346 C CA . ASN A 1 293 ? 12.914 15.847 -44.730 1.00 31.14 293 ASN A CA 1
ATOM 2347 C C . ASN A 1 293 ? 11.984 16.455 -43.652 1.00 31.14 293 ASN A C 1
ATOM 2349 O O . ASN A 1 293 ? 12.446 16.946 -42.627 1.00 31.14 293 ASN A O 1
ATOM 2353 N N . ARG A 1 294 ? 10.655 16.382 -43.849 1.00 39.94 294 ARG A N 1
ATOM 2354 C CA . ARG A 1 294 ? 9.652 16.843 -42.866 1.00 39.94 294 ARG A CA 1
ATOM 2355 C C . ARG A 1 294 ? 9.315 15.794 -41.800 1.00 39.94 294 ARG A C 1
ATOM 2357 O O . ARG A 1 294 ? 8.947 16.172 -40.693 1.00 39.94 294 ARG A O 1
ATOM 2364 N N . ALA A 1 295 ? 9.492 14.504 -42.092 1.00 38.56 295 ALA A N 1
ATOM 2365 C CA . ALA A 1 295 ? 9.266 13.429 -41.121 1.00 38.56 295 ALA A CA 1
ATOM 2366 C C . ALA A 1 295 ? 10.354 13.383 -40.027 1.00 38.56 295 ALA A C 1
ATOM 2368 O O . ALA A 1 295 ? 10.058 13.103 -38.868 1.00 38.56 295 ALA A O 1
ATOM 2369 N N . LEU A 1 296 ? 11.599 13.741 -40.367 1.00 34.94 296 LEU A N 1
ATOM 2370 C CA . LEU A 1 296 ? 12.743 13.686 -39.446 1.00 34.94 296 LEU A CA 1
ATOM 2371 C C . LEU A 1 296 ? 12.776 14.826 -38.409 1.00 34.94 296 LEU A C 1
ATOM 2373 O O . LEU A 1 296 ? 13.256 14.615 -37.298 1.00 34.94 296 LEU A O 1
ATOM 2377 N N . GLN A 1 297 ? 12.215 16.004 -38.708 1.00 35.91 297 GLN A N 1
ATOM 2378 C CA . GLN A 1 297 ? 12.138 17.116 -37.741 1.00 35.91 297 GLN A CA 1
ATOM 2379 C C . GLN A 1 297 ? 10.969 16.991 -36.739 1.00 35.91 297 GLN A C 1
ATOM 2381 O O . GLN A 1 297 ? 11.012 17.603 -35.675 1.00 35.91 297 GLN A O 1
ATOM 2386 N N . GLY A 1 298 ? 9.958 16.156 -37.017 1.00 32.44 298 GLY A N 1
ATOM 2387 C CA . GLY A 1 298 ? 8.831 15.900 -36.103 1.00 32.44 298 GLY A CA 1
ATOM 2388 C C . GLY A 1 298 ? 9.132 14.918 -34.959 1.00 32.44 298 GLY A C 1
ATOM 2389 O O . GLY A 1 298 ? 8.441 14.925 -33.939 1.00 32.44 298 GLY A O 1
ATOM 2390 N N . ALA A 1 299 ? 10.185 14.102 -35.082 1.00 30.41 299 ALA A N 1
ATOM 2391 C CA . ALA A 1 299 ? 10.496 13.028 -34.133 1.00 30.41 299 ALA A CA 1
ATOM 2392 C C . ALA A 1 299 ? 11.005 13.527 -32.761 1.00 30.41 299 ALA A C 1
ATOM 2394 O O . ALA A 1 299 ? 10.817 12.852 -31.753 1.00 30.41 299 ALA A O 1
ATOM 2395 N N . SER A 1 300 ? 11.583 14.732 -32.683 1.00 30.47 300 SER A N 1
ATOM 2396 C CA . SER A 1 300 ? 12.074 15.314 -31.419 1.00 30.47 300 SER A CA 1
ATOM 2397 C C . SER A 1 300 ? 10.944 15.871 -30.534 1.00 30.47 300 SER A C 1
ATOM 2399 O O . SER A 1 300 ? 10.979 15.704 -29.315 1.00 30.47 300 SER A O 1
ATOM 2401 N N . GLY A 1 301 ? 9.897 16.454 -31.134 1.00 29.59 301 GLY A N 1
ATOM 2402 C CA . GLY A 1 301 ? 8.718 16.957 -30.412 1.00 29.59 301 GLY A CA 1
ATOM 2403 C C . GLY A 1 301 ? 7.763 15.852 -29.941 1.00 29.59 301 GLY A C 1
ATOM 2404 O O . GLY A 1 301 ? 7.120 15.986 -28.900 1.00 29.59 301 GLY A O 1
ATOM 2405 N N . LEU A 1 302 ? 7.720 14.723 -30.658 1.00 33.44 302 LEU A N 1
ATOM 2406 C CA . LEU A 1 302 ? 6.914 13.554 -30.293 1.00 33.44 302 LEU A CA 1
ATOM 2407 C C . LEU A 1 302 ? 7.465 12.794 -29.078 1.00 33.44 302 LEU A C 1
ATOM 2409 O O . LEU A 1 302 ? 6.680 12.190 -28.358 1.00 33.44 302 LEU A O 1
ATOM 2413 N N . LEU A 1 303 ? 8.766 12.866 -28.779 1.00 33.97 303 LEU A N 1
ATOM 2414 C CA . LEU A 1 303 ? 9.353 12.168 -27.627 1.00 33.97 303 LEU A CA 1
ATOM 2415 C C . LEU A 1 303 ? 8.865 12.730 -26.278 1.00 33.97 303 LEU A C 1
ATOM 2417 O O . LEU A 1 303 ? 8.555 11.956 -25.378 1.00 33.97 303 LEU A O 1
ATOM 2421 N N . SER A 1 304 ? 8.704 14.051 -26.140 1.00 31.14 304 SER A N 1
ATOM 2422 C CA . SER A 1 304 ? 8.195 14.662 -24.896 1.00 31.14 304 SER A CA 1
ATOM 2423 C C . SER A 1 304 ? 6.687 14.424 -24.699 1.00 31.14 304 SER A C 1
ATOM 2425 O O . SER A 1 304 ? 6.244 14.120 -23.590 1.00 31.14 304 SER A O 1
ATOM 2427 N N . ALA A 1 305 ? 5.905 14.459 -25.786 1.00 30.64 305 ALA A N 1
ATOM 2428 C CA . ALA A 1 305 ? 4.469 14.168 -25.762 1.00 30.64 305 ALA A CA 1
ATOM 2429 C C . ALA A 1 305 ? 4.162 12.661 -25.598 1.00 30.64 305 ALA A C 1
ATOM 2431 O O . ALA A 1 305 ? 3.209 12.295 -24.908 1.00 30.64 305 ALA A O 1
ATOM 2432 N N . SER A 1 306 ? 4.996 11.778 -26.162 1.00 34.34 306 SER A N 1
ATOM 2433 C CA . SER A 1 306 ? 4.861 10.316 -26.073 1.00 34.34 306 SER A CA 1
ATOM 2434 C C . SER A 1 306 ? 5.166 9.777 -24.676 1.00 34.34 306 SER A C 1
ATOM 2436 O O . SER A 1 306 ? 4.534 8.813 -24.265 1.00 34.34 306 SER A O 1
ATOM 2438 N N . ILE A 1 307 ? 6.074 10.393 -23.908 1.00 37.38 307 ILE A N 1
ATOM 2439 C CA . ILE A 1 307 ? 6.391 9.948 -22.536 1.00 37.38 307 ILE A CA 1
ATOM 2440 C C . ILE A 1 307 ? 5.175 10.107 -21.607 1.00 37.38 307 ILE A C 1
ATOM 2442 O O . ILE A 1 307 ? 4.839 9.194 -20.850 1.00 37.38 307 ILE A O 1
ATOM 2446 N N . GLY A 1 308 ? 4.471 11.243 -21.691 1.00 33.28 308 GLY A N 1
ATOM 2447 C CA . GLY A 1 308 ? 3.229 11.463 -20.942 1.00 33.28 308 GLY A CA 1
ATOM 2448 C C . GLY A 1 308 ? 2.107 10.524 -21.390 1.00 33.28 308 GLY A C 1
ATOM 2449 O O . GLY A 1 308 ? 1.359 10.004 -20.559 1.00 33.28 308 GLY A O 1
ATOM 2450 N N . HIS A 1 309 ? 2.033 10.251 -22.695 1.00 36.44 309 HIS A N 1
ATOM 2451 C CA . HIS A 1 309 ? 1.035 9.352 -23.257 1.00 36.44 309 HIS A CA 1
ATOM 2452 C C . HIS A 1 309 ? 1.283 7.890 -22.873 1.00 36.44 309 HIS A C 1
ATOM 2454 O O . HIS A 1 309 ? 0.325 7.215 -22.528 1.00 36.44 309 HIS A O 1
ATOM 2460 N N . SER A 1 310 ? 2.531 7.421 -22.827 1.00 33.72 310 SER A N 1
ATOM 2461 C CA . SER A 1 310 ? 2.893 6.062 -22.398 1.00 33.72 310 SER A CA 1
ATOM 2462 C C . SER A 1 310 ? 2.699 5.841 -20.897 1.00 33.72 310 SER A C 1
ATOM 2464 O O . SER A 1 310 ? 2.275 4.760 -20.497 1.00 33.72 310 SER A O 1
ATOM 2466 N N . ALA A 1 311 ? 2.888 6.867 -20.057 1.00 37.53 311 ALA A N 1
ATOM 2467 C CA . ALA A 1 311 ? 2.509 6.822 -18.639 1.00 37.53 311 ALA A CA 1
ATOM 2468 C C . ALA A 1 311 ? 0.978 6.731 -18.442 1.00 37.53 311 ALA A C 1
ATOM 2470 O O . ALA A 1 311 ? 0.493 5.994 -17.578 1.00 37.53 311 ALA A O 1
ATOM 2471 N N . LEU A 1 312 ? 0.203 7.438 -19.274 1.00 37.34 312 LEU A N 1
ATOM 2472 C CA . LEU A 1 312 ? -1.260 7.312 -19.327 1.00 37.34 312 LEU A CA 1
ATOM 2473 C C . LEU A 1 312 ? -1.696 5.953 -19.895 1.00 37.34 312 LEU A C 1
ATOM 2475 O O . LEU A 1 312 ? -2.642 5.357 -19.377 1.00 37.34 312 LEU A O 1
ATOM 2479 N N . THR A 1 313 ? -0.979 5.434 -20.896 1.00 37.81 313 THR A N 1
ATOM 2480 C CA . THR A 1 313 ? -1.191 4.102 -21.466 1.00 37.81 313 THR A CA 1
ATOM 2481 C C . THR A 1 313 ? -0.916 3.035 -20.417 1.00 37.81 313 THR A C 1
ATOM 2483 O O . THR A 1 313 ? -1.751 2.157 -20.267 1.00 37.81 313 THR A O 1
ATOM 2486 N N . LEU A 1 314 ? 0.127 3.166 -19.588 1.00 37.34 314 LEU A N 1
ATOM 2487 C CA . LEU A 1 314 ? 0.381 2.302 -18.426 1.00 37.34 314 LEU A CA 1
ATOM 2488 C C . LEU A 1 314 ? -0.807 2.267 -17.461 1.00 37.34 314 LEU A C 1
ATOM 2490 O O . LEU A 1 314 ? -1.281 1.202 -17.081 1.00 37.34 314 LEU A O 1
ATOM 2494 N N . SER A 1 315 ? -1.342 3.444 -17.117 1.00 35.56 315 SER A N 1
ATOM 2495 C CA . SER A 1 315 ? -2.536 3.562 -16.272 1.00 35.56 315 SER A CA 1
ATOM 2496 C C . SER A 1 315 ? -3.805 3.000 -16.929 1.00 35.56 315 SER A C 1
ATOM 2498 O O . SER A 1 315 ? -4.820 2.848 -16.243 1.00 35.56 315 SER A O 1
ATOM 2500 N N . SER A 1 316 ? -3.786 2.750 -18.240 1.00 33.34 316 SER A N 1
ATOM 2501 C CA . SER A 1 316 ? -4.905 2.188 -19.001 1.00 33.34 316 SER A CA 1
ATOM 2502 C C . SER A 1 316 ? -4.728 0.705 -19.368 1.00 33.34 316 SER A C 1
ATOM 2504 O O . SER A 1 316 ? -5.738 0.013 -19.494 1.00 33.34 316 SER A O 1
ATOM 2506 N N . ALA A 1 317 ? -3.478 0.239 -19.498 1.00 28.91 317 ALA A N 1
ATOM 2507 C CA . ALA A 1 317 ? -3.044 -1.116 -19.849 1.00 28.91 317 ALA A CA 1
ATOM 2508 C C . ALA A 1 317 ? -2.981 -2.027 -18.618 1.00 28.91 317 ALA A C 1
ATOM 2510 O O . ALA A 1 317 ? -3.355 -3.192 -18.696 1.00 28.91 317 ALA A O 1
ATOM 2511 N N . VAL A 1 318 ? -2.669 -1.464 -17.441 1.00 36.88 318 VAL A N 1
ATOM 2512 C CA . VAL A 1 318 ? -3.128 -2.021 -16.162 1.00 36.88 318 VAL A CA 1
ATOM 2513 C C . VAL A 1 318 ? -4.650 -1.901 -16.188 1.00 36.88 318 VAL A C 1
ATOM 2515 O O . VAL A 1 318 ? -5.196 -0.846 -15.860 1.00 36.88 318 VAL A O 1
ATOM 2518 N N . GLY A 1 319 ? -5.297 -2.931 -16.745 1.00 30.84 319 GLY A N 1
ATOM 2519 C CA . GLY A 1 319 ? -6.650 -2.884 -17.287 1.00 30.84 319 GLY A CA 1
ATOM 2520 C C . GLY A 1 319 ? -7.593 -2.070 -16.421 1.00 30.84 319 GLY A C 1
ATOM 2521 O O . GLY A 1 319 ? -7.564 -2.197 -15.197 1.00 30.84 319 GLY A O 1
ATOM 2522 N N . ARG A 1 320 ? -8.411 -1.214 -17.058 1.00 29.28 320 ARG A N 1
ATOM 2523 C CA . ARG A 1 320 ? -9.415 -0.383 -16.376 1.00 29.28 320 ARG A CA 1
ATOM 2524 C C . ARG A 1 320 ? -10.077 -1.235 -15.292 1.00 29.28 320 ARG A C 1
ATOM 2526 O O . ARG A 1 320 ? -10.858 -2.122 -15.645 1.00 29.28 320 ARG A O 1
ATOM 2533 N N . PRO A 1 321 ? -9.796 -0.984 -13.997 1.00 34.22 321 PRO A N 1
ATOM 2534 C CA . PRO A 1 321 ? -10.505 -1.685 -12.955 1.00 34.22 321 PRO A CA 1
ATOM 2535 C C . PRO A 1 321 ? -11.970 -1.383 -13.219 1.00 34.22 321 PRO A C 1
ATOM 2537 O O . PRO A 1 321 ? -12.311 -0.227 -13.514 1.00 34.22 321 PRO A O 1
ATOM 2540 N N . ASN A 1 322 ? -12.809 -2.417 -13.189 1.00 29.47 322 ASN A N 1
ATOM 2541 C CA . ASN A 1 322 ? -14.252 -2.269 -13.314 1.00 29.47 322 ASN A CA 1
ATOM 2542 C C . ASN A 1 322 ? -14.674 -1.036 -12.491 1.00 29.47 322 ASN A C 1
ATOM 2544 O O . ASN A 1 322 ? -14.103 -0.820 -11.423 1.00 29.47 322 ASN A O 1
ATOM 2548 N N . LYS A 1 323 ? -15.582 -0.175 -12.971 1.00 29.70 323 LYS A N 1
ATOM 2549 C CA . LYS A 1 323 ? -15.868 1.150 -12.355 1.00 29.70 323 LYS A CA 1
ATOM 2550 C C . LYS A 1 323 ? -16.049 1.075 -10.819 1.00 29.70 323 LYS A C 1
ATOM 2552 O O . LYS A 1 323 ? -15.635 1.965 -10.087 1.00 29.70 323 LYS A O 1
ATOM 2557 N N . PHE A 1 324 ? -16.545 -0.068 -10.365 1.00 27.78 324 PHE A N 1
ATOM 2558 C CA . PHE A 1 324 ? -16.640 -0.560 -8.996 1.00 27.78 324 PHE A CA 1
ATOM 2559 C C . PHE A 1 324 ? -15.313 -0.712 -8.198 1.00 27.78 324 PHE A C 1
ATOM 2561 O O . PHE A 1 324 ? -15.226 -0.285 -7.048 1.00 27.78 324 PHE A O 1
ATOM 2568 N N . LEU A 1 325 ? -14.252 -1.279 -8.786 1.00 27.84 325 LEU A N 1
ATOM 2569 C CA . LEU A 1 325 ? -12.904 -1.363 -8.199 1.00 27.84 325 LEU A CA 1
ATOM 2570 C C . LEU A 1 325 ? -12.241 0.017 -8.089 1.00 27.84 325 LEU A C 1
ATOM 2572 O O . LEU A 1 325 ? -11.487 0.251 -7.149 1.00 27.84 325 LEU A O 1
ATOM 2576 N N . ARG A 1 326 ? -12.547 0.953 -9.003 1.00 30.55 326 ARG A N 1
ATOM 2577 C CA . ARG A 1 326 ? -12.089 2.350 -8.889 1.00 30.55 326 ARG A CA 1
ATOM 2578 C C . ARG A 1 326 ? -12.694 3.049 -7.671 1.00 30.55 326 ARG A C 1
ATOM 2580 O O . ARG A 1 326 ? -11.959 3.718 -6.957 1.00 30.55 326 ARG A O 1
ATOM 2587 N N . GLU A 1 327 ? -13.987 2.866 -7.402 1.00 31.58 327 GLU A N 1
ATOM 2588 C CA . GLU A 1 327 ? -14.644 3.418 -6.204 1.00 31.58 327 GLU A CA 1
ATOM 2589 C C . GLU A 1 327 ? -14.077 2.789 -4.919 1.00 31.58 327 GLU A C 1
ATOM 2591 O O . GLU A 1 327 ? -13.675 3.513 -4.010 1.00 31.58 327 GLU A O 1
ATOM 2596 N N . SER A 1 328 ? -13.889 1.462 -4.887 1.00 40.88 328 SER A N 1
ATOM 2597 C CA . SER A 1 328 ? -13.239 0.791 -3.749 1.00 40.88 328 SER A CA 1
ATOM 2598 C C . SER A 1 328 ? -11.778 1.231 -3.544 1.00 40.88 328 SER A C 1
ATOM 2600 O O . SER A 1 328 ? -11.323 1.331 -2.406 1.00 40.88 328 SER A O 1
ATOM 2602 N N . ALA A 1 329 ? -11.047 1.553 -4.617 1.00 40.88 329 ALA A N 1
ATOM 2603 C CA . ALA A 1 329 ? -9.681 2.077 -4.554 1.00 40.88 329 ALA A CA 1
ATOM 2604 C C . ALA A 1 329 ? -9.602 3.548 -4.095 1.00 40.88 329 ALA A C 1
ATOM 2606 O O . ALA A 1 329 ? -8.597 3.948 -3.502 1.00 40.88 329 ALA A O 1
ATOM 2607 N N . VAL A 1 330 ? -10.639 4.358 -4.347 1.00 48.00 330 VAL A N 1
ATOM 2608 C CA . VAL A 1 330 ? -10.767 5.723 -3.802 1.00 48.00 330 VAL A CA 1
ATOM 2609 C C . VAL A 1 330 ? -11.061 5.671 -2.304 1.00 48.00 330 VAL A C 1
ATOM 2611 O O . VAL A 1 330 ? -10.412 6.390 -1.545 1.00 48.00 330 VAL A O 1
ATOM 2614 N N . ASP A 1 331 ? -11.960 4.785 -1.871 1.00 61.78 331 ASP A N 1
ATOM 2615 C CA . ASP A 1 331 ? -12.276 4.592 -0.450 1.00 61.78 331 ASP A CA 1
ATOM 2616 C C . ASP A 1 331 ? -11.067 4.049 0.323 1.00 61.78 331 ASP A C 1
ATOM 2618 O O . ASP A 1 331 ? -10.676 4.624 1.339 1.00 61.78 331 ASP A O 1
ATOM 2622 N N . ILE A 1 332 ? -10.391 3.020 -0.208 1.00 63.12 332 ILE A N 1
ATOM 2623 C CA . ILE A 1 332 ? -9.097 2.560 0.322 1.00 63.12 332 ILE A CA 1
ATOM 2624 C C . ILE A 1 332 ? -8.089 3.709 0.348 1.00 63.12 332 ILE A C 1
ATOM 2626 O O . ILE A 1 332 ? -7.383 3.881 1.334 1.00 63.12 332 ILE A O 1
ATOM 2630 N N . GLY A 1 333 ? -8.041 4.529 -0.704 1.00 55.78 333 GLY A N 1
ATOM 2631 C CA . GLY A 1 333 ? -7.127 5.660 -0.773 1.00 55.78 333 GLY A CA 1
ATOM 2632 C C . GLY A 1 333 ? -7.313 6.668 0.354 1.00 55.78 333 GLY A C 1
ATOM 2633 O O . GLY A 1 333 ? -6.336 7.052 0.991 1.00 55.78 333 GLY A O 1
ATOM 2634 N N . ARG A 1 334 ? -8.565 7.041 0.634 1.00 68.50 334 ARG A N 1
ATOM 2635 C CA . ARG A 1 334 ? -8.911 7.928 1.750 1.00 68.50 334 ARG A CA 1
ATOM 2636 C C . ARG A 1 334 ? -8.564 7.304 3.097 1.00 68.50 334 ARG A C 1
ATOM 2638 O O . ARG A 1 334 ? -8.015 8.001 3.942 1.00 68.50 334 ARG A O 1
ATOM 2645 N N . MET A 1 335 ? -8.835 6.009 3.277 1.00 68.81 335 MET A N 1
ATOM 2646 C CA . MET A 1 335 ? -8.479 5.292 4.505 1.00 68.81 335 MET A CA 1
ATOM 2647 C C . MET A 1 335 ? -6.965 5.278 4.734 1.00 68.81 335 MET A C 1
ATOM 2649 O O . MET A 1 335 ? -6.533 5.581 5.837 1.00 68.81 335 MET A O 1
ATOM 2653 N N . ILE A 1 336 ? -6.156 5.010 3.700 1.00 70.75 336 ILE A N 1
ATOM 2654 C CA . ILE A 1 336 ? -4.689 4.994 3.832 1.00 70.75 336 ILE A CA 1
ATOM 2655 C C . ILE A 1 336 ? -4.177 6.378 4.238 1.00 70.75 336 ILE A C 1
ATOM 2657 O O . ILE A 1 336 ? -3.379 6.481 5.164 1.00 70.75 336 ILE A O 1
ATOM 2661 N N . SER A 1 337 ? -4.646 7.441 3.577 1.00 74.31 337 SER A N 1
ATOM 2662 C CA . SER A 1 337 ? -4.205 8.803 3.895 1.00 74.31 337 SER A CA 1
ATOM 2663 C C . SER A 1 337 ? -4.654 9.260 5.283 1.00 74.31 337 SER A C 1
ATOM 2665 O O . SER A 1 337 ? -3.872 9.897 5.982 1.00 74.31 337 SER A O 1
ATOM 2667 N N . ALA A 1 338 ? -5.864 8.892 5.714 1.00 74.38 338 ALA A N 1
ATOM 2668 C CA . ALA A 1 338 ? -6.315 9.138 7.081 1.00 74.38 338 ALA A CA 1
ATOM 2669 C C . ALA A 1 338 ? -5.424 8.408 8.094 1.00 74.38 338 ALA A C 1
ATOM 2671 O O . ALA A 1 338 ? -4.953 9.032 9.041 1.00 74.38 338 ALA A O 1
ATOM 2672 N N . SER A 1 339 ? -5.120 7.126 7.849 1.00 77.56 339 SER A N 1
ATOM 2673 C CA . SER A 1 339 ? -4.229 6.353 8.713 1.00 77.56 339 SER A CA 1
ATOM 2674 C C . SER A 1 339 ? -2.829 6.952 8.777 1.00 77.56 339 SER A C 1
ATOM 2676 O O . SER A 1 339 ? -2.271 7.036 9.865 1.00 77.56 339 SER A O 1
ATOM 2678 N N . ALA A 1 340 ? -2.284 7.412 7.647 1.00 76.81 340 ALA A N 1
ATOM 2679 C CA . ALA A 1 340 ? -0.959 8.022 7.560 1.00 76.81 340 ALA A CA 1
ATOM 2680 C C . ALA A 1 340 ? -0.841 9.318 8.377 1.00 76.81 340 ALA A C 1
ATOM 2682 O O . ALA A 1 340 ? 0.144 9.506 9.086 1.00 76.81 340 ALA A O 1
ATOM 2683 N N . GLN A 1 341 ? -1.861 10.180 8.328 1.00 79.44 341 GLN A N 1
ATOM 2684 C CA . GLN A 1 341 ? -1.880 11.457 9.054 1.00 79.44 341 GLN A CA 1
ATOM 2685 C C . GLN A 1 341 ? -1.933 11.291 10.577 1.00 79.44 341 GLN A C 1
ATOM 2687 O O . GLN A 1 341 ? -1.480 12.163 11.311 1.00 79.44 341 GLN A O 1
ATOM 2692 N N . SER A 1 342 ? -2.479 10.176 11.053 1.00 72.19 342 SER A N 1
ATOM 2693 C CA . SER A 1 342 ? -2.570 9.850 12.480 1.00 72.19 342 SER A CA 1
ATOM 2694 C C . SER A 1 342 ? -1.354 9.104 13.037 1.00 72.19 342 SER A C 1
ATOM 2696 O O . SER A 1 342 ? -1.314 8.831 14.236 1.00 72.19 342 SER A O 1
ATOM 2698 N N . ILE A 1 343 ? -0.366 8.750 12.206 1.00 74.19 343 ILE A N 1
ATOM 2699 C CA . ILE A 1 343 ? 0.844 8.076 12.689 1.00 74.19 343 ILE A CA 1
ATOM 2700 C C . ILE A 1 343 ? 1.743 9.088 13.416 1.00 74.19 343 ILE A C 1
ATOM 2702 O O . ILE A 1 343 ? 2.065 10.130 12.843 1.00 74.19 343 ILE A O 1
ATOM 2706 N N . PRO A 1 344 ? 2.243 8.774 14.626 1.00 72.06 344 PRO A N 1
ATOM 2707 C CA . PRO A 1 344 ? 3.258 9.592 15.278 1.00 72.06 344 PRO A CA 1
ATOM 2708 C C . PRO A 1 344 ? 4.528 9.727 14.415 1.00 72.06 344 PRO A C 1
ATOM 2710 O O . PRO A 1 344 ? 4.987 8.726 13.851 1.00 72.06 344 PRO A O 1
ATOM 2713 N N . PRO A 1 345 ? 5.164 10.913 14.355 1.00 73.38 345 PRO A N 1
ATOM 2714 C CA . PRO A 1 345 ? 6.395 11.122 13.584 1.00 73.38 345 PRO A CA 1
ATOM 2715 C C . PRO A 1 345 ? 7.504 10.112 13.911 1.00 73.38 345 PRO A C 1
ATOM 2717 O O . PRO A 1 345 ? 8.224 9.669 13.015 1.00 73.38 345 PRO A O 1
ATOM 2720 N N . ASP A 1 346 ? 7.584 9.697 15.176 1.00 73.00 346 ASP A N 1
ATOM 2721 C CA . ASP A 1 346 ? 8.573 8.745 15.691 1.00 73.00 346 ASP A CA 1
ATOM 2722 C C . ASP A 1 346 ? 8.420 7.341 15.095 1.00 73.00 346 ASP A C 1
ATOM 2724 O O . ASP A 1 346 ? 9.397 6.604 14.984 1.00 73.00 346 ASP A O 1
ATOM 2728 N N . LEU A 1 347 ? 7.206 6.974 14.671 1.00 70.31 347 LEU A N 1
ATOM 2729 C CA . LEU A 1 347 ? 6.945 5.722 13.965 1.00 70.31 347 LEU A CA 1
ATOM 2730 C C . LEU A 1 347 ? 7.139 5.893 12.453 1.00 70.31 347 LEU A C 1
ATOM 2732 O O . LEU A 1 347 ? 7.697 5.015 11.803 1.00 70.31 347 LEU A O 1
ATOM 2736 N N . ALA A 1 348 ? 6.706 7.021 11.885 1.00 76.50 348 ALA A N 1
ATOM 2737 C CA . ALA A 1 348 ? 6.747 7.251 10.442 1.00 76.50 348 ALA A CA 1
ATOM 2738 C C . ALA A 1 348 ? 8.176 7.437 9.904 1.00 76.50 348 ALA A C 1
ATOM 2740 O O . ALA A 1 348 ? 8.529 6.876 8.866 1.00 76.50 348 ALA A O 1
ATOM 2741 N N . LYS A 1 349 ? 9.018 8.200 10.611 1.00 83.62 349 LYS A N 1
ATOM 2742 C CA . LYS A 1 349 ? 10.358 8.565 10.135 1.00 83.62 349 LYS A CA 1
ATOM 2743 C C . LYS A 1 349 ? 11.292 7.354 9.967 1.00 83.62 349 LYS A C 1
ATOM 2745 O O . LYS A 1 349 ? 11.803 7.185 8.860 1.00 83.62 349 LYS A O 1
ATOM 2750 N N . PRO A 1 350 ? 11.466 6.457 10.961 1.00 84.44 350 PRO A N 1
ATOM 2751 C CA . PRO A 1 350 ? 12.345 5.297 10.805 1.00 84.44 350 PRO A CA 1
ATOM 2752 C C . PRO A 1 350 ? 11.904 4.356 9.681 1.00 84.44 350 PRO A C 1
ATOM 2754 O O . PRO A 1 350 ? 12.750 3.752 9.026 1.00 84.44 350 PRO A O 1
ATOM 2757 N N . ILE A 1 351 ? 10.592 4.230 9.448 1.00 83.56 351 ILE A N 1
ATOM 2758 C CA . ILE A 1 351 ? 10.046 3.426 8.350 1.00 83.56 351 ILE A CA 1
ATOM 2759 C C . ILE A 1 351 ? 10.341 4.096 7.012 1.00 83.56 351 ILE A C 1
ATOM 2761 O O . ILE A 1 351 ? 10.778 3.420 6.085 1.00 83.56 351 ILE A O 1
ATOM 2765 N N . ASN A 1 352 ? 10.132 5.407 6.897 1.00 84.62 352 ASN A N 1
ATOM 2766 C CA . ASN A 1 352 ? 10.401 6.151 5.667 1.00 84.62 352 ASN A CA 1
ATOM 2767 C C . ASN A 1 352 ? 11.878 6.089 5.266 1.00 84.62 352 ASN A C 1
ATOM 2769 O O . ASN A 1 352 ? 12.178 5.835 4.099 1.00 84.62 352 ASN A O 1
ATOM 2773 N N . ASP A 1 353 ? 12.790 6.170 6.236 1.00 86.06 353 ASP A N 1
ATOM 2774 C CA . ASP A 1 353 ? 14.235 6.060 6.005 1.00 86.06 353 ASP A CA 1
ATOM 2775 C C . ASP A 1 353 ? 14.645 4.698 5.402 1.00 86.06 353 ASP A C 1
ATOM 2777 O O . ASP A 1 353 ? 15.684 4.581 4.739 1.00 86.06 353 ASP A O 1
ATOM 2781 N N . LEU A 1 354 ? 13.827 3.648 5.569 1.00 87.19 354 LEU A N 1
ATOM 2782 C CA . LEU A 1 354 ? 14.051 2.362 4.902 1.00 87.19 354 LEU A CA 1
ATOM 2783 C C . LEU A 1 354 ? 13.908 2.468 3.376 1.00 87.19 354 LEU A C 1
ATOM 2785 O O . LEU A 1 354 ? 14.604 1.742 2.669 1.00 87.19 354 LEU A O 1
ATOM 2789 N N . GLY A 1 355 ? 13.100 3.398 2.857 1.00 86.19 355 GLY A N 1
ATOM 2790 C CA . GLY A 1 355 ? 12.975 3.649 1.418 1.00 86.19 355 GLY A CA 1
ATOM 2791 C C . GLY A 1 355 ? 14.312 4.049 0.787 1.00 86.19 355 GLY A C 1
ATOM 2792 O O . GLY A 1 355 ? 14.690 3.534 -0.264 1.00 86.19 355 GLY A O 1
ATOM 2793 N N . ILE A 1 356 ? 15.115 4.860 1.484 1.00 85.00 356 ILE A N 1
ATOM 2794 C CA . ILE A 1 356 ? 16.475 5.210 1.042 1.00 85.00 356 ILE A CA 1
ATOM 2795 C C . ILE A 1 356 ? 17.379 3.969 1.019 1.00 85.00 356 ILE A C 1
ATOM 2797 O O . ILE A 1 356 ? 18.189 3.809 0.104 1.00 85.00 356 ILE A O 1
ATOM 2801 N N . LYS A 1 357 ? 17.249 3.064 2.000 1.00 85.25 357 LYS A N 1
ATOM 2802 C CA . LYS A 1 357 ? 18.016 1.804 2.016 1.00 85.25 357 LYS A CA 1
ATOM 2803 C C . LYS A 1 357 ? 17.647 0.911 0.835 1.00 85.25 357 LYS A C 1
ATOM 2805 O O . LYS A 1 357 ? 18.546 0.321 0.237 1.00 85.25 357 LYS A O 1
ATOM 2810 N N . VAL A 1 358 ? 16.364 0.848 0.476 1.00 85.88 358 VAL A N 1
ATOM 2811 C CA . VAL A 1 358 ? 15.894 0.143 -0.725 1.00 85.88 358 VAL A CA 1
ATOM 2812 C C . VAL A 1 358 ? 16.507 0.762 -1.975 1.00 85.88 358 VAL A C 1
ATOM 2814 O O . VAL A 1 358 ? 17.152 0.048 -2.736 1.00 85.88 358 VAL A O 1
ATOM 2817 N N . ALA A 1 359 ? 16.422 2.085 -2.127 1.00 85.56 359 ALA A N 1
ATOM 2818 C CA . ALA A 1 359 ? 16.984 2.796 -3.274 1.00 85.56 359 ALA A CA 1
ATOM 2819 C C . ALA A 1 359 ? 18.499 2.607 -3.432 1.00 85.56 359 ALA A C 1
ATOM 2821 O O . ALA A 1 359 ? 18.994 2.547 -4.551 1.00 85.56 359 ALA A O 1
ATOM 2822 N N . LYS A 1 360 ? 19.247 2.480 -2.329 1.00 80.81 360 LYS A N 1
ATOM 2823 C CA . LYS A 1 360 ? 20.695 2.200 -2.351 1.00 80.81 360 LYS A CA 1
ATOM 2824 C C . LYS A 1 360 ? 21.032 0.728 -2.599 1.00 80.81 360 LYS A C 1
ATOM 2826 O O . LYS A 1 360 ? 22.114 0.432 -3.092 1.00 80.81 360 LYS A O 1
ATOM 2831 N N . SER A 1 361 ? 20.124 -0.187 -2.260 1.00 75.44 361 SER A N 1
ATOM 2832 C CA . SER A 1 361 ? 20.300 -1.641 -2.425 1.00 75.44 361 SER A CA 1
ATOM 2833 C C . SER A 1 361 ? 19.826 -2.153 -3.791 1.00 75.44 361 SER A C 1
ATOM 2835 O O . SER A 1 361 ? 19.725 -3.361 -4.019 1.00 75.44 361 SER A O 1
ATOM 2837 N N . THR A 1 362 ? 19.516 -1.232 -4.694 1.00 60.88 362 THR A N 1
ATOM 2838 C CA . THR A 1 362 ? 19.076 -1.477 -6.063 1.00 60.88 362 THR A CA 1
ATOM 2839 C C . THR A 1 362 ? 20.109 -2.317 -6.822 1.00 60.88 362 THR A C 1
ATOM 2841 O O . THR A 1 362 ? 21.300 -2.002 -6.800 1.00 60.88 362 THR A O 1
ATOM 2844 N N . ALA A 1 363 ? 19.637 -3.389 -7.471 1.00 52.34 363 ALA A N 1
ATOM 2845 C CA . ALA A 1 363 ? 20.358 -4.536 -8.062 1.00 52.34 363 ALA A CA 1
ATOM 2846 C C . ALA A 1 363 ? 20.579 -5.786 -7.175 1.00 52.34 363 ALA A C 1
ATOM 2848 O O . ALA A 1 363 ? 20.904 -6.844 -7.715 1.00 52.34 363 ALA A O 1
ATOM 2849 N N . GLN A 1 364 ? 20.346 -5.754 -5.854 1.00 61.72 364 GLN A N 1
ATOM 2850 C CA . GLN A 1 364 ? 20.436 -6.975 -5.034 1.00 61.72 364 GLN A CA 1
ATOM 2851 C C . GLN A 1 364 ? 19.084 -7.685 -4.903 1.00 61.72 364 GLN A C 1
ATOM 2853 O O . GLN A 1 364 ? 18.149 -7.175 -4.279 1.00 61.72 364 GLN A O 1
ATOM 2858 N N . LYS A 1 365 ? 19.001 -8.919 -5.420 1.00 66.06 365 LYS A N 1
ATOM 2859 C CA . LYS A 1 365 ? 17.884 -9.829 -5.127 1.00 66.06 365 LYS A CA 1
ATOM 2860 C C . LYS A 1 365 ? 17.720 -9.946 -3.604 1.00 66.06 365 LYS A C 1
ATOM 2862 O O . LYS A 1 365 ? 18.694 -10.163 -2.883 1.00 66.06 365 LYS A O 1
ATOM 2867 N N . GLY A 1 366 ? 16.498 -9.753 -3.110 1.00 73.44 366 GLY A N 1
ATOM 2868 C CA . GLY A 1 366 ? 16.197 -9.761 -1.677 1.00 73.44 366 GLY A CA 1
ATOM 2869 C C . GLY A 1 366 ? 16.443 -8.440 -0.932 1.00 73.44 366 GLY A C 1
ATOM 2870 O O . GLY A 1 366 ? 16.391 -8.446 0.295 1.00 73.44 366 GLY A O 1
ATOM 2871 N N . ALA A 1 367 ? 16.674 -7.308 -1.613 1.00 78.75 367 ALA A N 1
ATOM 2872 C CA . ALA A 1 367 ? 16.778 -5.992 -0.965 1.00 78.75 367 ALA A CA 1
ATOM 2873 C C . ALA A 1 367 ? 15.554 -5.665 -0.086 1.00 78.75 367 ALA A C 1
ATOM 2875 O O . ALA A 1 367 ? 15.710 -5.308 1.082 1.00 78.75 367 ALA A O 1
ATOM 2876 N N . ILE A 1 368 ? 14.336 -5.875 -0.603 1.00 83.69 368 ILE A N 1
ATOM 2877 C CA . ILE A 1 368 ? 13.102 -5.697 0.180 1.00 83.69 368 ILE A CA 1
ATOM 2878 C C . ILE A 1 368 ? 13.017 -6.709 1.320 1.00 83.69 368 ILE A C 1
ATOM 2880 O O . ILE A 1 368 ? 12.667 -6.335 2.434 1.00 83.69 368 ILE A O 1
ATOM 2884 N N . ARG A 1 369 ? 13.405 -7.968 1.084 1.00 83.06 369 ARG A N 1
ATOM 2885 C CA . ARG A 1 369 ? 13.410 -9.001 2.126 1.00 83.06 369 ARG A CA 1
ATOM 2886 C C . ARG A 1 369 ? 14.301 -8.604 3.303 1.00 83.06 369 ARG A C 1
ATOM 2888 O O . ARG A 1 369 ? 13.862 -8.678 4.443 1.00 83.06 369 ARG A O 1
ATOM 2895 N N . LYS A 1 370 ? 15.511 -8.098 3.031 1.00 84.44 370 LYS A N 1
ATOM 2896 C CA . LYS A 1 370 ? 16.415 -7.560 4.063 1.00 84.44 370 LYS A CA 1
ATOM 2897 C C . LYS A 1 370 ? 15.759 -6.426 4.846 1.00 84.44 370 LYS A C 1
ATOM 2899 O O . LYS A 1 370 ? 15.913 -6.377 6.059 1.00 84.44 370 LYS A O 1
ATOM 2904 N N . VAL A 1 371 ? 15.021 -5.542 4.171 1.00 84.94 371 VAL A N 1
ATOM 2905 C CA . VAL A 1 371 ? 14.297 -4.435 4.812 1.00 84.94 371 VAL A CA 1
ATOM 2906 C C . VAL A 1 371 ? 13.148 -4.934 5.688 1.00 84.94 371 VAL A C 1
ATOM 2908 O O . VAL A 1 371 ? 13.046 -4.500 6.834 1.00 84.94 371 VAL A O 1
ATOM 2911 N N . ILE A 1 372 ? 12.345 -5.886 5.208 1.00 83.81 372 ILE A N 1
ATOM 2912 C CA . ILE A 1 372 ? 11.281 -6.529 5.994 1.00 83.81 372 ILE A CA 1
ATOM 2913 C C . ILE A 1 372 ? 11.867 -7.218 7.233 1.00 83.81 372 ILE A C 1
ATOM 2915 O O . ILE A 1 372 ? 11.257 -7.185 8.297 1.00 83.81 372 ILE A O 1
ATOM 2919 N N . SER A 1 373 ? 13.067 -7.794 7.136 1.00 84.31 373 SER A N 1
ATOM 2920 C CA . SER A 1 373 ? 13.769 -8.420 8.264 1.00 84.31 373 SER A CA 1
ATOM 2921 C C . SER A 1 373 ? 14.469 -7.439 9.216 1.00 84.31 373 SER A C 1
ATOM 2923 O O . SER A 1 373 ? 15.048 -7.890 10.197 1.00 84.31 373 SER A O 1
ATOM 2925 N N . THR A 1 374 ? 14.451 -6.124 8.966 1.00 86.38 374 THR A N 1
ATOM 2926 C CA . THR A 1 374 ? 15.061 -5.158 9.900 1.00 86.38 374 THR A CA 1
ATOM 2927 C C . THR A 1 374 ? 14.258 -5.023 11.188 1.00 86.38 374 THR A C 1
ATOM 2929 O O . THR A 1 374 ? 13.028 -5.065 11.159 1.00 86.38 374 THR A O 1
ATOM 2932 N N . ASP A 1 375 ? 14.943 -4.739 12.299 1.00 86.81 375 ASP A N 1
ATOM 2933 C CA . ASP A 1 375 ? 14.303 -4.510 13.601 1.00 86.81 375 ASP A CA 1
ATOM 2934 C C . ASP A 1 375 ? 13.234 -3.418 13.535 1.00 86.81 375 ASP A C 1
ATOM 2936 O O . ASP A 1 375 ? 12.170 -3.564 14.119 1.00 86.81 375 ASP A O 1
ATOM 2940 N N . VAL A 1 376 ? 13.462 -2.352 12.759 1.00 87.12 376 VAL A N 1
ATOM 2941 C CA . VAL A 1 376 ? 12.474 -1.278 12.565 1.00 87.12 376 VAL A CA 1
ATOM 2942 C C . VAL A 1 376 ? 11.168 -1.837 11.999 1.00 87.12 376 VAL A C 1
ATOM 2944 O O . VAL A 1 376 ? 10.099 -1.595 12.556 1.00 87.12 376 VAL A O 1
ATOM 2947 N N . PHE A 1 377 ? 11.242 -2.622 10.922 1.00 86.38 377 PHE A N 1
ATOM 2948 C CA . PHE A 1 377 ? 10.060 -3.195 10.280 1.00 86.38 377 PHE A CA 1
ATOM 2949 C C . PHE A 1 377 ? 9.415 -4.300 11.135 1.00 86.38 377 PHE A C 1
ATOM 2951 O O . PHE A 1 377 ? 8.188 -4.420 11.205 1.00 86.38 377 PHE A O 1
ATOM 2958 N N . GLN A 1 378 ? 10.222 -5.091 11.841 1.00 89.12 378 GLN A N 1
ATOM 2959 C CA . GLN A 1 378 ? 9.719 -6.117 12.751 1.00 89.12 378 GLN A CA 1
ATOM 2960 C C . GLN A 1 378 ? 9.025 -5.504 13.966 1.00 89.12 378 GLN A C 1
ATOM 2962 O O . GLN A 1 378 ? 7.939 -5.950 14.326 1.00 89.12 378 GLN A O 1
ATOM 2967 N N . ASN A 1 379 ? 9.569 -4.438 14.550 1.00 88.81 379 ASN A N 1
ATOM 2968 C CA . ASN A 1 379 ? 8.988 -3.759 15.707 1.00 88.81 379 ASN A CA 1
ATOM 2969 C C . ASN A 1 379 ? 7.589 -3.220 15.402 1.00 88.81 379 ASN A C 1
ATOM 2971 O O . ASN A 1 379 ? 6.663 -3.459 16.178 1.00 88.81 379 ASN A O 1
ATOM 2975 N N . ILE A 1 380 ? 7.394 -2.580 14.244 1.00 87.06 380 ILE A N 1
ATOM 2976 C CA . ILE A 1 380 ? 6.063 -2.088 13.855 1.00 87.06 380 ILE A CA 1
ATOM 2977 C C . ILE A 1 380 ? 5.088 -3.241 13.607 1.00 87.06 380 ILE A C 1
ATOM 2979 O O . ILE A 1 380 ? 3.954 -3.211 14.075 1.00 87.06 380 ILE A O 1
ATOM 2983 N N . THR A 1 381 ? 5.553 -4.307 12.953 1.00 90.06 381 THR A N 1
ATOM 2984 C CA . THR A 1 381 ? 4.748 -5.497 12.646 1.00 90.06 381 THR A CA 1
ATOM 2985 C C . THR A 1 381 ? 4.363 -6.239 13.933 1.00 90.06 381 THR A C 1
ATOM 2987 O O . THR A 1 381 ? 3.273 -6.811 14.046 1.00 90.06 381 THR A O 1
ATOM 2990 N N . ASN A 1 382 ? 5.247 -6.224 14.930 1.00 92.50 382 ASN A N 1
ATOM 2991 C CA . ASN A 1 382 ? 5.046 -6.835 16.236 1.00 92.50 382 ASN A CA 1
ATOM 2992 C C . ASN A 1 382 ? 4.077 -6.043 17.115 1.00 92.50 382 ASN A C 1
ATOM 2994 O O . ASN A 1 382 ? 3.357 -6.676 17.883 1.00 92.50 382 ASN A O 1
ATOM 2998 N N . ALA A 1 383 ? 4.001 -4.718 16.958 1.00 89.56 383 ALA A N 1
ATOM 2999 C CA . ALA A 1 383 ? 3.135 -3.846 17.751 1.00 89.56 383 ALA A CA 1
ATOM 3000 C C . ALA A 1 383 ? 1.631 -4.018 17.464 1.00 89.56 383 ALA A C 1
ATOM 3002 O O . ALA A 1 383 ? 0.818 -3.812 18.359 1.00 89.56 383 ALA A O 1
ATOM 3003 N N . VAL A 1 384 ? 1.246 -4.472 16.265 1.00 91.88 384 VAL A N 1
ATOM 3004 C CA . VAL A 1 384 ? -0.173 -4.596 15.867 1.00 91.88 384 VAL A CA 1
ATOM 3005 C C . VAL A 1 384 ? -0.979 -5.506 16.801 1.00 91.88 384 VAL A C 1
ATOM 3007 O O . VAL A 1 384 ? -2.114 -5.187 17.148 1.00 91.88 384 VAL A O 1
ATOM 3010 N N . LEU A 1 385 ? -0.424 -6.650 17.222 1.00 93.62 385 LEU A N 1
ATOM 3011 C CA . LEU A 1 385 ? -1.152 -7.594 18.082 1.00 93.62 385 LEU A CA 1
ATOM 3012 C C . LEU A 1 385 ? -1.370 -7.053 19.509 1.00 93.62 385 LEU A C 1
ATOM 3014 O O . LEU A 1 385 ? -2.513 -7.119 19.964 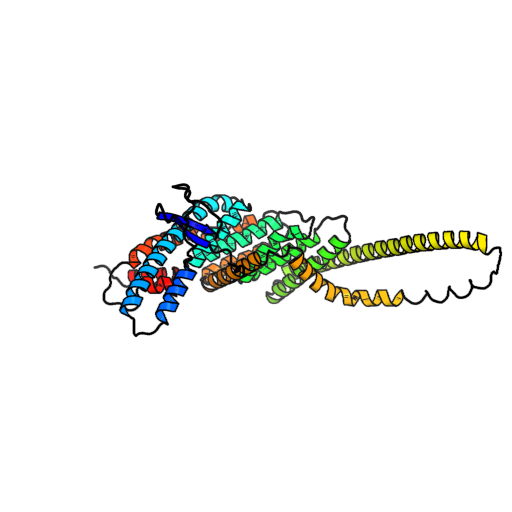1.00 93.62 385 LEU A O 1
ATOM 3018 N N . PRO A 1 386 ? -0.346 -6.515 20.205 1.00 92.81 386 PRO A N 1
ATOM 3019 C CA . PRO A 1 386 ? -0.529 -5.778 21.454 1.00 92.81 386 PRO A CA 1
ATOM 3020 C C . PRO A 1 386 ? -1.537 -4.631 21.337 1.00 92.81 386 PRO A C 1
ATOM 3022 O O . PRO A 1 386 ? -2.490 -4.610 22.110 1.00 92.81 386 PRO A O 1
ATOM 3025 N N . ASP A 1 387 ? -1.393 -3.758 20.332 1.00 89.19 387 ASP A N 1
ATOM 3026 C CA . ASP A 1 387 ? -2.285 -2.607 20.118 1.00 89.19 387 ASP A CA 1
ATOM 3027 C C . ASP A 1 387 ? -3.747 -3.071 19.944 1.00 89.19 387 ASP A C 1
ATOM 3029 O O . ASP A 1 387 ? -4.680 -2.533 20.540 1.00 89.19 387 ASP A O 1
ATOM 3033 N N . THR A 1 388 ? -3.960 -4.139 19.167 1.00 91.19 388 THR A N 1
ATOM 3034 C CA . THR A 1 388 ? -5.297 -4.719 18.962 1.00 91.19 388 THR A CA 1
ATOM 3035 C C . THR A 1 388 ? -5.845 -5.353 20.241 1.00 91.19 388 THR A C 1
ATOM 3037 O O . THR A 1 388 ? -7.036 -5.246 20.527 1.00 91.19 388 THR A O 1
ATOM 3040 N N . GLN A 1 389 ? -5.000 -6.028 21.024 1.00 92.94 389 GLN A N 1
ATOM 3041 C CA . GLN A 1 389 ? -5.404 -6.633 22.292 1.00 92.94 389 GLN A CA 1
ATOM 3042 C C . GLN A 1 389 ? -5.816 -5.566 23.311 1.00 92.94 389 GLN A C 1
ATOM 3044 O O . GLN A 1 389 ? -6.805 -5.747 24.023 1.00 92.94 389 GLN A O 1
ATOM 3049 N N . GLU A 1 390 ? -5.085 -4.456 23.358 1.00 90.62 390 GLU A N 1
ATOM 3050 C CA . GLU A 1 390 ? -5.411 -3.306 24.192 1.00 90.62 390 GLU A CA 1
ATOM 3051 C C . GLU A 1 390 ? -6.726 -2.647 23.758 1.00 90.62 390 GLU A C 1
ATOM 3053 O O . GLU A 1 390 ? -7.573 -2.356 24.604 1.00 90.62 390 GLU A O 1
ATOM 3058 N N . ALA A 1 391 ? -6.945 -2.486 22.450 1.00 89.62 391 ALA A N 1
ATOM 3059 C CA . ALA A 1 391 ? -8.202 -1.988 21.896 1.00 89.62 391 ALA A CA 1
ATOM 3060 C C . ALA A 1 391 ? -9.400 -2.867 22.288 1.00 89.62 391 ALA A C 1
ATOM 3062 O O . ALA A 1 391 ? -10.410 -2.349 22.765 1.00 89.62 391 ALA A O 1
ATOM 3063 N N . ILE A 1 392 ? -9.276 -4.195 22.160 1.00 90.12 392 ILE A N 1
ATOM 3064 C CA . ILE A 1 392 ? -10.314 -5.151 22.588 1.00 90.12 392 ILE A CA 1
ATOM 3065 C C . ILE A 1 392 ? -10.568 -5.021 24.093 1.00 90.12 392 ILE A C 1
ATOM 3067 O O . ILE A 1 392 ? -11.714 -4.907 24.520 1.00 90.12 392 ILE A O 1
ATOM 3071 N N . GLY A 1 393 ? -9.510 -4.985 24.910 1.00 86.31 393 GLY A N 1
ATOM 3072 C CA . GLY A 1 393 ? -9.642 -4.784 26.355 1.00 86.31 393 GLY A CA 1
ATOM 3073 C C . GLY A 1 393 ? -10.326 -3.459 26.701 1.00 86.31 393 GLY A C 1
ATOM 3074 O O . GLY A 1 393 ? -11.114 -3.396 27.646 1.00 86.31 393 GLY A O 1
ATOM 3075 N N . SER A 1 394 ? -10.087 -2.421 25.899 1.00 85.44 394 SER A N 1
ATOM 3076 C CA . SER A 1 394 ? -10.631 -1.087 26.130 1.00 85.44 394 SER A CA 1
ATOM 3077 C C . SER A 1 394 ? -12.121 -0.959 25.819 1.00 85.44 394 SER A C 1
ATOM 3079 O O . SER A 1 394 ? -12.798 -0.117 26.414 1.00 85.44 394 SER A O 1
ATOM 3081 N N . LEU A 1 395 ? -12.673 -1.852 24.990 1.00 84.69 395 LEU A N 1
ATOM 3082 C CA . LEU A 1 395 ? -14.118 -1.944 24.760 1.00 84.69 395 LEU A CA 1
ATOM 3083 C C . LEU A 1 395 ? -14.913 -2.269 26.037 1.00 84.69 395 LEU A C 1
ATOM 3085 O O . LEU A 1 395 ? -16.112 -1.978 26.103 1.00 84.69 395 LEU A O 1
ATOM 3089 N N . ASN A 1 396 ? -14.267 -2.838 27.058 1.00 79.56 396 ASN A N 1
ATOM 3090 C CA . ASN A 1 396 ? -14.894 -3.123 28.350 1.00 79.56 396 ASN A CA 1
ATOM 3091 C C . ASN A 1 396 ? -15.087 -1.861 29.206 1.00 79.56 396 ASN A C 1
ATOM 3093 O O . ASN A 1 396 ? -15.989 -1.824 30.038 1.00 79.56 396 ASN A O 1
ATOM 3097 N N . TYR A 1 397 ? -14.298 -0.802 28.983 1.00 73.88 397 TYR A N 1
ATOM 3098 C CA . TYR A 1 397 ? -14.444 0.472 29.703 1.00 73.88 397 TYR A CA 1
ATOM 3099 C C . TYR A 1 397 ? -15.526 1.383 29.110 1.00 73.88 397 TYR A C 1
ATOM 3101 O O . TYR A 1 397 ? -15.840 2.417 29.697 1.00 73.88 397 TYR A O 1
ATOM 3109 N N . LEU A 1 398 ? -16.116 1.009 27.970 1.00 75.19 398 LEU A N 1
ATOM 3110 C CA . LEU A 1 398 ? -17.186 1.782 27.330 1.00 75.19 398 LEU A CA 1
ATOM 3111 C C . LEU A 1 398 ? -18.484 1.812 28.153 1.00 75.19 398 LEU A C 1
ATOM 3113 O O . LEU A 1 398 ? -19.263 2.748 27.994 1.00 75.19 398 LEU A O 1
ATOM 3117 N N . ASP A 1 399 ? -18.689 0.822 29.029 1.00 60.25 399 ASP A N 1
ATOM 3118 C CA . ASP A 1 399 ? -19.926 0.627 29.795 1.00 60.25 399 ASP A CA 1
ATOM 3119 C C . ASP A 1 399 ? -19.872 1.123 31.240 1.00 60.25 399 ASP A C 1
ATOM 3121 O O . ASP A 1 399 ? -20.885 1.012 31.922 1.00 60.25 399 ASP A O 1
ATOM 3125 N N . GLN A 1 400 ? -18.746 1.638 31.753 1.00 51.66 400 GLN A N 1
ATOM 3126 C CA . GLN A 1 400 ? -18.745 2.112 33.141 1.00 51.66 400 GLN A CA 1
ATOM 3127 C C . GLN A 1 400 ? -19.658 3.346 33.250 1.00 51.66 400 GLN A C 1
ATOM 3129 O O . GLN A 1 400 ? -19.328 4.396 32.683 1.00 51.66 400 GLN A O 1
ATOM 3134 N N . PRO A 1 401 ? -20.814 3.240 33.939 1.00 42.69 401 PRO A N 1
ATOM 3135 C CA . PRO A 1 401 ? -21.789 4.310 34.008 1.00 42.69 401 PRO A CA 1
ATOM 3136 C C . PRO A 1 401 ? -21.231 5.381 34.940 1.00 42.69 401 PRO A C 1
ATOM 3138 O O . PRO A 1 401 ? -21.362 5.318 36.156 1.00 42.69 401 PRO A O 1
ATOM 3141 N N . SER A 1 402 ? -20.555 6.370 34.372 1.00 41.69 402 SER A N 1
ATOM 3142 C CA . SER A 1 402 ? -20.276 7.607 35.083 1.00 41.69 402 SER A CA 1
ATOM 3143 C C . SER A 1 402 ? -21.416 8.568 34.773 1.00 41.69 402 SER A C 1
ATOM 3145 O O . SER A 1 402 ? -21.442 9.193 33.715 1.00 41.69 402 SER A O 1
ATOM 3147 N N . GLU A 1 403 ? -22.371 8.685 35.696 1.00 37.53 403 GLU A N 1
ATOM 3148 C CA . GLU A 1 403 ? -23.554 9.560 35.600 1.00 37.53 403 GLU A CA 1
ATOM 3149 C C . GLU A 1 403 ? -23.228 11.069 35.501 1.00 37.53 403 GLU A C 1
ATOM 3151 O O . GLU A 1 403 ? -24.134 11.898 35.528 1.00 37.53 403 GLU A O 1
ATOM 3156 N N . LYS A 1 404 ? -21.952 11.472 35.393 1.00 36.81 404 LYS A N 1
ATOM 3157 C CA . LYS A 1 404 ? -21.536 12.882 35.504 1.00 36.81 404 LYS A CA 1
ATOM 3158 C C . LYS A 1 404 ? -20.552 13.388 34.446 1.00 36.81 404 LYS A C 1
ATOM 3160 O O . LYS A 1 404 ? -19.989 14.461 34.647 1.00 36.81 404 LYS A O 1
ATOM 3165 N N . VAL A 1 405 ? -20.334 12.689 33.327 1.00 39.72 405 VAL A N 1
ATOM 3166 C CA . VAL A 1 405 ? -19.372 13.168 32.312 1.00 39.72 405 VAL A CA 1
ATOM 3167 C C . VAL A 1 405 ? -20.039 13.418 30.952 1.00 39.72 405 VAL A C 1
ATOM 3169 O O . VAL A 1 405 ? -20.422 12.461 30.276 1.00 39.72 405 VAL A O 1
ATOM 3172 N N . PRO A 1 406 ? -20.142 14.684 30.497 1.00 38.44 406 PRO A N 1
ATOM 3173 C CA . PRO A 1 406 ? -20.308 14.966 29.078 1.00 38.44 406 PRO A CA 1
ATOM 3174 C C . PRO A 1 406 ? -19.041 14.472 28.362 1.00 38.44 406 PRO A C 1
ATOM 3176 O O . PRO A 1 406 ? -17.942 14.827 28.779 1.00 38.44 406 PRO A O 1
ATOM 3179 N N . ASN A 1 407 ? -19.202 13.645 27.319 1.00 55.31 407 ASN A N 1
ATOM 3180 C CA . ASN A 1 407 ? -18.172 12.858 26.601 1.00 55.31 407 ASN A CA 1
ATOM 3181 C C . ASN A 1 407 ? -17.984 11.424 27.136 1.00 55.31 407 ASN A C 1
ATOM 3183 O O . ASN A 1 407 ? -16.962 11.072 27.734 1.00 55.31 407 ASN A O 1
ATOM 3187 N N . SER A 1 408 ? -18.979 10.564 26.887 1.00 74.81 408 SER A N 1
ATOM 3188 C CA . SER A 1 408 ? -18.819 9.119 27.087 1.00 74.81 408 SER A CA 1
ATOM 3189 C C . SER A 1 408 ? -17.735 8.573 26.145 1.00 74.81 408 SER A C 1
ATOM 3191 O O . SER A 1 408 ? -17.648 9.003 24.994 1.00 74.81 408 SER A O 1
ATOM 3193 N N . LEU A 1 409 ? -16.931 7.597 26.588 1.00 79.19 409 LEU A N 1
ATOM 3194 C CA . LEU A 1 409 ? -15.935 6.943 25.717 1.00 79.19 409 LEU A CA 1
ATOM 3195 C C . LEU A 1 409 ? -16.591 6.327 24.470 1.00 79.19 409 LEU A C 1
ATOM 3197 O O . LEU A 1 409 ? -15.965 6.223 23.421 1.00 79.19 409 LEU A O 1
ATOM 3201 N N . MET A 1 410 ? -17.874 5.968 24.566 1.00 83.75 410 MET A N 1
ATOM 3202 C CA . MET A 1 410 ? -18.658 5.488 23.434 1.00 83.75 410 MET A CA 1
ATOM 3203 C C . MET A 1 410 ? -18.944 6.588 22.404 1.00 83.75 410 MET A C 1
ATOM 3205 O O . MET A 1 410 ? -18.949 6.315 21.206 1.00 83.75 410 MET A O 1
ATOM 3209 N N . ASP A 1 411 ? -19.172 7.831 22.836 1.00 80.75 411 ASP A N 1
ATOM 3210 C CA . ASP A 1 411 ? -19.282 8.960 21.912 1.00 80.75 411 ASP A CA 1
ATOM 3211 C C . ASP A 1 411 ? -17.947 9.221 21.216 1.00 80.75 411 ASP A C 1
ATOM 3213 O O . ASP A 1 411 ? -17.952 9.316 19.990 1.00 80.75 411 ASP A O 1
ATOM 3217 N N . THR A 1 412 ? -16.832 9.213 21.961 1.00 83.94 412 THR A N 1
ATOM 3218 C CA . THR A 1 412 ? -15.469 9.305 21.408 1.00 83.94 412 THR A CA 1
ATOM 3219 C C . THR A 1 412 ? -15.213 8.213 20.368 1.00 83.94 412 THR A C 1
ATOM 3221 O O . THR A 1 412 ? -14.747 8.505 19.269 1.00 83.94 412 THR A O 1
ATOM 3224 N N . LEU A 1 413 ? -15.573 6.958 20.662 1.00 84.38 413 LEU A N 1
ATOM 3225 C CA . LEU A 1 413 ? -15.389 5.838 19.736 1.00 84.38 413 LEU A CA 1
ATOM 3226 C C . LEU A 1 413 ? -16.125 6.056 18.405 1.00 84.38 413 LEU A C 1
ATOM 3228 O O . LEU A 1 413 ? -15.588 5.757 17.342 1.00 84.38 413 LEU A O 1
ATOM 3232 N N . VAL A 1 414 ? -17.358 6.569 18.452 1.00 83.00 414 VAL A N 1
ATOM 3233 C CA . VAL A 1 414 ? -18.166 6.816 17.247 1.00 83.00 414 VAL A CA 1
ATOM 3234 C C . VAL A 1 414 ? -17.643 8.022 16.464 1.00 83.00 414 VAL A C 1
ATOM 3236 O O . VAL A 1 414 ? -17.639 8.006 15.230 1.00 83.00 414 VAL A O 1
ATOM 3239 N N . THR A 1 415 ? -17.237 9.095 17.144 1.00 82.75 415 THR A N 1
ATOM 3240 C CA . THR A 1 415 ? -16.836 10.344 16.481 1.00 82.75 415 THR A CA 1
ATOM 3241 C C . THR A 1 415 ? -15.400 10.305 15.988 1.00 82.75 415 THR A C 1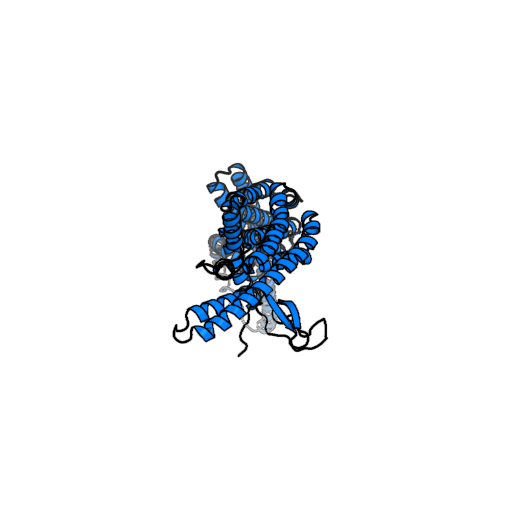
ATOM 3243 O O . THR A 1 415 ? -15.158 10.641 14.826 1.00 82.75 415 THR A O 1
ATOM 3246 N N . GLU A 1 416 ? -14.480 9.858 16.834 1.00 83.62 416 GLU A N 1
ATOM 3247 C CA . GLU A 1 416 ? -13.033 9.978 16.644 1.00 83.62 416 GLU A CA 1
ATOM 3248 C C . GLU A 1 416 ? -12.342 8.630 16.393 1.00 83.62 416 GLU A C 1
ATOM 3250 O O . GLU A 1 416 ? -11.318 8.595 15.717 1.00 83.62 416 GLU A O 1
ATOM 3255 N N . GLY A 1 417 ? -12.931 7.518 16.842 1.00 86.19 417 GLY A N 1
ATOM 3256 C CA . GLY A 1 417 ? -12.387 6.172 16.637 1.00 86.19 417 GLY A CA 1
ATOM 3257 C C . GLY A 1 417 ? -11.614 5.629 17.840 1.00 86.19 417 GLY A C 1
ATOM 3258 O O . GLY A 1 417 ? -11.549 6.249 18.903 1.00 86.19 417 GLY A O 1
ATOM 3259 N N . MET A 1 418 ? -11.068 4.422 17.683 1.00 89.69 418 MET A N 1
ATOM 3260 C CA . MET A 1 418 ? -10.461 3.670 18.784 1.00 89.69 418 MET A CA 1
ATOM 3261 C C . MET A 1 418 ? -9.169 4.289 19.326 1.00 89.69 418 MET A C 1
ATOM 3263 O O . MET A 1 418 ? -8.983 4.289 20.539 1.00 89.69 418 MET A O 1
ATOM 3267 N N . ASP A 1 419 ? -8.311 4.867 18.483 1.00 87.81 419 ASP A N 1
ATOM 3268 C CA . ASP A 1 419 ? -7.072 5.506 18.957 1.00 87.81 419 ASP A CA 1
ATOM 3269 C C . ASP A 1 419 ? -7.356 6.620 19.984 1.00 87.81 419 ASP A C 1
ATOM 3271 O O . ASP A 1 419 ? -6.703 6.692 21.027 1.00 87.81 419 ASP A O 1
ATOM 3275 N N . SER A 1 420 ? -8.387 7.444 19.753 1.00 86.75 420 SER A N 1
ATOM 3276 C CA . SER A 1 420 ? -8.821 8.465 20.718 1.00 86.75 420 SER A CA 1
ATOM 3277 C C . SER A 1 420 ? -9.347 7.858 22.019 1.00 86.75 420 SER A C 1
ATOM 3279 O O . SER A 1 420 ? -9.120 8.409 23.098 1.00 86.75 420 SER A O 1
ATOM 3281 N N . VAL A 1 421 ? -10.043 6.717 21.946 1.00 85.06 421 VAL A N 1
ATOM 3282 C CA . VAL A 1 421 ? -10.513 5.998 23.141 1.00 85.06 421 VAL A CA 1
ATOM 3283 C C . VAL A 1 421 ? -9.329 5.511 23.964 1.00 85.06 421 VAL A C 1
ATOM 3285 O O . VAL A 1 421 ? -9.318 5.735 25.173 1.00 85.06 421 VAL A O 1
ATOM 3288 N N . LEU A 1 422 ? -8.322 4.910 23.325 1.00 86.31 422 LEU A N 1
ATOM 3289 C CA . LEU A 1 422 ? -7.108 4.439 23.993 1.00 86.31 422 LEU A CA 1
ATOM 3290 C C . LEU A 1 422 ? -6.404 5.580 24.734 1.00 86.31 422 LEU A C 1
ATOM 3292 O O . LEU A 1 422 ? -6.163 5.472 25.935 1.00 86.31 422 LEU A O 1
ATOM 3296 N N . GLN A 1 423 ? -6.203 6.724 24.073 1.00 85.88 423 GLN A N 1
ATOM 3297 C CA . GLN A 1 423 ? -5.598 7.904 24.701 1.00 85.88 423 GLN A CA 1
ATOM 3298 C C . GLN A 1 423 ? -6.404 8.421 25.903 1.00 85.88 423 GLN A C 1
ATOM 3300 O O . GLN A 1 423 ? -5.834 8.844 26.910 1.00 85.88 423 GLN A O 1
ATOM 3305 N N . GLN A 1 424 ? -7.738 8.423 25.818 1.00 84.00 424 GLN A N 1
ATOM 3306 C CA . GLN A 1 424 ? -8.589 8.860 26.927 1.00 84.00 424 GLN A CA 1
ATOM 3307 C C . GLN A 1 424 ? -8.580 7.861 28.092 1.00 84.00 424 GLN A C 1
ATOM 3309 O O . GLN A 1 424 ? -8.575 8.284 29.249 1.00 84.00 424 GLN A O 1
ATOM 3314 N N . VAL A 1 425 ? -8.558 6.555 27.814 1.00 83.75 425 VAL A N 1
ATOM 3315 C CA . VAL A 1 425 ? -8.443 5.501 28.835 1.00 83.75 425 VAL A CA 1
ATOM 3316 C C . VAL A 1 425 ? -7.088 5.579 29.538 1.00 83.75 425 VAL A C 1
ATOM 3318 O O . VAL A 1 425 ? -7.038 5.515 30.764 1.00 83.75 425 VAL A O 1
ATOM 3321 N N . GLU A 1 426 ? -6.002 5.774 28.794 1.00 82.06 426 GLU A N 1
ATOM 3322 C CA . GLU A 1 426 ? -4.652 5.906 29.345 1.00 82.06 426 GLU A CA 1
ATOM 3323 C C . GLU A 1 426 ? -4.519 7.142 30.245 1.00 82.06 426 GLU A C 1
ATOM 3325 O O . GLU A 1 426 ? -4.060 7.027 31.381 1.00 82.06 426 GLU A O 1
ATOM 3330 N N . LYS A 1 427 ? -5.034 8.302 29.807 1.00 80.69 427 LYS A N 1
ATOM 3331 C CA . LYS A 1 427 ? -5.123 9.506 30.653 1.00 80.69 427 LYS A CA 1
ATOM 3332 C C . LYS A 1 427 ? -5.903 9.230 31.940 1.00 80.69 427 LYS A C 1
ATOM 3334 O O . LYS A 1 427 ? -5.475 9.608 33.022 1.00 80.69 427 LYS A O 1
ATOM 3339 N N . ARG A 1 428 ? -7.044 8.540 31.868 1.00 76.06 428 ARG A N 1
ATOM 3340 C CA . ARG A 1 428 ? -7.827 8.216 33.075 1.00 76.06 428 ARG A CA 1
ATOM 3341 C C . ARG A 1 428 ? -7.063 7.305 34.040 1.00 76.06 428 ARG A C 1
ATOM 3343 O O . ARG A 1 428 ? -7.186 7.493 35.244 1.00 76.06 428 ARG A O 1
ATOM 3350 N N . LYS A 1 429 ? -6.247 6.372 33.537 1.00 71.62 429 LYS A N 1
ATOM 3351 C CA . LYS A 1 429 ? -5.390 5.510 34.371 1.00 71.62 429 LYS A CA 1
ATOM 3352 C C . LYS A 1 429 ? -4.271 6.291 35.066 1.00 71.62 429 LYS A C 1
ATOM 3354 O O . LYS A 1 429 ? -3.972 5.996 36.214 1.00 71.62 429 LYS A O 1
ATOM 3359 N N . THR A 1 430 ? -3.676 7.286 34.408 1.00 66.06 430 THR A N 1
ATOM 3360 C CA . THR A 1 430 ? -2.600 8.101 35.003 1.00 66.06 430 THR A CA 1
ATOM 3361 C C . THR A 1 430 ? -3.104 9.140 36.009 1.00 66.06 430 THR A C 1
ATOM 3363 O O . THR A 1 430 ? -2.364 9.498 36.922 1.00 66.06 430 THR A O 1
ATOM 3366 N N . TYR A 1 431 ? -4.362 9.584 35.897 1.00 57.47 431 TYR A N 1
ATOM 3367 C CA . TYR A 1 431 ? -4.993 10.534 36.828 1.00 57.47 431 TYR A CA 1
ATOM 3368 C C . TYR A 1 431 ? -5.773 9.894 37.993 1.00 57.47 431 TYR A C 1
ATOM 3370 O O . TYR A 1 431 ? -6.297 10.629 38.829 1.00 57.47 431 TYR A O 1
ATOM 3378 N N . SER A 1 432 ? -5.840 8.563 38.095 1.00 47.41 432 SER A N 1
ATOM 3379 C CA . SER A 1 432 ? -6.286 7.870 39.313 1.00 47.41 432 SER A CA 1
ATOM 3380 C C . SER A 1 432 ? -5.065 7.471 40.149 1.00 47.41 432 SER A C 1
ATOM 3382 O O . SER A 1 432 ? -4.550 6.368 39.966 1.00 47.41 432 SER A O 1
ATOM 3384 N N . PRO A 1 433 ? -4.560 8.334 41.056 1.00 41.59 433 PRO A N 1
ATOM 3385 C CA . PRO A 1 433 ? -3.602 7.881 42.050 1.00 41.59 433 PRO A CA 1
ATOM 3386 C C . PRO A 1 433 ? -4.299 6.845 42.936 1.00 41.59 433 PRO A C 1
ATOM 3388 O O . PRO A 1 433 ? -5.457 7.028 43.310 1.00 41.59 433 PRO A O 1
ATOM 3391 N N . ASN A 1 434 ? -3.589 5.750 43.206 1.00 42.16 434 ASN A N 1
ATOM 3392 C CA . ASN A 1 434 ? -3.997 4.649 44.074 1.00 42.16 434 ASN A CA 1
ATOM 3393 C C . ASN A 1 434 ? -4.848 5.123 45.266 1.00 42.16 434 ASN A C 1
ATOM 3395 O O . ASN A 1 434 ? -4.369 5.915 46.080 1.00 42.16 434 ASN A O 1
ATOM 3399 N N . TYR A 1 435 ? -6.067 4.594 45.362 1.00 34.66 435 TYR A N 1
ATOM 3400 C CA . TYR A 1 435 ? -6.797 4.479 46.622 1.00 34.66 435 TYR A CA 1
ATOM 3401 C C . TYR A 1 435 ? -6.754 3.029 47.078 1.00 34.66 435 TYR A C 1
ATOM 3403 O O . TYR A 1 435 ? -6.981 2.149 46.214 1.00 34.66 435 TYR A O 1
#

Secondary structure (DSSP, 8-state):
--------EEEEEBTTT--EEEEETTS-SS-TTT----BPPPB-HHHHHHHHHHHHHS-GGGHHHHHHHHHHHHHHHHHHHHHHHHHHHHHHHHHHHHHHHT---HHHHHHHHHHHHHHHHHT-HHHHHHHHHHHHHHHHHHHHHS--SSGGGGHHHHHHHHHHHHTT-HHHHHHHHHHHHHHHHT---S-HHHHHHHHHHHHHHHHHHHHHHHHTT-HHHHHHHHHHHHHHHHHHHHHHHHHHHHHHHHHHHHHHHHHHHHHHHHHHHHHHHTTS-S-SGGGSGGGSTTSHHHHHHHHHHHHHHHHHHHHHHHHHHTT---HHHHHHHHHHHHHHHHHHHTS-HHHHHHHHHHHHHHHHTTT-TTHHHHHHTSHHHHHHHHHHHHHHHHHHHHGGGGG---TT-SS-HHHHHHHT-HHHHHHHHHHHHHT----